Protein AF-0000000084504721 (afdb_homodimer)

InterPro domains:
  IPR001853 DSBA-like thioredoxin domain [PF01323] (8-204)
  IPR014440 HCCA isomerase/glutathione S-transferase kappa [PIRSF006386] (6-211)
  IPR036249 Thioredoxin-like superfamily [SSF52833] (6-212)
  IPR051924 Glutathione S-transferase Kappa/NadH [PTHR42943] (4-213)

Secondary structure (DSSP, 8-state):
-PPPPEEEEEEE-TT-HHHHHHHHHHHHHTTTTTEEEEEEE--HHHHHHHTT---GGGSHHHHHHHHHHHHHHHHHHT-------SS-PPP-HHHHHHHHHHHTTS-HHHHHHHHHHHHIIIIIS---TTSHHHHHTTTTTTS-HHHHHHHHHHHTSHHHHHHHHHHHHHHHHHH---SS-EEEEE-TTS-EEEEESSS-HHHHHHHH-TTS----S-TTS-----/-PPPPEEEEEEE-TT-HHHHHHHHHHHHHTTTTTEEEEEEE--HHHHHHHTT---GGGSHHHHHHHHHHHHHHHHHHT-------SS-PPP-HHHHHHHHHHHTTS-HHHHHHHHHHHHIIIIIS---TTSHHHHHTTTTTTS-HHHHHHHHHHHTSHHHHHHHHHHHHHHHHHH---SS-EEEEE-TTS-EEEEESSS-HHHHHHHH-TTS----S-TTS-----

Foldseek 3Di:
DFDAEKEKEWEDELLDLLSLLQLLLCVQCCRLNVYPYHYHYAFLVLLQVLLVHDDLLVPVVSVVVSQVVSCVLCVQLVHQFGDPDRHDGAGCLLVSLLLLLVSVVDDRVLSSVLSNLLSCCCGVVVDGNVDPCSSVVCPPPRHHPVVSVVSSVVSPDPVSVVVSNVVSNCCCVPQVDNGPRKMWMAAPVGDIDIDHTNPCVCVVQVVRHPSRDDDGSCPPDPDPPD/DFDAEKEKEWEDELLDLLSLLQLLLCVQCCRLNVYPYHYHYAFLVLLQVLLVHDDLLVPVVSVVVSQVVSCVLCVQLVHQFGDDDNRDTAGCLLVSLLLLLVSVVDDRVLSSVLSNLLSCCCGVVVDGNVDPCSSVSCPPPRHHPVVSVVSSVVSPDPVSVVVSNVVSNCCCVPQVDNGPRKMWMAAPVGDIDIDHTNPCVCVVQVVRHPSRDDDGSCPPDPPPPD

Solvent-accessible surface area (backbone atoms only — not comparable to full-atom values): 24501 Å² total; per-residue (Å²): 132,82,34,72,54,28,39,34,38,43,33,29,29,80,80,33,68,47,18,51,52,36,52,55,33,51,64,69,37,26,72,69,42,30,45,50,72,41,82,40,62,36,44,58,70,56,26,16,60,73,39,62,45,75,65,56,47,81,22,63,49,50,34,56,47,47,39,54,49,44,35,54,52,19,55,70,50,73,40,70,45,53,64,79,67,86,65,60,79,74,74,47,58,68,58,23,30,29,47,47,44,40,54,78,78,45,53,71,68,55,47,48,54,52,51,49,51,50,38,43,38,39,25,59,62,62,47,53,72,81,38,74,62,47,71,48,68,43,47,69,83,78,38,51,63,65,56,51,53,51,32,51,57,47,22,70,33,67,66,42,53,49,46,55,52,52,52,34,49,44,43,31,72,73,71,46,43,50,64,59,16,32,36,40,38,30,44,76,87,61,56,68,52,76,45,73,50,64,61,42,59,60,58,49,21,61,74,74,30,85,67,35,80,66,65,67,67,40,67,84,52,75,73,75,78,120,130,84,35,72,54,28,40,33,38,42,32,28,29,78,79,34,68,48,19,52,52,36,52,53,34,50,65,68,36,25,73,68,44,30,46,49,74,43,83,40,63,37,45,57,70,57,24,16,59,72,41,61,45,76,64,57,45,80,22,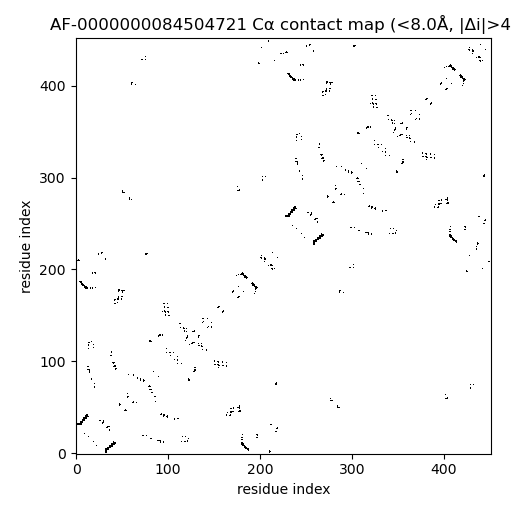62,50,50,32,55,46,47,38,56,49,44,36,53,52,20,54,70,49,74,42,70,47,53,66,76,67,90,62,59,79,74,75,47,59,69,58,22,29,28,48,48,43,39,55,77,77,45,53,71,67,55,47,48,53,52,52,50,52,49,37,44,37,40,26,60,61,62,45,53,70,81,39,74,61,48,71,47,69,41,45,69,85,77,40,51,63,67,56,50,54,52,33,51,58,46,24,70,32,68,65,40,52,49,46,56,52,52,51,35,50,44,43,30,72,75,69,46,41,50,62,58,17,30,34,41,39,30,45,77,88,60,57,68,52,74,44,73,50,62,59,42,57,61,59,49,20,61,72,75,30,87,66,34,78,65,64,67,67,40,68,86,54,75,72,75,78,121

Structure (mmCIF, N/CA/C/O backbone):
data_AF-0000000084504721-model_v1
#
loop_
_entity.id
_entity.type
_entity.pdbx_description
1 polymer 'Glutathione S-transferase kappa'
#
loop_
_atom_site.group_PDB
_atom_site.id
_atom_site.type_symbol
_atom_site.label_atom_id
_atom_site.label_alt_id
_atom_site.label_comp_id
_atom_site.label_asym_id
_atom_site.label_entity_id
_atom_site.label_seq_id
_atom_site.pdbx_PDB_ins_code
_atom_site.Cartn_x
_atom_site.Cartn_y
_atom_site.Cartn_z
_atom_site.occupancy
_atom_site.B_iso_or_equiv
_atom_site.auth_seq_id
_atom_site.auth_comp_id
_atom_site.auth_asym_id
_atom_site.auth_atom_id
_atom_site.pdbx_PDB_model_num
ATOM 1 N N . MET A 1 1 ? -3.797 -22.578 20.656 1 77.75 1 MET A N 1
ATOM 2 C CA . MET A 1 1 ? -4.844 -23.234 19.891 1 77.75 1 MET A CA 1
ATOM 3 C C . MET A 1 1 ? -4.75 -22.859 18.406 1 77.75 1 MET A C 1
ATOM 5 O O . MET A 1 1 ? -4.355 -21.734 18.078 1 77.75 1 MET A O 1
ATOM 9 N N . VAL A 1 2 ? -5 -23.781 17.547 1 89.31 2 VAL A N 1
ATOM 10 C CA . VAL A 1 2 ? -5.012 -23.547 16.094 1 89.31 2 VAL A CA 1
ATOM 11 C C . VAL A 1 2 ? -6.207 -22.672 15.727 1 89.31 2 VAL A C 1
ATOM 13 O O . VAL A 1 2 ? -7.34 -22.953 16.125 1 89.31 2 VAL A O 1
ATOM 16 N N . PRO A 1 3 ? -5.945 -21.578 15.062 1 94.94 3 PRO A N 1
ATOM 17 C CA . PRO A 1 3 ? -7.078 -20.734 14.688 1 94.94 3 PRO A CA 1
ATOM 18 C C . PRO A 1 3 ? -8.023 -21.406 13.703 1 94.94 3 PRO A C 1
ATOM 20 O O . PRO A 1 3 ? -7.648 -22.391 13.055 1 94.94 3 PRO A O 1
ATOM 23 N N . PRO A 1 4 ? -9.258 -20.969 13.672 1 95.44 4 PRO A N 1
ATOM 24 C CA . PRO A 1 4 ? -10.188 -21.516 12.68 1 95.44 4 PRO A CA 1
ATOM 25 C C . PRO A 1 4 ? -9.633 -21.469 11.258 1 95.44 4 PRO A C 1
ATOM 27 O O . PRO A 1 4 ? -8.953 -20.5 10.891 1 95.44 4 PRO A O 1
ATOM 30 N N . ARG A 1 5 ? -9.938 -22.469 10.523 1 96.81 5 ARG A N 1
ATOM 31 C CA . ARG A 1 5 ? -9.438 -22.562 9.156 1 96.81 5 ARG A CA 1
ATOM 32 C C . ARG A 1 5 ? -10.055 -21.469 8.281 1 96.81 5 ARG A C 1
ATOM 34 O O . ARG A 1 5 ? -11.25 -21.188 8.367 1 96.81 5 ARG A O 1
ATOM 41 N N . ILE A 1 6 ? -9.25 -20.875 7.453 1 98.19 6 ILE A N 1
ATOM 42 C CA . ILE A 1 6 ? -9.703 -19.859 6.504 1 98.19 6 ILE A CA 1
ATOM 43 C C . ILE A 1 6 ? -9.25 -20.25 5.094 1 98.19 6 ILE A C 1
ATOM 45 O O . ILE A 1 6 ? -8.305 -21.016 4.926 1 98.19 6 ILE A O 1
ATOM 49 N N . SER A 1 7 ? -9.961 -19.734 4.09 1 98.44 7 SER A N 1
ATOM 50 C CA . SER A 1 7 ? -9.578 -19.922 2.693 1 98.44 7 SER A CA 1
ATOM 51 C C . SER A 1 7 ? -9.016 -18.641 2.1 1 98.44 7 SER A C 1
ATOM 53 O O . SER A 1 7 ? -9.602 -17.562 2.264 1 98.44 7 SER A O 1
ATOM 55 N N . ILE A 1 8 ? -7.93 -18.75 1.444 1 98.75 8 ILE A N 1
ATOM 56 C CA . ILE A 1 8 ? -7.324 -17.594 0.775 1 98.75 8 ILE A CA 1
ATOM 57 C C . ILE A 1 8 ? -7.02 -17.953 -0.679 1 98.75 8 ILE A C 1
ATOM 59 O O . ILE A 1 8 ? -6.402 -18.984 -0.958 1 98.75 8 ILE A O 1
ATOM 63 N N . LYS A 1 9 ? -7.492 -17.172 -1.59 1 98.81 9 LYS A N 1
ATOM 64 C CA . LYS A 1 9 ? -7.062 -17.203 -2.984 1 98.81 9 LYS A CA 1
ATOM 65 C C . LYS A 1 9 ? -6.043 -16.094 -3.271 1 98.81 9 LYS A C 1
ATOM 67 O O . LYS A 1 9 ? -6.328 -14.914 -3.064 1 98.81 9 LYS A O 1
ATOM 72 N N . LEU A 1 10 ? -4.891 -16.5 -3.619 1 98.88 10 LEU A N 1
ATOM 73 C CA . LEU A 1 10 ? -3.896 -15.539 -4.07 1 98.88 10 LEU A CA 1
ATOM 74 C C . LEU A 1 10 ? -3.91 -15.414 -5.59 1 98.88 10 LEU A C 1
ATOM 76 O O . LEU A 1 10 ? -3.512 -16.344 -6.297 1 98.88 10 LEU A O 1
ATOM 80 N N . CYS A 1 11 ? -4.367 -14.344 -6.125 1 98.94 11 CYS A N 1
ATOM 81 C CA . CYS A 1 11 ? -4.301 -14.031 -7.547 1 98.94 11 CYS A CA 1
ATOM 82 C C . CYS A 1 11 ? -3.037 -13.25 -7.879 1 98.94 11 CYS A C 1
ATOM 84 O O . CYS A 1 11 ? -2.785 -12.195 -7.289 1 98.94 11 CYS A O 1
ATOM 86 N N . TYR A 1 12 ? -2.25 -13.766 -8.781 1 98.88 12 TYR A N 1
ATOM 87 C CA . TYR A 1 12 ? -0.925 -13.188 -8.984 1 98.88 12 TYR A CA 1
ATOM 88 C C . TYR A 1 12 ? -0.473 -13.344 -10.43 1 98.88 12 TYR A C 1
ATOM 90 O O . TYR A 1 12 ? -1.05 -14.133 -11.18 1 98.88 12 TYR A O 1
ATOM 98 N N . ASP A 1 13 ? 0.417 -12.562 -10.82 1 98.62 13 ASP A N 1
ATOM 99 C CA . ASP A 1 13 ? 1.245 -12.68 -12.016 1 98.62 13 ASP A CA 1
ATOM 100 C C . ASP A 1 13 ? 2.73 -12.656 -11.664 1 98.62 13 ASP A C 1
ATOM 102 O O . ASP A 1 13 ? 3.15 -11.914 -10.781 1 98.62 13 ASP A O 1
ATOM 106 N N . ILE A 1 14 ? 3.506 -13.398 -12.391 1 97.88 14 ILE A N 1
ATOM 107 C CA . ILE A 1 14 ? 4.926 -13.562 -12.094 1 97.88 14 ILE A CA 1
ATOM 108 C C . ILE A 1 14 ? 5.648 -12.234 -12.281 1 97.88 14 ILE A C 1
ATOM 110 O O . ILE A 1 14 ? 6.727 -12.023 -11.719 1 97.88 14 ILE A O 1
ATOM 114 N N . VAL A 1 15 ? 5.086 -11.305 -13 1 96.25 15 VAL A N 1
ATOM 115 C CA . VAL A 1 15 ? 5.746 -10.039 -13.312 1 96.25 15 VAL A CA 1
ATOM 116 C C . VAL A 1 15 ? 5.668 -9.109 -12.109 1 96.25 15 VAL A C 1
ATOM 118 O O . VAL A 1 15 ? 6.43 -8.141 -12.023 1 96.25 15 VAL A O 1
ATOM 121 N N . SER A 1 16 ? 4.785 -9.328 -11.172 1 96.75 16 SER A N 1
ATOM 122 C CA . SER A 1 16 ? 4.586 -8.438 -10.039 1 96.75 16 SER A CA 1
ATOM 123 C C . SER A 1 16 ? 5.504 -8.812 -8.875 1 96.75 16 SER A C 1
ATOM 125 O O . SER A 1 16 ? 5.312 -9.844 -8.234 1 96.75 16 SER A O 1
ATOM 127 N N . PRO A 1 17 ? 6.395 -7.938 -8.547 1 96.69 17 PRO A N 1
ATOM 128 C CA . PRO A 1 17 ? 7.258 -8.258 -7.402 1 96.69 17 PRO A CA 1
ATOM 129 C C . PRO A 1 17 ? 6.5 -8.281 -6.078 1 96.69 17 PRO A C 1
ATOM 131 O O . PRO A 1 17 ? 6.895 -8.992 -5.148 1 96.69 17 PRO A O 1
ATOM 134 N N . TYR A 1 18 ? 5.438 -7.539 -5.973 1 97.81 18 TYR A N 1
ATOM 135 C CA . TYR A 1 18 ? 4.621 -7.57 -4.766 1 97.81 18 TYR A CA 1
ATOM 136 C C . TYR A 1 18 ? 3.867 -8.891 -4.648 1 97.81 18 TYR A C 1
ATOM 138 O O . TYR A 1 18 ? 3.588 -9.359 -3.543 1 97.81 18 TYR A O 1
ATOM 146 N N . SER A 1 19 ? 3.523 -9.453 -5.816 1 98.62 19 SER A N 1
ATOM 147 C CA . SER A 1 19 ? 2.947 -10.789 -5.793 1 98.62 19 SER A CA 1
ATOM 148 C C . SER A 1 19 ? 3.938 -11.812 -5.242 1 98.62 19 SER A C 1
ATOM 150 O O . SER A 1 19 ? 3.553 -12.719 -4.504 1 98.62 19 SER A O 1
ATOM 152 N N . TYR A 1 20 ? 5.227 -11.664 -5.629 1 98.44 20 TYR A N 1
ATOM 153 C CA . TYR A 1 20 ? 6.254 -12.547 -5.098 1 98.44 20 TYR A CA 1
ATOM 154 C C . TYR A 1 20 ? 6.32 -12.469 -3.578 1 98.44 20 TYR A C 1
ATOM 156 O O . TYR A 1 20 ? 6.348 -13.492 -2.893 1 98.44 20 TYR A O 1
ATOM 164 N N . LEU A 1 21 ? 6.254 -11.25 -3.029 1 98.25 21 LEU A N 1
ATOM 165 C CA . LEU A 1 21 ? 6.262 -11.031 -1.588 1 98.25 21 LEU A CA 1
ATOM 166 C C . LEU A 1 21 ? 5.051 -11.68 -0.931 1 98.25 21 LEU A C 1
ATOM 168 O O . LEU A 1 21 ? 5.191 -12.391 0.07 1 98.25 21 LEU A O 1
ATOM 172 N N . ALA A 1 22 ? 3.912 -11.453 -1.486 1 98.62 22 ALA A N 1
ATOM 173 C CA . ALA A 1 22 ? 2.684 -12.008 -0.927 1 98.62 22 ALA A CA 1
ATOM 174 C C . ALA A 1 22 ? 2.703 -13.539 -0.967 1 98.62 22 ALA A C 1
ATOM 176 O O . ALA A 1 22 ? 2.273 -14.195 -0.017 1 98.62 22 ALA A O 1
ATOM 177 N N . PHE A 1 23 ? 3.189 -14.078 -2.09 1 98.69 23 PHE A N 1
ATOM 178 C CA . PHE A 1 23 ? 3.307 -15.516 -2.285 1 98.69 23 PHE A CA 1
ATOM 179 C C . PHE A 1 23 ? 4.145 -16.156 -1.179 1 98.69 23 PHE A C 1
ATOM 181 O O . PHE A 1 23 ? 3.695 -17.078 -0.511 1 98.69 23 PHE A O 1
ATOM 188 N N . GLU A 1 24 ? 5.254 -15.602 -0.92 1 98 24 GLU A N 1
ATOM 189 C CA . GLU A 1 24 ? 6.141 -16.156 0.099 1 98 24 GLU A CA 1
ATOM 190 C C . GLU A 1 24 ? 5.566 -15.953 1.498 1 98 24 GLU A C 1
ATOM 192 O O . GLU A 1 24 ? 5.641 -16.844 2.34 1 98 24 GLU A O 1
ATOM 197 N N . THR A 1 25 ? 4.969 -14.812 1.756 1 97.69 25 THR A N 1
ATOM 198 C CA . THR A 1 25 ? 4.379 -14.539 3.062 1 97.69 25 THR A CA 1
ATOM 199 C C . THR A 1 25 ? 3.248 -15.516 3.361 1 97.69 25 THR A C 1
ATOM 201 O O . THR A 1 25 ? 3.223 -16.141 4.43 1 97.69 25 THR A O 1
ATOM 204 N N . LEU A 1 26 ? 2.375 -15.703 2.391 1 98.19 26 LEU A N 1
ATOM 205 C CA . LEU A 1 26 ? 1.213 -16.562 2.609 1 98.19 26 LEU A CA 1
ATOM 206 C C . LEU A 1 26 ? 1.634 -18.016 2.803 1 98.19 26 LEU A C 1
ATOM 208 O O . LEU A 1 26 ? 1.037 -18.734 3.602 1 98.19 26 LEU A O 1
ATOM 212 N N . THR A 1 27 ? 2.639 -18.453 2.068 1 97.19 27 THR A N 1
ATOM 213 C CA . THR A 1 27 ? 3.102 -19.828 2.229 1 97.19 27 THR A CA 1
ATOM 214 C C . THR A 1 27 ? 3.734 -20.016 3.602 1 97.19 27 THR A C 1
ATOM 216 O O . THR A 1 27 ? 3.602 -21.094 4.203 1 97.19 27 THR A O 1
ATOM 219 N N . GLN A 1 28 ? 4.363 -18.984 4.145 1 95.12 28 GLN A N 1
ATOM 220 C CA . GLN A 1 28 ? 4.949 -19.062 5.48 1 95.12 28 GLN A CA 1
ATOM 221 C C . GLN A 1 28 ? 3.871 -19.062 6.559 1 95.12 28 GLN A C 1
ATOM 223 O O . GLN A 1 28 ? 4.039 -19.688 7.609 1 95.12 28 GLN A O 1
ATOM 228 N N . TYR A 1 29 ? 2.771 -18.406 6.305 1 97.31 29 TYR A N 1
ATOM 229 C CA . TYR A 1 29 ? 1.718 -18.266 7.301 1 97.31 29 TYR A CA 1
ATOM 230 C C . TYR A 1 29 ? 0.686 -19.375 7.176 1 97.31 29 TYR A C 1
ATOM 232 O O . TYR A 1 29 ? -0.284 -19.422 7.934 1 97.31 29 TYR A O 1
ATOM 240 N N . ARG A 1 30 ? 0.853 -20.297 6.246 1 97.19 30 ARG A N 1
ATOM 241 C CA . ARG A 1 30 ? -0.128 -21.344 5.941 1 97.19 30 ARG A CA 1
ATOM 242 C C . ARG A 1 30 ? -0.549 -22.078 7.207 1 97.19 30 ARG A C 1
ATOM 244 O O . ARG A 1 30 ? -1.741 -22.188 7.5 1 97.19 30 ARG A O 1
ATOM 251 N N . GLU A 1 31 ? 0.44 -22.5 8.016 1 95.81 31 GLU A N 1
ATOM 252 C CA . GLU A 1 31 ? 0.146 -23.266 9.234 1 95.81 31 GLU A CA 1
ATOM 253 C C . GLU A 1 31 ? -0.242 -22.328 10.383 1 95.81 31 GLU A C 1
ATOM 255 O O . GLU A 1 31 ? -1.167 -22.625 11.141 1 95.81 31 GLU A O 1
ATOM 260 N N . LEU A 1 32 ? 0.413 -21.172 10.484 1 95.62 32 LEU A N 1
ATOM 261 C CA . LEU A 1 32 ? 0.186 -20.25 11.586 1 95.62 32 LEU A CA 1
ATOM 262 C C . LEU A 1 32 ? -1.245 -19.719 11.562 1 95.62 32 LEU A C 1
ATOM 264 O O . LEU A 1 32 ? -1.848 -19.516 12.617 1 95.62 32 LEU A O 1
ATOM 268 N N . TRP A 1 33 ? -1.737 -19.5 10.352 1 97.31 33 TRP A N 1
ATOM 269 C CA . TRP A 1 33 ? -3.078 -18.953 10.227 1 97.31 33 TRP A CA 1
ATOM 270 C C . TRP A 1 33 ? -4.074 -20.016 9.789 1 97.31 33 TRP A C 1
ATOM 272 O O . TRP A 1 33 ? -5.23 -19.703 9.492 1 97.31 33 TRP A O 1
ATOM 282 N N . ASN A 1 34 ? -3.607 -21.344 9.68 1 97.62 34 ASN A N 1
ATOM 283 C CA . ASN A 1 34 ? -4.477 -22.453 9.273 1 97.62 34 ASN A CA 1
ATOM 284 C C . ASN A 1 34 ? -5.16 -22.156 7.938 1 97.62 34 ASN A C 1
ATOM 286 O O . ASN A 1 34 ? -6.383 -22.25 7.828 1 97.62 34 ASN A O 1
ATOM 290 N N . ILE A 1 35 ? -4.387 -21.906 6.938 1 98.12 35 ILE A N 1
ATOM 291 C CA . ILE A 1 35 ? -4.879 -21.406 5.66 1 98.12 35 ILE A CA 1
ATOM 292 C C . ILE A 1 35 ? -5.055 -22.562 4.684 1 98.12 35 ILE A C 1
ATOM 294 O O . ILE A 1 35 ? -4.137 -23.359 4.488 1 98.12 35 ILE A O 1
ATOM 298 N N . ASP A 1 36 ? -6.191 -22.672 4.105 1 98.19 36 ASP A N 1
ATOM 299 C CA . ASP A 1 36 ? -6.355 -23.344 2.82 1 98.19 36 ASP A CA 1
ATOM 300 C C . ASP A 1 36 ? -6.02 -22.406 1.662 1 98.19 36 ASP A C 1
ATOM 302 O O . ASP A 1 36 ? -6.863 -21.625 1.227 1 98.19 36 ASP A O 1
ATOM 306 N N . LEU A 1 37 ? -4.863 -22.484 1.133 1 98.44 37 LEU A N 1
ATOM 307 C CA . LEU A 1 37 ? -4.34 -21.531 0.161 1 98.44 37 LEU A CA 1
ATOM 308 C C . LEU A 1 37 ? -4.539 -22.047 -1.263 1 98.44 37 LEU A C 1
ATOM 310 O O . LEU A 1 37 ? -4.098 -23.141 -1.599 1 98.44 37 LEU A O 1
ATOM 314 N N . GLU A 1 38 ? -5.195 -21.344 -2.029 1 98.5 38 GLU A N 1
ATOM 315 C CA . GLU A 1 38 ? -5.312 -21.609 -3.461 1 98.5 38 GLU A CA 1
ATOM 316 C C . GLU A 1 38 ? -4.527 -20.594 -4.277 1 98.5 38 GLU A C 1
ATOM 318 O O . GLU A 1 38 ? -4.766 -19.375 -4.168 1 98.5 38 GLU A O 1
ATOM 323 N N . LEU A 1 39 ? -3.621 -21.078 -5.039 1 98.69 39 LEU A N 1
A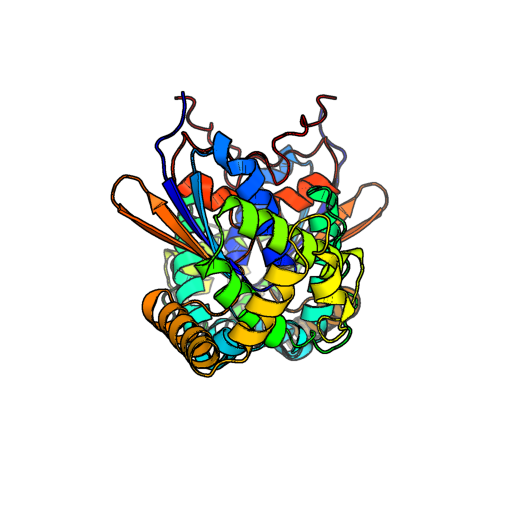TOM 324 C CA . LEU A 1 39 ? -2.84 -20.219 -5.93 1 98.69 39 LEU A CA 1
ATOM 325 C C . LEU A 1 39 ? -3.547 -20.047 -7.27 1 98.69 39 LEU A C 1
ATOM 327 O O . LEU A 1 39 ? -3.91 -21.031 -7.918 1 98.69 39 LEU A O 1
ATOM 331 N N . CYS A 1 40 ? -3.717 -18.828 -7.668 1 98.56 40 CYS A N 1
ATOM 332 C CA . CYS A 1 40 ? -4.434 -18.516 -8.898 1 98.56 40 CYS A CA 1
ATOM 333 C C . CYS A 1 40 ? -3.596 -17.609 -9.797 1 98.56 40 CYS A C 1
ATOM 335 O O . CYS A 1 40 ? -3.738 -16.391 -9.773 1 98.56 40 CYS A O 1
ATOM 337 N N . PRO A 1 41 ? -2.836 -18.203 -10.711 1 98.56 41 PRO A N 1
ATOM 338 C CA . PRO A 1 41 ? -2.061 -17.375 -11.648 1 98.56 41 PRO A CA 1
ATOM 339 C C . PRO A 1 41 ? -2.936 -16.688 -12.695 1 98.56 41 PRO A C 1
ATOM 341 O O . PRO A 1 41 ? -3.887 -17.297 -13.203 1 98.56 41 PRO A O 1
ATOM 344 N N . TYR A 1 42 ? -2.693 -15.469 -12.961 1 98.62 42 TYR A N 1
ATOM 345 C CA . TYR A 1 42 ? -3.383 -14.641 -13.945 1 98.62 42 TYR A CA 1
ATOM 346 C C . TYR A 1 42 ? -2.387 -13.867 -14.797 1 98.62 42 TYR A C 1
ATOM 348 O O . TYR A 1 42 ? -1.176 -13.938 -14.57 1 98.62 42 TYR A O 1
ATOM 356 N N . PHE A 1 43 ? -2.957 -13.242 -15.797 1 98.19 43 PHE A N 1
ATOM 357 C CA . PHE A 1 43 ? -2.215 -12.289 -16.609 1 98.19 43 PHE A CA 1
ATOM 358 C C . PHE A 1 43 ? -2.545 -10.859 -16.203 1 98.19 43 PHE A C 1
ATOM 360 O O . PHE A 1 43 ? -3.65 -10.375 -16.453 1 98.19 43 PHE A O 1
ATOM 367 N N . LEU A 1 44 ? -1.572 -10.156 -15.633 1 97.69 44 LEU A N 1
ATOM 368 C CA . LEU A 1 44 ? -1.791 -8.828 -15.07 1 97.69 44 LEU A CA 1
ATOM 369 C C . LEU A 1 44 ? -2.211 -7.84 -16.156 1 97.69 44 LEU A C 1
ATOM 371 O O . LEU A 1 44 ? -3.061 -6.977 -15.922 1 97.69 44 LEU A O 1
ATOM 375 N N . GLY A 1 45 ? -1.553 -7.949 -17.312 1 95 45 GLY A N 1
ATOM 376 C CA . GLY A 1 45 ? -1.924 -7.059 -18.406 1 95 45 GLY A CA 1
ATOM 377 C C . GLY A 1 45 ? -3.408 -7.094 -18.719 1 95 45 GLY A C 1
ATOM 378 O O . GLY A 1 45 ? -4.02 -6.047 -18.953 1 95 45 GLY A O 1
ATOM 379 N N . GLY A 1 46 ? -3.992 -8.289 -18.734 1 95.69 46 GLY A N 1
ATOM 380 C CA . GLY A 1 46 ? -5.422 -8.43 -18.969 1 95.69 46 GLY A CA 1
ATOM 381 C C . GLY A 1 46 ? -6.273 -7.805 -17.891 1 95.69 46 GLY A C 1
ATOM 382 O O . GLY A 1 46 ? -7.312 -7.207 -18.172 1 95.69 46 GLY A O 1
ATOM 383 N N . ILE A 1 47 ? -5.816 -7.922 -16.656 1 97.62 47 ILE A N 1
ATOM 384 C CA . ILE A 1 47 ? -6.523 -7.348 -15.516 1 97.62 47 ILE A CA 1
ATOM 385 C C . ILE A 1 47 ? -6.52 -5.824 -15.625 1 97.62 47 ILE A C 1
ATOM 387 O O . ILE A 1 47 ? -7.551 -5.18 -15.43 1 97.62 47 ILE A O 1
ATOM 391 N N . MET A 1 48 ? -5.355 -5.266 -15.922 1 95.75 48 MET A N 1
ATOM 392 C CA . MET A 1 48 ? -5.215 -3.812 -16 1 95.75 48 MET A CA 1
ATOM 393 C C . MET A 1 48 ? -6.051 -3.242 -17.141 1 95.75 48 MET A C 1
ATOM 395 O O . MET A 1 48 ? -6.668 -2.188 -17 1 95.75 48 MET A O 1
ATOM 399 N N . VAL A 1 49 ? -6.133 -3.939 -18.25 1 93.62 49 VAL A N 1
ATOM 400 C CA . VAL A 1 49 ? -6.961 -3.514 -19.375 1 93.62 49 VAL A CA 1
ATOM 401 C C . VAL A 1 49 ? -8.43 -3.553 -18.969 1 93.62 49 VAL A C 1
ATOM 403 O O . VAL A 1 49 ? -9.164 -2.58 -19.172 1 93.62 49 VAL A O 1
ATOM 406 N N . ALA A 1 50 ? -8.844 -4.656 -18.391 1 95.31 50 ALA A N 1
ATOM 407 C CA . ALA A 1 50 ? -10.234 -4.82 -18 1 95.31 50 ALA A CA 1
ATOM 408 C C . ALA A 1 50 ? -10.641 -3.781 -16.953 1 95.31 50 ALA A C 1
ATOM 410 O O . ALA A 1 50 ? -11.789 -3.326 -16.938 1 95.31 50 ALA A O 1
ATOM 411 N N . ALA A 1 51 ? -9.711 -3.361 -16.125 1 96.12 51 ALA A N 1
ATOM 412 C CA . ALA A 1 51 ? -9.984 -2.424 -15.031 1 96.12 51 ALA A CA 1
ATOM 413 C C . ALA A 1 51 ? -9.719 -0.986 -15.469 1 96.12 51 ALA A C 1
ATOM 415 O O . ALA A 1 51 ? -9.906 -0.049 -14.688 1 96.12 51 ALA A O 1
ATOM 416 N N . ASN A 1 52 ? -9.203 -0.807 -16.703 1 94.69 52 ASN A N 1
ATOM 417 C CA . ASN A 1 52 ? -8.797 0.501 -17.203 1 94.69 52 ASN A CA 1
ATOM 418 C C . ASN A 1 52 ? -7.754 1.149 -16.297 1 94.69 52 ASN A C 1
ATOM 420 O O . ASN A 1 52 ? -7.902 2.309 -15.898 1 94.69 52 ASN A O 1
ATOM 424 N N . ASN A 1 53 ? -6.855 0.36 -15.867 1 93.75 53 ASN A N 1
ATOM 425 C CA . ASN A 1 53 ? -5.742 0.791 -15.023 1 93.75 53 ASN A CA 1
ATOM 426 C C . ASN A 1 53 ? -4.426 0.787 -15.797 1 93.75 53 ASN A C 1
ATOM 428 O O . ASN A 1 53 ? -4.34 0.218 -16.891 1 93.75 53 ASN A O 1
ATOM 432 N N . ARG A 1 54 ? -3.482 1.533 -15.258 1 87.94 54 ARG A N 1
ATOM 433 C CA . ARG A 1 54 ? -2.131 1.54 -15.805 1 87.94 54 ARG A CA 1
ATOM 434 C C . ARG A 1 54 ? -1.108 1.132 -14.75 1 87.94 54 ARG A C 1
ATOM 436 O O . ARG A 1 54 ? -1.288 1.411 -13.562 1 87.94 54 ARG A O 1
ATOM 443 N N . PRO A 1 55 ? -0.035 0.532 -15.211 1 87.19 55 PRO A N 1
ATOM 444 C CA . PRO A 1 55 ? 1.002 0.14 -14.25 1 87.19 55 PRO A CA 1
ATOM 445 C C . PRO A 1 55 ? 1.667 1.338 -13.578 1 87.19 55 PRO A C 1
ATOM 447 O O . PRO A 1 55 ? 1.692 2.434 -14.141 1 87.19 55 PRO A O 1
ATOM 450 N N . PRO A 1 56 ? 2.176 1.169 -12.406 1 85.88 56 PRO A N 1
ATOM 451 C CA . PRO A 1 56 ? 2.896 2.232 -11.703 1 85.88 56 PRO A CA 1
ATOM 452 C C . PRO A 1 56 ? 4.043 2.816 -12.523 1 85.88 56 PRO A C 1
ATOM 454 O O . PRO A 1 56 ? 4.344 4.008 -12.406 1 85.88 56 PRO A O 1
ATOM 457 N N . MET A 1 57 ? 4.578 2.08 -13.375 1 86.56 57 MET A N 1
ATOM 458 C CA . MET A 1 57 ? 5.746 2.5 -14.148 1 86.56 57 MET A CA 1
ATOM 459 C C . MET A 1 57 ? 5.367 3.564 -15.172 1 86.56 57 MET A C 1
ATOM 461 O O . MET A 1 57 ? 6.238 4.227 -15.734 1 86.56 57 MET A O 1
ATOM 465 N N . SER A 1 58 ? 4.039 3.684 -15.383 1 87.75 58 SER A N 1
ATOM 466 C CA . SER A 1 58 ? 3.588 4.734 -16.297 1 87.75 58 SER A CA 1
ATOM 467 C C . SER A 1 58 ? 3.883 6.117 -15.727 1 87.75 58 SER A C 1
ATOM 469 O O . SER A 1 58 ? 3.869 7.109 -16.469 1 87.75 58 SER A O 1
ATOM 471 N N . VAL A 1 59 ? 4.098 6.203 -14.406 1 91.19 59 VAL A N 1
ATOM 472 C CA . VAL A 1 59 ? 4.59 7.398 -13.727 1 91.19 59 VAL A CA 1
ATOM 473 C C . VAL A 1 59 ? 6.039 7.184 -13.289 1 91.19 59 VAL A C 1
ATOM 475 O O . VAL A 1 59 ? 6.32 6.32 -12.453 1 91.19 59 VAL A O 1
ATOM 478 N N . LYS A 1 60 ? 6.902 7.965 -13.875 1 92 60 LYS A N 1
ATOM 479 C CA . LYS A 1 60 ? 8.336 7.758 -13.688 1 92 60 LYS A CA 1
ATOM 480 C C . LYS A 1 60 ? 8.688 7.656 -12.211 1 92 60 LYS A C 1
ATOM 482 O O . LYS A 1 60 ? 9.352 6.707 -11.789 1 92 60 LYS A O 1
ATOM 487 N N . LEU A 1 61 ? 8.242 8.562 -11.414 1 94.44 61 LEU A N 1
ATOM 488 C CA . LEU A 1 61 ? 8.586 8.617 -10 1 94.44 61 LEU A CA 1
ATOM 489 C C . LEU A 1 61 ? 8.008 7.422 -9.25 1 94.44 61 LEU A C 1
ATOM 491 O O . LEU A 1 61 ? 8.617 6.914 -8.312 1 94.44 61 LEU A O 1
ATOM 495 N N . LYS A 1 62 ? 6.789 6.938 -9.641 1 93.81 62 LYS A N 1
ATOM 496 C CA . LYS A 1 62 ? 6.211 5.746 -9.023 1 93.81 62 LYS A CA 1
ATOM 497 C C . LYS A 1 62 ? 7.051 4.508 -9.336 1 93.81 62 LYS A C 1
ATOM 499 O O . LYS A 1 62 ? 7.234 3.646 -8.469 1 93.81 62 LYS A O 1
ATOM 504 N N . GLY A 1 63 ? 7.535 4.438 -10.578 1 92.5 63 GLY A N 1
ATOM 505 C CA . GLY A 1 63 ? 8.406 3.336 -10.945 1 92.5 63 GLY A CA 1
ATOM 506 C C . GLY A 1 63 ? 9.703 3.305 -10.156 1 92.5 63 GLY A C 1
ATOM 507 O O . GLY A 1 63 ? 10.125 2.246 -9.688 1 92.5 63 GLY A O 1
ATOM 508 N N . GLU A 1 64 ? 10.305 4.473 -10.031 1 92.62 64 GLU A N 1
ATOM 509 C CA . GLU A 1 64 ? 11.539 4.59 -9.266 1 92.62 64 GLU A CA 1
ATOM 510 C C . GLU A 1 64 ? 11.312 4.207 -7.801 1 92.62 64 GLU A C 1
ATOM 512 O O . GLU A 1 64 ? 12.117 3.482 -7.215 1 92.62 64 GLU A O 1
ATOM 517 N N . TYR A 1 65 ? 10.211 4.648 -7.258 1 95.06 65 TYR A N 1
ATOM 518 C CA . TYR A 1 65 ? 9.891 4.316 -5.879 1 95.06 65 TYR A CA 1
ATOM 519 C C . TYR A 1 65 ? 9.656 2.818 -5.719 1 95.06 65 TYR A C 1
ATOM 521 O O . TYR A 1 65 ? 10.094 2.217 -4.734 1 95.06 65 TYR A O 1
ATOM 529 N N . LEU A 1 66 ? 8.922 2.238 -6.68 1 94.44 66 LEU A N 1
ATOM 530 C CA . LEU A 1 66 ? 8.625 0.81 -6.625 1 94.44 66 LEU A CA 1
ATOM 531 C C . LEU A 1 66 ? 9.914 -0.008 -6.539 1 94.44 66 LEU A C 1
ATOM 533 O O . LEU A 1 66 ? 10.016 -0.927 -5.723 1 94.44 66 LEU A O 1
ATOM 537 N N . SER A 1 67 ? 10.898 0.335 -7.324 1 92.69 67 SER A N 1
ATOM 538 C CA . SER A 1 67 ? 12.164 -0.396 -7.336 1 92.69 67 SER A CA 1
ATOM 539 C C . SER A 1 67 ? 12.859 -0.317 -5.98 1 92.69 67 SER A C 1
ATOM 541 O O . SER A 1 67 ? 13.352 -1.324 -5.469 1 92.69 67 SER A O 1
ATOM 543 N N . GLN A 1 68 ? 12.844 0.844 -5.359 1 93.69 68 GLN A N 1
ATOM 544 C CA . GLN A 1 68 ? 13.461 1.026 -4.051 1 93.69 68 GLN A CA 1
ATOM 545 C C . GLN A 1 68 ? 12.656 0.331 -2.959 1 93.69 68 GLN A C 1
ATOM 547 O O . GLN A 1 68 ? 13.219 -0.317 -2.076 1 93.69 68 GLN A O 1
ATOM 552 N N . ASP A 1 69 ? 11.406 0.499 -3.062 1 96.19 69 ASP A N 1
ATOM 553 C CA . ASP A 1 69 ? 10.484 -0.056 -2.076 1 96.19 69 ASP A CA 1
ATOM 554 C C . ASP A 1 69 ? 10.578 -1.58 -2.035 1 96.19 69 ASP A C 1
ATOM 556 O O . ASP A 1 69 ? 10.734 -2.168 -0.962 1 96.19 69 ASP A O 1
ATOM 560 N N . ILE A 1 70 ? 10.547 -2.186 -3.195 1 95.94 70 ILE A N 1
ATOM 561 C CA . ILE A 1 70 ? 10.508 -3.643 -3.27 1 95.94 70 ILE A CA 1
ATOM 562 C C . ILE A 1 70 ? 11.852 -4.215 -2.816 1 95.94 70 ILE A C 1
ATOM 564 O O . ILE A 1 70 ? 11.898 -5.293 -2.219 1 95.94 70 ILE A O 1
ATOM 568 N N . LYS A 1 71 ? 12.906 -3.545 -3.121 1 95.19 71 LYS A N 1
ATOM 569 C CA . LYS A 1 71 ? 14.211 -3.988 -2.635 1 95.19 71 LYS A CA 1
ATOM 570 C C . LYS A 1 71 ? 14.242 -4.031 -1.109 1 95.19 71 LYS A C 1
ATOM 572 O O . LYS A 1 71 ? 14.664 -5.031 -0.521 1 95.19 71 LYS A O 1
ATOM 577 N N . ARG A 1 72 ? 13.734 -3.002 -0.445 1 96.75 72 ARG A N 1
ATOM 578 C CA . ARG A 1 72 ? 13.719 -2.922 1.013 1 96.75 72 ARG A CA 1
ATOM 579 C C . ARG A 1 72 ? 12.781 -3.967 1.606 1 96.75 72 ARG A C 1
ATOM 581 O O . ARG A 1 72 ? 13.125 -4.633 2.586 1 96.75 72 ARG A O 1
ATOM 588 N N . LEU A 1 73 ? 11.664 -4.125 0.972 1 97.62 73 LEU A N 1
ATOM 589 C CA . LEU A 1 73 ? 10.703 -5.125 1.428 1 97.62 73 LEU A CA 1
ATOM 590 C C . LEU A 1 73 ? 11.273 -6.531 1.279 1 97.62 73 LEU A C 1
ATOM 592 O O . LEU A 1 73 ? 11.086 -7.379 2.156 1 97.62 73 LEU A O 1
ATOM 596 N N . GLY A 1 74 ? 11.906 -6.742 0.106 1 97.25 74 GLY A N 1
ATOM 597 C CA . GLY A 1 74 ? 12.57 -8.023 -0.106 1 97.25 74 GLY A CA 1
ATOM 598 C C . GLY A 1 74 ? 13.617 -8.336 0.943 1 97.25 74 GLY A C 1
ATOM 599 O O . GLY A 1 74 ? 13.664 -9.445 1.47 1 97.25 74 GLY A O 1
ATOM 600 N N . GLU A 1 75 ? 14.43 -7.355 1.293 1 96.31 75 GLU A N 1
ATOM 601 C CA . GLU A 1 75 ? 15.453 -7.531 2.32 1 96.31 75 GLU A CA 1
ATOM 602 C C . GLU A 1 75 ? 14.828 -7.895 3.664 1 96.31 75 GLU A C 1
ATOM 604 O O . GLU A 1 75 ? 15.305 -8.805 4.348 1 96.31 75 GLU A O 1
ATOM 609 N N . GLU A 1 76 ? 13.781 -7.219 4.027 1 96.38 76 GLU A N 1
ATOM 610 C CA . GLU A 1 76 ? 13.086 -7.543 5.27 1 96.38 76 GLU A CA 1
ATOM 611 C C . GLU A 1 76 ? 12.578 -8.984 5.262 1 96.38 76 GLU A C 1
ATOM 613 O O . GLU A 1 76 ? 12.656 -9.68 6.277 1 96.38 76 GLU A O 1
ATOM 618 N N . ALA A 1 77 ? 12.094 -9.438 4.105 1 96.56 77 ALA A N 1
ATOM 619 C CA . ALA A 1 77 ? 11.469 -10.75 3.984 1 96.56 77 ALA A CA 1
ATOM 620 C C . ALA A 1 77 ? 12.516 -11.836 3.742 1 96.56 77 ALA A C 1
ATOM 622 O O . ALA A 1 77 ? 12.188 -13.023 3.662 1 96.56 77 ALA A O 1
ATOM 623 N N . GLY A 1 78 ? 13.773 -11.422 3.547 1 95.56 78 GLY A N 1
ATOM 624 C CA . GLY A 1 78 ? 14.828 -12.383 3.238 1 95.56 78 GLY A CA 1
ATOM 625 C C . GLY A 1 78 ? 14.805 -12.844 1.795 1 95.56 78 GLY A C 1
ATOM 626 O O . GLY A 1 78 ? 15.227 -13.961 1.491 1 95.56 78 GLY A O 1
ATOM 627 N N . LEU A 1 79 ? 14.266 -12.039 0.947 1 96.19 79 LEU A N 1
ATOM 628 C CA . LEU A 1 79 ? 14.164 -12.352 -0.473 1 96.19 79 LEU A CA 1
ATOM 629 C C . LEU A 1 79 ? 15.055 -11.43 -1.3 1 96.19 79 LEU A C 1
ATOM 631 O O . LEU A 1 79 ? 15.211 -10.25 -0.972 1 96.19 79 LEU A O 1
ATOM 635 N N . LYS A 1 80 ? 15.633 -11.953 -2.299 1 95.06 80 LYS A N 1
ATOM 636 C CA . LYS A 1 80 ? 16.312 -11.125 -3.297 1 95.06 80 LYS A CA 1
ATOM 637 C C . LYS A 1 80 ? 15.367 -10.742 -4.43 1 95.06 80 LYS A C 1
ATOM 639 O O . LYS A 1 80 ? 15.016 -11.586 -5.266 1 95.06 80 LYS A O 1
ATOM 644 N N . ILE A 1 81 ? 14.922 -9.547 -4.445 1 95.5 81 ILE A N 1
ATOM 645 C CA . ILE A 1 81 ? 14 -9.047 -5.465 1 95.5 81 ILE A CA 1
ATOM 646 C C . ILE A 1 81 ? 14.633 -7.855 -6.184 1 95.5 81 ILE A C 1
ATOM 648 O O . ILE A 1 81 ? 14.781 -6.777 -5.598 1 95.5 81 ILE A O 1
ATOM 652 N N . ASN A 1 82 ? 15.023 -8.016 -7.371 1 90.75 82 ASN A N 1
ATOM 653 C CA . ASN A 1 82 ? 15.594 -6.969 -8.211 1 90.75 82 ASN A CA 1
ATOM 654 C C . ASN A 1 82 ? 14.656 -6.586 -9.344 1 90.75 82 ASN A C 1
ATOM 656 O O . ASN A 1 82 ? 14.156 -7.457 -10.07 1 90.75 82 ASN A O 1
ATOM 660 N N . VAL A 1 83 ? 14.273 -5.359 -9.336 1 86.94 83 VAL A N 1
ATOM 661 C CA . VAL A 1 83 ? 13.469 -4.832 -10.438 1 86.94 83 VAL A CA 1
ATOM 662 C C . VAL A 1 83 ? 14.266 -3.785 -11.211 1 86.94 83 VAL A C 1
ATOM 664 O O . VAL A 1 83 ? 14.422 -2.65 -10.75 1 86.94 83 VAL A O 1
ATOM 667 N N . ALA A 1 84 ? 14.852 -4.176 -12.242 1 73.81 84 ALA A N 1
ATOM 668 C CA . ALA A 1 84 ? 15.727 -3.275 -12.992 1 73.81 84 ALA A CA 1
ATOM 669 C C . ALA A 1 84 ? 15.062 -2.814 -14.281 1 73.81 84 ALA A C 1
ATOM 671 O O . ALA A 1 84 ? 15.656 -2.078 -15.07 1 73.81 84 ALA A O 1
ATOM 672 N N . TRP A 1 85 ? 13.82 -3.18 -14.344 1 72.06 85 TRP A N 1
ATOM 673 C CA . TRP A 1 85 ? 13.258 -2.859 -15.648 1 72.06 85 TRP A CA 1
ATOM 674 C C . TRP A 1 85 ? 12.914 -1.377 -15.75 1 72.06 85 TRP A C 1
ATOM 676 O O . TRP A 1 85 ? 12.445 -0.776 -14.781 1 72.06 85 TRP A O 1
ATOM 686 N N . VAL A 1 86 ? 13.492 -0.538 -16.531 1 60.44 86 VAL A N 1
ATOM 687 C CA . VAL A 1 86 ? 13.484 0.918 -16.625 1 60.44 86 VAL A CA 1
ATOM 688 C C . VAL A 1 86 ? 12.102 1.399 -17.062 1 60.44 86 VAL A C 1
ATOM 690 O O . VAL A 1 86 ? 11.586 2.383 -16.531 1 60.44 86 VAL A O 1
ATOM 693 N N . ASN A 1 87 ? 11.43 0.664 -17.859 1 64.19 87 ASN A N 1
ATOM 694 C CA . ASN A 1 87 ? 10.258 1.335 -18.406 1 64.19 87 ASN A CA 1
ATOM 695 C C . ASN A 1 87 ? 9.102 0.364 -18.609 1 64.19 87 ASN A C 1
ATOM 697 O O . ASN A 1 87 ? 7.941 0.721 -18.406 1 64.19 87 ASN A O 1
ATOM 701 N N . ASN A 1 88 ? 9.461 -0.705 -18.969 1 76.31 88 ASN A N 1
ATOM 702 C CA . ASN A 1 88 ? 8.359 -1.609 -19.297 1 76.31 88 ASN A CA 1
ATOM 703 C C . ASN A 1 88 ? 8.586 -3 -18.703 1 76.31 88 ASN A C 1
ATOM 705 O O . ASN A 1 88 ? 9.57 -3.666 -19.047 1 76.31 88 ASN A O 1
ATOM 709 N N . PRO A 1 89 ? 7.629 -3.287 -17.891 1 86.38 89 PRO A N 1
ATOM 710 C CA . PRO A 1 89 ? 7.73 -4.668 -17.406 1 86.38 89 PRO A CA 1
ATOM 711 C C . PRO A 1 89 ? 7.676 -5.688 -18.547 1 86.38 89 PRO A C 1
ATOM 713 O O . PRO A 1 89 ? 7.059 -5.434 -19.578 1 86.38 89 PRO A O 1
ATOM 716 N N . PRO A 1 90 ? 8.375 -6.785 -18.359 1 91.06 90 PRO A N 1
ATOM 717 C CA . PRO A 1 90 ? 8.336 -7.805 -19.406 1 91.06 90 PRO A CA 1
ATOM 718 C C . PRO A 1 90 ? 6.941 -8.391 -19.609 1 91.06 90 PRO A C 1
ATOM 720 O O . PRO A 1 90 ? 6.145 -8.438 -18.672 1 91.06 90 PRO A O 1
ATOM 723 N N . ASN A 1 91 ? 6.727 -8.773 -20.875 1 93.44 91 ASN A N 1
ATOM 724 C CA . ASN A 1 91 ? 5.473 -9.445 -21.188 1 93.44 91 ASN A CA 1
ATOM 725 C C . ASN A 1 91 ? 5.438 -10.859 -20.609 1 93.44 91 ASN A C 1
ATOM 727 O O . ASN A 1 91 ? 6.316 -11.672 -20.906 1 93.44 91 ASN A O 1
ATOM 731 N N . THR A 1 92 ? 4.414 -11.133 -19.812 1 96.81 92 THR A N 1
ATOM 732 C CA . THR A 1 92 ? 4.367 -12.43 -19.156 1 96.81 92 THR A CA 1
ATOM 733 C C . THR A 1 92 ? 3.168 -13.242 -19.641 1 96.81 92 THR A C 1
ATOM 735 O O . THR A 1 92 ? 2.744 -14.188 -18.969 1 96.81 92 THR A O 1
ATOM 738 N N . MET A 1 93 ? 2.59 -12.906 -20.766 1 96.94 93 MET A N 1
ATOM 739 C CA . MET A 1 93 ? 1.413 -13.609 -21.281 1 96.94 93 MET A CA 1
ATOM 740 C C . MET A 1 93 ? 1.695 -15.094 -21.438 1 96.94 93 MET A C 1
ATOM 742 O O . MET A 1 93 ? 0.901 -15.93 -21 1 96.94 93 MET A O 1
ATOM 746 N N . GLY A 1 94 ? 2.814 -15.414 -22.047 1 97.38 94 GLY A N 1
ATOM 747 C CA . GLY A 1 94 ? 3.168 -16.812 -22.234 1 97.38 94 GLY A CA 1
ATOM 748 C C . GLY A 1 94 ? 3.299 -17.578 -20.922 1 97.38 94 GLY A C 1
ATOM 749 O O . GLY A 1 94 ? 2.834 -18.703 -20.812 1 97.38 94 GLY A O 1
ATOM 750 N N . VAL A 1 95 ? 3.908 -16.953 -19.922 1 98.25 95 VAL A N 1
ATOM 751 C CA . VAL A 1 95 ? 4.098 -17.578 -18.609 1 98.25 95 VAL A CA 1
ATOM 752 C C . VAL A 1 95 ? 2.748 -17.734 -17.922 1 98.25 95 VAL A C 1
ATOM 754 O O . VAL A 1 95 ? 2.484 -18.766 -17.281 1 98.25 95 VAL A O 1
ATOM 757 N N . ALA A 1 96 ? 1.892 -16.703 -18.031 1 98.31 96 ALA A N 1
ATOM 758 C CA . ALA A 1 96 ? 0.56 -16.766 -17.438 1 98.31 96 ALA A CA 1
ATOM 759 C C . ALA A 1 96 ? -0.257 -17.922 -18.031 1 98.31 96 ALA A C 1
ATOM 761 O O . ALA A 1 96 ? -0.921 -18.656 -17.281 1 98.31 96 ALA A O 1
ATOM 762 N N . ARG A 1 97 ? -0.206 -18.047 -19.312 1 98.5 97 ARG A N 1
ATOM 763 C CA . ARG A 1 97 ? -0.916 -19.141 -19.969 1 98.5 97 ARG A CA 1
ATOM 764 C C . ARG A 1 97 ? -0.348 -20.484 -19.531 1 98.5 97 ARG A C 1
ATOM 766 O O . ARG A 1 97 ? -1.1 -21.438 -19.297 1 98.5 97 ARG A O 1
ATOM 773 N N . PHE A 1 98 ? 0.964 -20.562 -19.469 1 98.69 98 PHE A N 1
ATOM 774 C CA . PHE A 1 98 ? 1.621 -21.797 -19.031 1 98.69 98 PHE A CA 1
ATOM 775 C C . PHE A 1 98 ? 1.145 -22.188 -17.641 1 98.69 98 PHE A C 1
ATOM 777 O O . PHE A 1 98 ? 0.737 -23.328 -17.422 1 98.69 98 PHE A O 1
ATOM 784 N N . LEU A 1 99 ? 1.141 -21.219 -16.688 1 98.81 99 LEU A N 1
ATOM 785 C CA . LEU A 1 99 ? 0.762 -21.5 -15.312 1 98.81 99 LEU A CA 1
ATOM 786 C C . LEU A 1 99 ? -0.725 -21.828 -15.211 1 98.81 99 LEU A C 1
ATOM 788 O O . LEU A 1 99 ? -1.132 -22.656 -14.391 1 98.81 99 LEU A O 1
ATOM 792 N N . ARG A 1 100 ? -1.511 -21.156 -16.031 1 98.56 100 ARG A N 1
ATOM 793 C CA . ARG A 1 100 ? -2.936 -21.484 -16.031 1 98.56 100 ARG A CA 1
ATOM 794 C C . ARG A 1 100 ? -3.178 -22.906 -16.5 1 98.56 100 ARG A C 1
ATOM 796 O O . ARG A 1 100 ? -4.016 -23.625 -15.945 1 98.56 100 ARG A O 1
ATOM 803 N N . ALA A 1 101 ? -2.533 -23.312 -17.547 1 98.69 101 ALA A N 1
ATOM 804 C CA . ALA A 1 101 ? -2.613 -24.688 -18.031 1 98.69 101 ALA A CA 1
ATOM 805 C C . ALA A 1 101 ? -2.061 -25.656 -17 1 98.69 101 ALA A C 1
ATOM 807 O O . ALA A 1 101 ? -2.637 -26.719 -16.766 1 98.69 101 ALA A O 1
ATOM 808 N N . TYR A 1 102 ? -0.95 -25.234 -16.375 1 98.69 102 TYR A N 1
ATOM 809 C CA . TYR A 1 102 ? -0.281 -26.078 -15.391 1 98.69 102 TYR A CA 1
ATOM 810 C C . TYR A 1 102 ? -1.197 -26.359 -14.211 1 98.69 102 TYR A C 1
ATOM 812 O O . TYR A 1 102 ? -1.215 -27.484 -13.688 1 98.69 102 TYR A O 1
ATOM 820 N N . LYS A 1 103 ? -1.917 -25.391 -13.789 1 98 103 LYS A N 1
ATOM 821 C CA . LYS A 1 103 ? -2.83 -25.5 -12.656 1 98 103 LYS A CA 1
ATOM 822 C C . LYS A 1 103 ? -3.799 -26.672 -12.844 1 98 103 LYS A C 1
ATOM 824 O O . LYS A 1 103 ? -4.16 -27.344 -11.875 1 98 103 LYS A O 1
ATOM 829 N N . ASP A 1 104 ? -4.191 -27.031 -14.047 1 97.19 104 ASP A N 1
ATOM 830 C CA . ASP A 1 104 ? -5.172 -28.062 -14.344 1 97.19 104 ASP A CA 1
ATOM 831 C C . ASP A 1 104 ? -4.586 -29.453 -14.117 1 97.19 104 ASP A C 1
ATOM 833 O O . ASP A 1 104 ? -5.324 -30.422 -13.922 1 97.19 104 ASP A O 1
ATOM 837 N N . VAL A 1 105 ? -3.309 -29.547 -14.172 1 97.5 105 VAL A N 1
ATOM 838 C CA . VAL A 1 105 ? -2.717 -30.891 -14.188 1 97.5 105 VAL A CA 1
ATOM 839 C C . VAL A 1 105 ? -1.739 -31.031 -13.023 1 97.5 105 VAL A C 1
ATOM 841 O O . VAL A 1 105 ? -0.833 -31.875 -13.07 1 97.5 105 VAL A O 1
ATOM 844 N N . SER A 1 106 ? -1.836 -30.125 -12.023 1 97.38 106 SER A N 1
ATOM 845 C CA . SER A 1 106 ? -0.895 -30.156 -10.906 1 97.38 106 SER A CA 1
ATOM 846 C C . SER A 1 106 ? -1.621 -30.062 -9.57 1 97.38 106 SER A C 1
ATOM 848 O O . SER A 1 106 ? -2.76 -29.594 -9.508 1 97.38 106 SER A O 1
ATOM 850 N N . SER A 1 107 ? -0.986 -30.562 -8.578 1 96.94 107 SER A N 1
ATOM 851 C CA . SER A 1 107 ? -1.414 -30.266 -7.215 1 96.94 107 SER A CA 1
ATOM 852 C C . SER A 1 107 ? -1.056 -28.844 -6.824 1 96.94 107 SER A C 1
ATOM 854 O O . SER A 1 107 ? -0.235 -28.203 -7.48 1 96.94 107 SER A O 1
ATOM 856 N N . GLN A 1 108 ? -1.646 -28.344 -5.773 1 96.38 108 GLN A N 1
ATOM 857 C CA . GLN A 1 108 ? -1.327 -27.016 -5.258 1 96.38 108 GLN A CA 1
ATOM 858 C C . GLN A 1 108 ? 0.137 -26.938 -4.836 1 96.38 108 GLN A C 1
ATOM 860 O O . GLN A 1 108 ? 0.785 -25.906 -5.035 1 96.38 108 GLN A O 1
ATOM 865 N N . ALA A 1 109 ? 0.612 -27.984 -4.312 1 97.12 109 ALA A N 1
ATOM 866 C CA . ALA A 1 109 ? 2.002 -28.016 -3.861 1 97.12 109 ALA A CA 1
ATOM 867 C C . ALA A 1 109 ? 2.963 -27.906 -5.043 1 97.12 109 ALA A C 1
ATOM 869 O O . ALA A 1 109 ? 3.979 -27.219 -4.965 1 97.12 109 ALA A O 1
ATOM 870 N N . GLU A 1 110 ? 2.652 -28.625 -6.062 1 97.88 110 GLU A N 1
ATOM 871 C CA . GLU A 1 110 ? 3.496 -28.578 -7.25 1 97.88 110 GLU A CA 1
ATOM 872 C C . GLU A 1 110 ? 3.434 -27.203 -7.906 1 97.88 110 GLU A C 1
ATOM 874 O O . GLU A 1 110 ? 4.461 -26.641 -8.312 1 97.88 110 GLU A O 1
ATOM 879 N N . LEU A 1 111 ? 2.209 -26.656 -8.016 1 98.56 111 LEU A N 1
ATOM 880 C CA . LEU A 1 111 ? 2.049 -25.312 -8.562 1 98.56 111 LEU A CA 1
ATOM 881 C C . LEU A 1 111 ? 2.836 -24.297 -7.746 1 98.56 111 LEU A C 1
ATOM 883 O O . LEU A 1 111 ? 3.438 -23.375 -8.305 1 98.56 111 LEU A O 1
ATOM 887 N N . GLU A 1 112 ? 2.811 -24.484 -6.445 1 98.69 112 GLU A N 1
ATOM 888 C CA . GLU A 1 112 ? 3.564 -23.609 -5.547 1 98.69 112 GLU A CA 1
ATOM 889 C C . GLU A 1 112 ? 5.059 -23.672 -5.852 1 98.69 112 GLU A C 1
ATOM 891 O O . GLU A 1 112 ? 5.711 -22.625 -5.98 1 98.69 112 GLU A O 1
ATOM 896 N N . SER A 1 113 ? 5.582 -24.859 -5.988 1 98.62 113 SER A N 1
ATOM 897 C CA . SER A 1 113 ? 7.004 -25.031 -6.27 1 98.62 113 SER A CA 1
ATOM 898 C C . SER A 1 113 ? 7.375 -24.422 -7.617 1 98.62 113 SER A C 1
ATOM 900 O O . SER A 1 113 ? 8.414 -23.75 -7.742 1 98.62 113 SER A O 1
ATOM 902 N N . VAL A 1 114 ? 6.555 -24.656 -8.562 1 98.69 114 VAL A N 1
ATOM 903 C CA . VAL A 1 114 ? 6.801 -24.156 -9.906 1 98.69 114 VAL A CA 1
ATOM 904 C C . VAL A 1 114 ? 6.73 -22.625 -9.906 1 98.69 114 VAL A C 1
ATOM 906 O O . VAL A 1 114 ? 7.613 -21.953 -10.445 1 98.69 114 VAL A O 1
ATOM 909 N N . SER A 1 115 ? 5.691 -22.031 -9.32 1 98.81 115 SER A N 1
ATOM 910 C CA . SER A 1 115 ? 5.555 -20.594 -9.242 1 98.81 115 SER A CA 1
ATOM 911 C C . SER A 1 115 ? 6.75 -19.953 -8.531 1 98.81 115 SER A C 1
ATOM 913 O O . SER A 1 115 ? 7.289 -18.953 -8.992 1 98.81 115 SER A O 1
ATOM 915 N N . ARG A 1 116 ? 7.184 -20.578 -7.449 1 98.56 116 ARG A N 1
ATOM 916 C CA . ARG A 1 116 ? 8.328 -20.078 -6.699 1 98.56 116 ARG A CA 1
ATOM 917 C C . ARG A 1 116 ? 9.57 -20.016 -7.578 1 98.56 116 ARG A C 1
ATOM 919 O O . ARG A 1 116 ? 10.289 -19.016 -7.582 1 98.56 116 ARG A O 1
ATOM 926 N N . ARG A 1 117 ? 9.812 -21.078 -8.266 1 98.44 117 ARG A N 1
ATOM 927 C CA . ARG A 1 117 ? 10.984 -21.109 -9.133 1 98.44 117 ARG A CA 1
ATOM 928 C C . ARG A 1 117 ? 10.93 -20.016 -10.188 1 98.44 117 ARG A C 1
ATOM 930 O O . ARG A 1 117 ? 11.945 -19.391 -10.492 1 98.44 117 ARG A O 1
ATOM 937 N N . LEU A 1 118 ? 9.781 -19.766 -10.734 1 98.38 118 LEU A N 1
ATOM 938 C CA . LEU A 1 118 ? 9.633 -18.75 -11.766 1 98.38 118 LEU A CA 1
ATOM 939 C C . LEU A 1 118 ? 9.797 -17.359 -11.18 1 98.38 118 LEU A C 1
ATOM 941 O O . LEU A 1 118 ? 10.359 -16.469 -11.82 1 98.38 118 LEU A O 1
ATOM 945 N N . PHE A 1 119 ? 9.305 -17.141 -9.953 1 98.25 119 PHE A N 1
ATOM 946 C CA . PHE A 1 119 ? 9.57 -15.883 -9.266 1 98.25 119 PHE A CA 1
ATOM 947 C C . PHE A 1 119 ? 11.062 -15.672 -9.078 1 98.25 119 PHE A C 1
ATOM 949 O O . PHE A 1 119 ? 11.586 -14.586 -9.344 1 98.25 119 PHE A O 1
ATOM 956 N N . VAL A 1 120 ? 11.758 -16.703 -8.664 1 97.38 120 VAL A N 1
ATOM 957 C CA . VAL A 1 120 ? 13.195 -16.609 -8.438 1 97.38 120 VAL A CA 1
ATOM 958 C C . VAL A 1 120 ? 13.906 -16.281 -9.742 1 97.38 120 VAL A C 1
ATOM 960 O O . VAL A 1 120 ? 14.781 -15.414 -9.781 1 97.38 120 VAL A O 1
ATOM 963 N N . GLU A 1 121 ? 13.484 -16.984 -10.773 1 96.25 121 GLU A N 1
ATOM 964 C CA . GLU A 1 121 ? 14.094 -16.75 -12.086 1 96.25 121 GLU A CA 1
ATOM 965 C C . GLU A 1 121 ? 13.867 -15.312 -12.547 1 96.25 121 GLU A C 1
ATOM 967 O O . GLU A 1 121 ? 14.75 -14.703 -13.156 1 96.25 121 GLU A O 1
ATOM 972 N N . MET A 1 122 ? 12.711 -14.797 -12.312 1 95.75 122 MET A N 1
ATOM 973 C CA . MET A 1 122 ? 12.328 -13.453 -12.75 1 95.75 122 MET A CA 1
ATOM 974 C C . MET A 1 122 ? 13.086 -12.391 -11.969 1 95.75 122 MET A C 1
ATOM 976 O O . MET A 1 122 ? 13.664 -11.469 -12.555 1 95.75 122 MET A O 1
ATOM 980 N N . PHE A 1 123 ? 13.203 -12.484 -10.664 1 95.69 123 PHE A N 1
ATOM 981 C CA . PHE A 1 123 ? 13.602 -11.344 -9.852 1 95.69 123 PHE A CA 1
ATOM 982 C C . PHE A 1 123 ? 15.023 -11.523 -9.32 1 95.69 123 PHE A C 1
ATOM 984 O O . PHE A 1 123 ? 15.727 -10.539 -9.086 1 95.69 123 PHE A O 1
ATOM 991 N N . SER A 1 124 ? 15.398 -12.688 -9.031 1 93.19 124 SER A N 1
ATOM 992 C CA . SER A 1 124 ? 16.781 -12.945 -8.617 1 93.19 124 SER A CA 1
ATOM 993 C C . SER A 1 124 ? 17.672 -13.219 -9.82 1 93.19 124 SER A C 1
ATOM 995 O O . SER A 1 124 ? 18.797 -12.711 -9.898 1 93.19 124 SER A O 1
ATOM 997 N N . GLY A 1 125 ? 17.172 -13.984 -10.688 1 91.31 125 GLY A N 1
ATOM 998 C CA . GLY A 1 125 ? 17.922 -14.344 -11.891 1 91.31 125 GLY A CA 1
ATOM 999 C C . GLY A 1 125 ? 17.859 -13.281 -12.969 1 91.31 125 GLY A C 1
ATOM 1000 O O . GLY A 1 125 ? 18.703 -13.25 -13.867 1 91.31 125 GLY A O 1
ATOM 1001 N N . GLU A 1 126 ? 16.812 -12.484 -12.945 1 89.62 126 GLU A N 1
ATOM 1002 C CA . GLU A 1 126 ? 16.594 -11.406 -13.898 1 89.62 126 GLU A CA 1
ATOM 1003 C C . GLU A 1 126 ? 16.547 -11.938 -15.328 1 89.62 126 GLU A C 1
ATOM 1005 O O . GLU A 1 126 ? 17.094 -11.32 -16.25 1 89.62 126 GLU A O 1
ATOM 1010 N N . ARG A 1 127 ? 16.047 -13.094 -15.453 1 92.25 127 ARG A N 1
ATOM 1011 C CA . ARG A 1 127 ? 15.883 -13.688 -16.781 1 92.25 127 ARG A CA 1
ATOM 1012 C C . ARG A 1 127 ? 14.578 -13.242 -17.422 1 92.25 127 ARG A C 1
ATOM 1014 O O . ARG A 1 127 ? 13.539 -13.18 -16.766 1 92.25 127 ARG A O 1
ATOM 1021 N N . SER A 1 128 ? 14.641 -13 -18.672 1 92.06 128 SER A N 1
ATOM 1022 C CA . SER A 1 128 ? 13.453 -12.578 -19.391 1 92.06 128 SER A CA 1
ATOM 1023 C C . SER A 1 128 ? 12.484 -13.742 -19.594 1 92.06 128 SER A C 1
ATOM 1025 O O . SER A 1 128 ? 12.898 -14.852 -19.953 1 92.06 128 SER A O 1
ATOM 1027 N N . PRO A 1 129 ? 11.211 -13.469 -19.406 1 95 129 PRO A N 1
ATOM 1028 C CA . PRO A 1 129 ? 10.219 -14.523 -19.641 1 95 129 PRO A CA 1
ATOM 1029 C C . PRO A 1 129 ? 10.18 -14.984 -21.094 1 95 129 PRO A C 1
ATOM 1031 O O . PRO A 1 129 ? 9.641 -16.047 -21.391 1 95 129 PRO A O 1
ATOM 1034 N N . SER A 1 130 ? 10.672 -14.172 -21.969 1 91.31 130 SER A N 1
ATOM 1035 C CA . SER A 1 130 ? 10.68 -14.531 -23.375 1 91.31 130 SER A CA 1
ATOM 1036 C C . SER A 1 130 ? 11.828 -15.484 -23.703 1 91.31 130 SER A C 1
ATOM 1038 O O . SER A 1 130 ? 11.859 -16.078 -24.781 1 91.31 130 SER A O 1
ATOM 1040 N N . ASP A 1 131 ? 12.758 -15.586 -22.797 1 92.81 131 ASP A N 1
ATOM 1041 C CA . ASP A 1 131 ? 13.859 -16.531 -22.953 1 92.81 131 ASP A CA 1
ATOM 1042 C C . ASP A 1 131 ? 13.375 -17.969 -22.797 1 92.81 131 ASP A C 1
ATOM 1044 O O . ASP A 1 131 ? 12.742 -18.312 -21.797 1 92.81 131 ASP A O 1
ATOM 1048 N N . PRO A 1 132 ? 13.688 -18.781 -23.781 1 87.56 132 PRO A N 1
ATOM 1049 C CA . PRO A 1 132 ? 13.281 -20.188 -23.656 1 87.56 132 PRO A CA 1
ATOM 1050 C C . PRO A 1 132 ? 13.789 -20.844 -22.375 1 87.56 132 PRO A C 1
ATOM 1052 O O . PRO A 1 132 ? 13.148 -21.75 -21.844 1 87.56 132 PRO A O 1
ATOM 1055 N N . GLY A 1 133 ? 14.828 -20.359 -21.906 1 92.81 133 GLY A N 1
ATOM 1056 C CA . GLY A 1 133 ? 15.383 -20.891 -20.672 1 92.81 133 GLY A CA 1
ATOM 1057 C C . GLY A 1 133 ? 14.562 -20.531 -19.453 1 92.81 133 GLY A C 1
ATOM 1058 O O . GLY A 1 133 ? 14.75 -21.109 -18.375 1 92.81 133 GLY A O 1
ATOM 1059 N N . PHE A 1 134 ? 13.703 -19.641 -19.594 1 97 134 PHE A N 1
ATOM 1060 C CA . PHE A 1 134 ? 12.906 -19.203 -18.453 1 97 134 PHE A CA 1
ATOM 1061 C C . PHE A 1 134 ? 12.047 -20.344 -17.922 1 97 134 PHE A C 1
ATOM 1063 O O . PHE A 1 134 ? 12.133 -20.703 -16.75 1 97 134 PHE A O 1
ATOM 1070 N N . LEU A 1 135 ? 11.227 -21 -18.797 1 97.94 135 LEU A N 1
ATOM 1071 C CA . LEU A 1 135 ? 10.445 -22.156 -18.375 1 97.94 135 LEU A CA 1
ATOM 1072 C C . LEU A 1 135 ? 11.328 -23.391 -18.266 1 97.94 135 LEU A C 1
ATOM 1074 O O . LEU A 1 135 ? 10.984 -24.344 -17.547 1 97.94 135 LEU A O 1
ATOM 1078 N N . GLY A 1 136 ? 12.461 -23.391 -18.938 1 97.25 136 GLY A N 1
ATOM 1079 C CA . GLY A 1 136 ? 13.391 -24.516 -18.922 1 97.25 136 GLY A CA 1
ATOM 1080 C C . GLY A 1 136 ? 13.992 -24.766 -17.547 1 97.25 136 GLY A C 1
ATOM 1081 O O . GLY A 1 136 ? 14.445 -25.875 -17.25 1 97.25 136 GLY A O 1
ATOM 1082 N N . CYS A 1 137 ? 13.969 -23.719 -16.719 1 97.12 137 CYS A N 1
ATOM 1083 C CA . CYS A 1 137 ? 14.547 -23.828 -15.383 1 97.12 137 CYS A CA 1
ATOM 1084 C C . CYS A 1 137 ? 13.781 -24.844 -14.539 1 97.12 137 CYS A C 1
ATOM 1086 O O . CYS A 1 137 ? 14.266 -25.281 -13.5 1 97.12 137 CYS A O 1
ATOM 1088 N N . LEU A 1 138 ? 12.633 -25.266 -14.953 1 98.12 138 LEU A N 1
ATOM 1089 C CA . LEU A 1 138 ? 11.758 -26.141 -14.188 1 98.12 138 LEU A CA 1
ATOM 1090 C C . LEU A 1 138 ? 12.203 -27.594 -14.312 1 98.12 138 LEU A C 1
ATOM 1092 O O . LEU A 1 138 ? 11.836 -28.422 -13.477 1 98.12 138 LEU A O 1
ATOM 1096 N N . VAL A 1 139 ? 12.938 -27.906 -15.328 1 96.69 139 VAL A N 1
ATOM 1097 C CA . VAL A 1 139 ? 13.312 -29.281 -15.594 1 96.69 139 VAL A CA 1
ATOM 1098 C C . VAL A 1 139 ? 14.805 -29.484 -15.344 1 96.69 139 VAL A C 1
ATOM 1100 O O . VAL A 1 139 ? 15.602 -28.562 -15.547 1 96.69 139 VAL A O 1
ATOM 1103 N N . PRO A 1 140 ? 15.211 -30.625 -14.859 1 94.62 140 PRO A N 1
ATOM 1104 C CA . PRO A 1 140 ? 14.352 -31.766 -14.492 1 94.62 140 PRO A CA 1
ATOM 1105 C C . PRO A 1 140 ? 14.031 -31.797 -13 1 94.62 140 PRO A C 1
ATOM 1107 O O . PRO A 1 140 ? 13.352 -32.719 -12.531 1 94.62 140 PRO A O 1
ATOM 1110 N N . ASP A 1 141 ? 14.391 -30.797 -12.336 1 94.25 141 ASP A N 1
ATOM 1111 C CA . ASP A 1 141 ? 14.383 -30.875 -10.875 1 94.25 141 ASP A CA 1
ATOM 1112 C C . ASP A 1 141 ? 12.961 -30.812 -10.328 1 94.25 141 ASP A C 1
ATOM 1114 O O . ASP A 1 141 ? 12.625 -31.516 -9.375 1 94.25 141 ASP A O 1
ATOM 1118 N N . LEU A 1 142 ? 12.094 -30.047 -10.961 1 97.25 142 LEU A N 1
ATOM 1119 C CA . LEU A 1 142 ? 10.758 -29.844 -10.406 1 97.25 142 LEU A CA 1
ATOM 1120 C C . LEU A 1 142 ? 9.727 -30.672 -11.172 1 97.25 142 LEU A C 1
ATOM 1122 O O . LEU A 1 142 ? 8.797 -31.219 -10.578 1 97.25 142 LEU A O 1
ATOM 1126 N N . ILE A 1 143 ? 9.914 -30.656 -12.531 1 97.62 143 ILE A N 1
ATOM 1127 C CA . ILE A 1 143 ? 8.992 -31.438 -13.344 1 97.62 143 ILE A CA 1
ATOM 1128 C C . ILE A 1 143 ? 9.75 -32.156 -14.469 1 97.62 143 ILE A C 1
ATOM 1130 O O . ILE A 1 143 ? 10.883 -31.781 -14.781 1 97.62 143 ILE A O 1
ATOM 1134 N N . SER A 1 144 ? 9.094 -33.125 -15.094 1 97.75 144 SER A N 1
ATOM 1135 C CA . SER A 1 144 ? 9.734 -33.844 -16.188 1 97.75 144 SER A CA 1
ATOM 1136 C C . SER A 1 144 ? 9.734 -33.031 -17.469 1 97.75 144 SER A C 1
ATOM 1138 O O . SER A 1 144 ? 8.898 -32.125 -17.641 1 97.75 144 SER A O 1
ATOM 1140 N N . GLU A 1 145 ? 10.672 -33.281 -18.328 1 97.69 145 GLU A N 1
ATOM 1141 C CA . GLU A 1 145 ? 10.727 -32.656 -19.641 1 97.69 145 GLU A CA 1
ATOM 1142 C C . GLU A 1 145 ? 9.453 -32.875 -20.438 1 97.69 145 GLU A C 1
ATOM 1144 O O . GLU A 1 145 ? 8.961 -32 -21.125 1 97.69 145 GLU A O 1
ATOM 1149 N N . ASP A 1 146 ? 8.984 -34.062 -20.281 1 97.81 146 ASP A N 1
ATOM 1150 C CA . ASP A 1 146 ? 7.762 -34.438 -20.984 1 97.81 146 ASP A CA 1
ATOM 1151 C C . ASP A 1 146 ? 6.578 -33.594 -20.5 1 97.81 146 ASP A C 1
ATOM 1153 O O . ASP A 1 146 ? 5.785 -33.094 -21.312 1 97.81 146 ASP A O 1
ATOM 1157 N N . LYS A 1 147 ? 6.414 -33.438 -19.234 1 98.06 147 LYS A N 1
ATOM 1158 C CA . LYS A 1 147 ? 5.34 -32.625 -18.672 1 98.06 147 LYS A CA 1
ATOM 1159 C C . LYS A 1 147 ? 5.469 -31.172 -19.125 1 98.06 147 LYS A C 1
ATOM 1161 O O . LYS A 1 147 ? 4.477 -30.531 -19.5 1 98.06 147 LYS A O 1
ATOM 1166 N N . LEU A 1 148 ? 6.68 -30.703 -19.078 1 98.12 148 LEU A N 1
ATOM 1167 C CA . LEU A 1 148 ? 6.918 -29.328 -19.516 1 98.12 148 LEU A CA 1
ATOM 1168 C C . LEU A 1 148 ? 6.449 -29.141 -20.953 1 98.12 148 LEU A C 1
ATOM 1170 O O . LEU A 1 148 ? 5.727 -28.188 -21.266 1 98.12 148 LEU A O 1
ATOM 1174 N N . LYS A 1 149 ? 6.855 -30.031 -21.844 1 97.62 149 LYS A N 1
ATOM 1175 C CA . LYS A 1 149 ? 6.508 -29.953 -23.266 1 97.62 149 LYS A CA 1
ATOM 1176 C C . LYS A 1 149 ? 4.992 -30 -23.453 1 97.62 149 LYS A C 1
ATOM 1178 O O . LYS A 1 149 ? 4.438 -29.25 -24.25 1 97.62 149 LYS A O 1
ATOM 1183 N N . GLN A 1 150 ? 4.395 -30.844 -22.719 1 98.19 150 GLN A N 1
ATOM 1184 C CA . GLN A 1 150 ? 2.951 -31.016 -22.828 1 98.19 150 GLN A CA 1
ATOM 1185 C C . GLN A 1 150 ? 2.215 -29.75 -22.391 1 98.19 150 GLN A C 1
ATOM 1187 O O . GLN A 1 150 ? 1.271 -29.312 -23.047 1 98.19 150 GLN A O 1
ATOM 1192 N N . VAL A 1 151 ? 2.59 -29.203 -21.266 1 98.44 151 VAL A N 1
ATOM 1193 C CA . VAL A 1 151 ? 1.901 -28.031 -20.734 1 98.44 151 VAL A CA 1
ATOM 1194 C C . VAL A 1 151 ? 2.168 -26.812 -21.641 1 98.44 151 VAL A C 1
ATOM 1196 O O . VAL A 1 151 ? 1.279 -26 -21.859 1 98.44 151 VAL A O 1
ATOM 1199 N N . ILE A 1 152 ? 3.385 -26.672 -22.156 1 97.94 152 ILE A N 1
ATOM 1200 C CA . ILE A 1 152 ? 3.691 -25.594 -23.094 1 97.94 152 ILE A CA 1
ATOM 1201 C C . ILE A 1 152 ? 2.777 -25.688 -24.312 1 97.94 152 ILE A C 1
ATOM 1203 O O . ILE A 1 152 ? 2.211 -24.688 -24.75 1 97.94 152 ILE A O 1
ATOM 1207 N N . ALA A 1 153 ? 2.666 -26.875 -24.844 1 98.06 153 ALA A N 1
ATOM 1208 C CA . ALA A 1 153 ? 1.79 -27.078 -26 1 98.06 153 ALA A CA 1
ATOM 1209 C C . ALA A 1 153 ? 0.356 -26.672 -25.672 1 98.06 153 ALA A C 1
ATOM 1211 O O . ALA A 1 153 ? -0.289 -25.969 -26.453 1 98.06 153 ALA A O 1
ATOM 1212 N N . ARG A 1 154 ? -0.123 -27.062 -24.516 1 98.25 154 ARG A N 1
ATOM 1213 C CA . ARG A 1 154 ? -1.484 -26.734 -24.109 1 98.25 154 ARG A CA 1
ATOM 1214 C C . ARG A 1 154 ? -1.644 -25.234 -23.859 1 98.25 154 ARG A C 1
ATOM 1216 O O . ARG A 1 154 ? -2.705 -24.672 -24.125 1 98.25 154 ARG A O 1
ATOM 1223 N N . SER A 1 155 ? -0.646 -24.625 -23.328 1 98.06 155 SER A N 1
ATOM 1224 C CA . SER A 1 155 ? -0.693 -23.203 -23 1 98.06 155 SER A CA 1
ATOM 1225 C C . SER A 1 155 ? -0.948 -22.359 -24.25 1 98.06 155 SER A C 1
ATOM 1227 O O . SER A 1 155 ? -1.462 -21.25 -24.156 1 98.06 155 SER A O 1
ATOM 1229 N N . GLY A 1 156 ? -0.63 -22.922 -25.422 1 97.5 156 GLY A N 1
ATOM 1230 C CA . GLY A 1 156 ? -0.837 -22.219 -26.688 1 97.5 156 GLY A CA 1
ATOM 1231 C C . GLY A 1 156 ? -2.191 -22.516 -27.312 1 97.5 156 GLY A C 1
ATOM 1232 O O . GLY A 1 156 ? -2.537 -21.938 -28.344 1 97.5 156 GLY A O 1
ATOM 1233 N N . SER A 1 157 ? -3.016 -23.328 -26.688 1 98.38 157 SER A N 1
ATOM 1234 C CA . SER A 1 157 ? -4.32 -23.703 -27.234 1 98.38 157 SER A CA 1
ATOM 1235 C C . SER A 1 157 ? -5.32 -22.547 -27.094 1 98.38 157 SER A C 1
ATOM 1237 O O . SER A 1 157 ? -5.176 -21.703 -26.219 1 98.38 157 SER A O 1
ATOM 1239 N N . GLN A 1 158 ? -6.328 -22.531 -27.953 1 98.25 158 GLN A N 1
ATOM 1240 C CA . GLN A 1 158 ? -7.395 -21.531 -27.891 1 98.25 158 GLN A CA 1
ATOM 1241 C C . GLN A 1 158 ? -8.148 -21.625 -26.562 1 98.25 158 GLN A C 1
ATOM 1243 O O . GLN A 1 158 ? -8.586 -20.609 -26.031 1 98.25 158 GLN A O 1
ATOM 1248 N N . GLU A 1 159 ? -8.273 -22.781 -26.094 1 98.19 159 GLU A N 1
ATOM 1249 C CA . GLU A 1 159 ? -8.969 -23 -24.828 1 98.19 159 GLU A CA 1
ATOM 1250 C C . GLU A 1 159 ? -8.305 -22.219 -23.703 1 98.19 159 GLU A C 1
ATOM 1252 O O . GLU A 1 159 ? -8.977 -21.5 -22.953 1 98.19 159 GLU A O 1
ATOM 1257 N N . ILE A 1 160 ? -7.012 -22.406 -23.562 1 98.44 160 ILE A N 1
ATOM 1258 C CA . ILE A 1 160 ? -6.289 -21.75 -22.469 1 98.44 160 ILE A CA 1
ATOM 1259 C C . ILE A 1 160 ? -6.285 -20.234 -22.688 1 98.44 160 ILE A C 1
ATOM 1261 O O . ILE A 1 160 ? -6.441 -19.469 -21.75 1 98.44 160 ILE A O 1
ATOM 1265 N N . LYS A 1 161 ? -6.133 -19.781 -23.953 1 98.12 161 LYS A N 1
ATOM 1266 C CA . LYS A 1 161 ? -6.195 -18.359 -24.266 1 98.12 161 LYS A CA 1
ATOM 1267 C C . LYS A 1 161 ? -7.523 -17.766 -23.828 1 98.12 161 LYS A C 1
ATOM 1269 O O . LYS A 1 161 ? -7.555 -16.688 -23.219 1 98.12 161 LYS A O 1
ATOM 1274 N N . ASP A 1 162 ? -8.578 -18.469 -24.094 1 98 162 ASP A N 1
ATOM 1275 C CA . ASP A 1 162 ? -9.914 -18 -23.719 1 98 162 ASP A CA 1
ATOM 1276 C C . ASP A 1 162 ? -10.094 -18 -22.203 1 98 162 ASP A C 1
ATOM 1278 O O . ASP A 1 162 ? -10.688 -17.078 -21.641 1 98 162 ASP A O 1
ATOM 1282 N N . LEU A 1 163 ? -9.594 -19 -21.562 1 97.44 163 LEU A N 1
ATOM 1283 C CA . LEU A 1 163 ? -9.711 -19.109 -20.109 1 97.44 163 LEU A CA 1
ATOM 1284 C C . LEU A 1 163 ? -8.992 -17.969 -19.406 1 97.44 163 LEU A C 1
ATOM 1286 O O . LEU A 1 163 ? -9.531 -17.375 -18.484 1 97.44 163 LEU A O 1
ATOM 1290 N N . VAL A 1 164 ? -7.781 -17.672 -19.844 1 97.88 164 VAL A N 1
ATOM 1291 C CA . VAL A 1 164 ? -7.008 -16.578 -19.234 1 97.88 164 VAL A CA 1
ATOM 1292 C C . VAL A 1 164 ? -7.781 -15.266 -19.359 1 97.88 164 VAL A C 1
ATOM 1294 O O . VAL A 1 164 ? -7.871 -14.5 -18.406 1 97.88 164 VAL A O 1
ATOM 1297 N N . LYS A 1 165 ? -8.406 -15.047 -20.5 1 97 165 LYS A N 1
ATOM 1298 C CA . LYS A 1 165 ? -9.172 -13.828 -20.75 1 97 165 LYS A CA 1
ATOM 1299 C C . LYS A 1 165 ? -10.445 -13.797 -19.906 1 97 165 LYS A C 1
ATOM 1301 O O . LYS A 1 165 ? -10.719 -12.812 -19.219 1 97 165 LYS A O 1
ATOM 1306 N N . THR A 1 166 ? -11.18 -14.852 -19.875 1 96.88 166 THR A N 1
ATOM 1307 C CA . THR A 1 166 ? -12.477 -14.906 -19.219 1 96.88 166 THR A CA 1
ATOM 1308 C C . THR A 1 166 ? -12.312 -14.852 -17.703 1 96.88 166 THR A C 1
ATOM 1310 O O . THR A 1 166 ? -13.102 -14.211 -17 1 96.88 166 THR A O 1
ATOM 1313 N N . GLU A 1 167 ? -11.328 -15.539 -17.219 1 96.88 167 GLU A N 1
ATOM 1314 C CA . GLU A 1 167 ? -11.094 -15.547 -15.781 1 96.88 167 GLU A CA 1
ATOM 1315 C C . GLU A 1 167 ? -10.625 -14.18 -15.289 1 96.88 167 GLU A C 1
ATOM 1317 O O . GLU A 1 167 ? -10.992 -13.75 -14.195 1 96.88 167 GLU A O 1
ATOM 1322 N N . SER A 1 168 ? -9.805 -13.539 -16.094 1 97 168 SER A N 1
ATOM 1323 C CA . SER A 1 168 ? -9.391 -12.18 -15.75 1 97 168 SER A CA 1
ATOM 1324 C C . SER A 1 168 ? -10.594 -11.234 -15.688 1 97 168 SER A C 1
ATOM 1326 O O . SER A 1 168 ? -10.727 -10.461 -14.734 1 97 168 SER A O 1
ATOM 1328 N N . ALA A 1 169 ? -11.469 -11.336 -16.688 1 97 169 ALA A N 1
ATOM 1329 C CA . ALA A 1 169 ? -12.672 -10.5 -16.719 1 97 169 ALA A CA 1
ATOM 1330 C C . ALA A 1 169 ? -13.57 -10.773 -15.516 1 97 169 ALA A C 1
ATOM 1332 O O . ALA A 1 169 ? -14.133 -9.852 -14.93 1 97 169 ALA A O 1
ATOM 1333 N N . ALA A 1 170 ? -13.68 -12 -15.148 1 97.88 170 ALA A N 1
ATOM 1334 C CA . ALA A 1 170 ? -14.516 -12.398 -14.016 1 97.88 170 ALA A CA 1
ATOM 1335 C C . ALA A 1 170 ? -13.953 -11.852 -12.703 1 97.88 170 ALA A C 1
ATOM 1337 O O . ALA A 1 170 ? -14.703 -11.406 -11.836 1 97.88 170 ALA A O 1
ATOM 1338 N N . LEU A 1 171 ? -12.617 -11.93 -12.555 1 98.5 171 LEU A N 1
ATOM 1339 C CA . LEU A 1 171 ? -11.984 -11.43 -11.344 1 98.5 171 LEU A CA 1
ATOM 1340 C C . LEU A 1 171 ? -12.234 -9.938 -11.164 1 98.5 171 LEU A C 1
ATOM 1342 O O . LEU A 1 171 ? -12.531 -9.484 -10.062 1 98.5 171 LEU A O 1
ATOM 1346 N N . VAL A 1 172 ? -12.156 -9.188 -12.266 1 98.5 172 VAL A N 1
ATOM 1347 C CA . VAL A 1 172 ? -12.398 -7.75 -12.242 1 98.5 172 VAL A CA 1
ATOM 1348 C C . VAL A 1 172 ? -13.875 -7.477 -11.945 1 98.5 172 VAL A C 1
ATOM 1350 O O . VAL A 1 172 ? -14.203 -6.664 -11.078 1 98.5 172 VAL A O 1
ATOM 1353 N N . LYS A 1 173 ? -14.773 -8.188 -12.617 1 97.69 173 LYS A N 1
ATOM 1354 C CA . LYS A 1 173 ? -16.219 -7.984 -12.492 1 97.69 173 LYS A CA 1
ATOM 1355 C C . LYS A 1 173 ? -16.703 -8.367 -11.102 1 97.69 173 LYS A C 1
ATOM 1357 O O . LYS A 1 173 ? -17.438 -7.609 -10.461 1 97.69 173 LYS A O 1
ATOM 1362 N N . ASP A 1 174 ? -16.234 -9.469 -10.602 1 97.75 174 ASP A N 1
ATOM 1363 C CA . ASP A 1 174 ? -16.812 -10.062 -9.406 1 97.75 174 ASP A CA 1
ATOM 1364 C C . ASP A 1 174 ? -16.125 -9.547 -8.148 1 97.75 174 ASP A C 1
ATOM 1366 O O . ASP A 1 174 ? -16.75 -9.453 -7.086 1 97.75 174 ASP A O 1
ATOM 1370 N N . TYR A 1 175 ? -14.836 -9.203 -8.258 1 98 175 TYR A N 1
ATOM 1371 C CA . TYR A 1 175 ? -14.102 -8.867 -7.043 1 98 175 TYR A CA 1
ATOM 1372 C C . TYR A 1 175 ? -13.508 -7.469 -7.133 1 98 175 TYR A C 1
ATOM 1374 O O . TYR A 1 175 ? -12.922 -6.969 -6.164 1 98 175 TYR A O 1
ATOM 1382 N N . GLY A 1 176 ? -13.617 -6.848 -8.289 1 97.88 176 GLY A N 1
ATOM 1383 C CA . GLY A 1 176 ? -13.141 -5.48 -8.445 1 97.88 176 GLY A CA 1
ATOM 1384 C C . GLY A 1 176 ? -11.625 -5.387 -8.547 1 97.88 176 GLY A C 1
ATOM 1385 O O . GLY A 1 176 ? -11.047 -4.348 -8.234 1 97.88 176 GLY A O 1
ATOM 1386 N N . ALA A 1 177 ? -10.945 -6.438 -8.938 1 98.56 177 ALA A N 1
ATOM 1387 C CA . ALA A 1 177 ? -9.484 -6.457 -9.008 1 98.56 177 ALA A CA 1
ATOM 1388 C C . ALA A 1 177 ? -8.969 -5.504 -10.086 1 98.56 177 ALA A C 1
ATOM 1390 O O . ALA A 1 177 ? -9.562 -5.402 -11.164 1 98.56 177 ALA A O 1
ATOM 1391 N N . PHE A 1 178 ? -7.875 -4.797 -9.82 1 98.12 178 PHE A N 1
ATOM 1392 C CA . PHE A 1 178 ? -7.297 -3.861 -10.773 1 98.12 178 PHE A CA 1
ATOM 1393 C C . PHE A 1 178 ? -5.781 -4.027 -10.844 1 98.12 178 PHE A C 1
ATOM 1395 O O . PHE A 1 178 ? -5.113 -3.34 -11.617 1 98.12 178 PHE A O 1
ATOM 1402 N N . GLY A 1 179 ? -5.254 -4.91 -10.023 1 97.69 179 GLY A N 1
ATOM 1403 C CA . GLY A 1 179 ? -3.826 -5.168 -9.938 1 97.69 179 GLY A CA 1
ATOM 1404 C C . GLY A 1 179 ? -3.484 -6.375 -9.086 1 97.69 179 GLY A C 1
ATOM 1405 O O . GLY A 1 179 ? -4.379 -7.051 -8.57 1 97.69 179 GLY A O 1
ATOM 1406 N N . PHE A 1 180 ? -2.256 -6.652 -8.992 1 98.31 180 PHE A N 1
ATOM 1407 C CA . PHE A 1 180 ? -1.813 -7.82 -8.234 1 98.31 180 PHE A CA 1
ATOM 1408 C C . PHE A 1 180 ? -0.747 -7.434 -7.219 1 98.31 180 PHE A C 1
ATOM 1410 O O . PHE A 1 180 ? -0.013 -6.461 -7.418 1 98.31 180 PHE A O 1
ATOM 1417 N N . PRO A 1 181 ? -0.658 -8.195 -6.148 1 98.69 181 PRO A N 1
ATOM 1418 C CA . PRO A 1 181 ? -1.481 -9.352 -5.789 1 98.69 181 PRO A CA 1
ATOM 1419 C C . PRO A 1 181 ? -2.889 -8.961 -5.344 1 98.69 181 PRO A C 1
ATOM 1421 O O . PRO A 1 181 ? -3.078 -7.902 -4.746 1 98.69 181 PRO A O 1
ATOM 1424 N N . TRP A 1 182 ? -3.807 -9.695 -5.73 1 98.94 182 TRP A N 1
ATOM 1425 C CA . TRP A 1 182 ? -5.172 -9.625 -5.219 1 98.94 182 TRP A CA 1
ATOM 1426 C C . TRP A 1 182 ? -5.492 -10.836 -4.352 1 98.94 182 TRP A C 1
ATOM 1428 O O . TRP A 1 182 ? -5.367 -11.977 -4.805 1 98.94 182 TRP A O 1
ATOM 1438 N N . ILE A 1 183 ? -5.867 -10.641 -3.135 1 98.94 183 ILE A N 1
ATOM 1439 C CA . ILE A 1 183 ? -6.035 -11.719 -2.164 1 98.94 183 ILE A CA 1
ATOM 1440 C C . ILE A 1 183 ? -7.488 -11.773 -1.702 1 98.94 183 ILE A C 1
ATOM 1442 O O . ILE A 1 183 ? -8 -10.805 -1.138 1 98.94 183 ILE A O 1
ATOM 1446 N N . ILE A 1 184 ? -8.117 -12.797 -1.974 1 98.81 184 ILE A N 1
ATOM 1447 C CA . ILE A 1 184 ? -9.492 -13.016 -1.531 1 98.81 184 ILE A CA 1
ATOM 1448 C C . ILE A 1 184 ? -9.492 -13.922 -0.299 1 98.81 184 ILE A C 1
ATOM 1450 O O . ILE A 1 184 ? -9.016 -15.055 -0.35 1 98.81 184 ILE A O 1
ATOM 1454 N N . VAL A 1 185 ? -10.039 -13.461 0.785 1 98.75 185 VAL A N 1
ATOM 1455 C CA . VAL A 1 185 ? -10.023 -14.188 2.055 1 98.75 185 VAL A CA 1
ATOM 1456 C C . VAL A 1 185 ? -11.453 -14.516 2.475 1 98.75 185 VAL A C 1
ATOM 1458 O O . VAL A 1 185 ? -12.328 -13.641 2.488 1 98.75 185 VAL A O 1
ATOM 1461 N N . ARG A 1 186 ? -11.672 -15.727 2.744 1 98.06 186 ARG A N 1
ATOM 1462 C CA . ARG A 1 186 ? -12.961 -16.188 3.23 1 98.06 186 ARG A CA 1
ATOM 1463 C C . ARG A 1 186 ? -12.836 -16.812 4.621 1 98.06 186 ARG A C 1
ATOM 1465 O O . ARG A 1 186 ? -12.086 -17.766 4.812 1 98.06 186 ARG A O 1
ATOM 1472 N N . ARG A 1 187 ? -13.594 -16.266 5.531 1 96.25 187 ARG A N 1
ATOM 1473 C CA . ARG A 1 187 ? -13.641 -16.797 6.887 1 96.25 187 ARG A CA 1
ATOM 1474 C C . ARG A 1 187 ? -14.453 -18.094 6.941 1 96.25 187 ARG A C 1
ATOM 1476 O O . ARG A 1 187 ? -15.148 -18.422 5.984 1 96.25 187 ARG A O 1
ATOM 1483 N N . GLY A 1 188 ? -14.336 -18.719 8.094 1 91.81 188 GLY A N 1
ATOM 1484 C CA . GLY A 1 188 ? -15.094 -19.953 8.289 1 91.81 188 GLY A CA 1
ATOM 1485 C C . GLY A 1 188 ? -16.594 -19.75 8.203 1 91.81 188 GLY A C 1
ATOM 1486 O O . GLY A 1 188 ? -17.328 -20.656 7.801 1 91.81 188 GLY A O 1
ATOM 1487 N N . ASP A 1 189 ? -17 -18.547 8.523 1 93.44 189 ASP A N 1
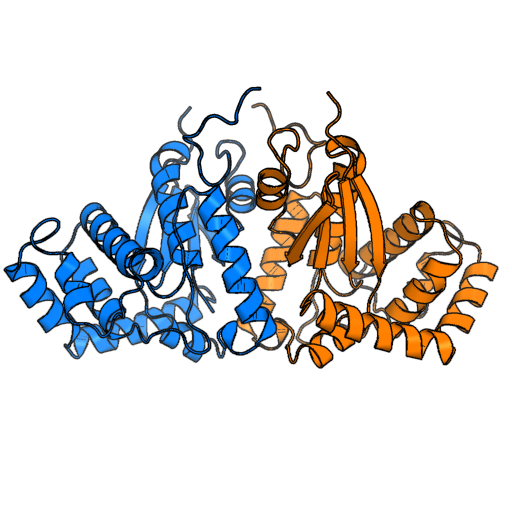ATOM 1488 C CA . ASP A 1 189 ? -18.438 -18.266 8.531 1 93.44 189 ASP A CA 1
ATOM 1489 C C . ASP A 1 189 ? -18.922 -17.844 7.152 1 93.44 189 ASP A C 1
ATOM 1491 O O . ASP A 1 189 ? -20.094 -17.516 6.977 1 93.44 189 ASP A O 1
ATOM 1495 N N . GLY A 1 190 ? -18.016 -17.688 6.223 1 94.12 190 GLY A N 1
ATOM 1496 C CA . GLY A 1 190 ? -18.391 -17.391 4.848 1 94.12 190 GLY A CA 1
ATOM 1497 C C . GLY A 1 190 ? -18.156 -15.953 4.457 1 94.12 190 GLY A C 1
ATOM 1498 O O . GLY A 1 190 ? -18.156 -15.609 3.271 1 94.12 190 GLY A O 1
ATOM 1499 N N . THR A 1 191 ? -17.922 -15.141 5.418 1 96.19 191 THR A N 1
ATOM 1500 C CA . THR A 1 191 ? -17.641 -13.734 5.113 1 96.19 191 THR A CA 1
ATOM 1501 C C . THR A 1 191 ? -16.375 -13.602 4.281 1 96.19 191 THR A C 1
ATOM 1503 O O . THR A 1 191 ? -15.352 -14.219 4.586 1 96.19 191 THR A O 1
ATOM 1506 N N . THR A 1 192 ? -16.5 -12.836 3.223 1 97.5 192 THR A N 1
ATOM 1507 C CA . THR A 1 192 ? -15.383 -12.711 2.283 1 97.5 192 THR A CA 1
ATOM 1508 C C . THR A 1 192 ? -14.945 -11.258 2.15 1 97.5 192 THR A C 1
ATOM 1510 O O . THR A 1 192 ? -15.781 -10.344 2.193 1 97.5 192 THR A O 1
ATOM 1513 N N . ASN A 1 193 ? -13.68 -11.07 2.1 1 97.81 193 ASN A N 1
ATOM 1514 C CA . ASN A 1 193 ? -13.086 -9.773 1.797 1 97.81 193 ASN A CA 1
ATOM 1515 C C . ASN A 1 193 ? -11.883 -9.906 0.87 1 97.81 193 ASN A C 1
ATOM 1517 O O . ASN A 1 193 ? -11.297 -10.984 0.765 1 97.81 193 ASN A O 1
ATOM 1521 N N . SER A 1 194 ? -11.609 -8.82 0.144 1 98.5 194 SER A N 1
ATOM 1522 C CA . SER A 1 194 ? -10.453 -8.789 -0.749 1 98.5 194 SER A CA 1
ATOM 1523 C C . SER A 1 194 ? -9.43 -7.75 -0.29 1 98.5 194 SER A C 1
ATOM 1525 O O . SER A 1 194 ? -9.797 -6.715 0.272 1 98.5 194 SER A O 1
ATOM 1527 N N . PHE A 1 195 ? -8.258 -8.062 -0.468 1 98.75 195 PHE A N 1
ATOM 1528 C CA . PHE A 1 195 ? -7.137 -7.18 -0.149 1 98.75 195 PHE A CA 1
ATOM 1529 C C . PHE A 1 195 ? -6.211 -7.023 -1.35 1 98.75 195 PHE A C 1
ATOM 1531 O O . PHE A 1 195 ? -5.883 -8.008 -2.02 1 98.75 195 PHE A O 1
ATOM 1538 N N . PHE A 1 196 ? -5.84 -5.82 -1.635 1 98.5 196 PHE A N 1
ATOM 1539 C CA . PHE A 1 196 ? -4.895 -5.531 -2.705 1 98.5 196 PHE A CA 1
ATOM 1540 C C . PHE A 1 196 ? -3.508 -5.246 -2.139 1 98.5 196 PHE A C 1
ATOM 1542 O O . PHE A 1 196 ? -3.365 -4.441 -1.214 1 98.5 196 PHE A O 1
ATOM 1549 N N . GLY A 1 197 ? -2.5 -5.906 -2.744 1 97.62 197 GLY A N 1
ATOM 1550 C CA . GLY A 1 197 ? -1.122 -5.633 -2.367 1 97.62 197 GLY A CA 1
ATOM 1551 C C . GLY A 1 197 ? -0.589 -6.594 -1.318 1 97.62 197 GLY A C 1
ATOM 1552 O O . GLY A 1 197 ? -1.303 -7.496 -0.876 1 97.62 197 GLY A O 1
ATOM 1553 N N . SER A 1 198 ? 0.677 -6.449 -0.974 1 97.88 198 SER A N 1
ATOM 1554 C CA . SER A 1 198 ? 1.338 -7.273 0.031 1 97.88 198 SER A CA 1
ATOM 1555 C C . SER A 1 198 ? 1.566 -6.5 1.323 1 97.88 198 SER A C 1
ATOM 1557 O O . SER A 1 198 ? 2.443 -6.848 2.117 1 97.88 198 SER A O 1
ATOM 1559 N N . ASP A 1 199 ? 0.795 -5.461 1.505 1 97.12 199 ASP A N 1
ATOM 1560 C CA . ASP A 1 199 ? 1.033 -4.547 2.615 1 97.12 199 ASP A CA 1
ATOM 1561 C C . ASP A 1 199 ? -0.158 -4.52 3.57 1 97.12 199 ASP A C 1
ATOM 1563 O O . ASP A 1 199 ? -0.277 -3.615 4.398 1 97.12 199 ASP A O 1
ATOM 1567 N N . ARG A 1 200 ? -1.062 -5.488 3.418 1 98.19 200 ARG A N 1
ATOM 1568 C CA . ARG A 1 200 ? -2.266 -5.453 4.238 1 98.19 200 ARG A CA 1
ATOM 1569 C C . ARG A 1 200 ? -2.34 -6.672 5.156 1 98.19 200 ARG A C 1
ATOM 1571 O O . ARG A 1 200 ? -3.396 -6.969 5.715 1 98.19 200 ARG A O 1
ATOM 1578 N N . PHE A 1 201 ? -1.258 -7.395 5.32 1 98 201 PHE A N 1
ATOM 1579 C CA . PHE A 1 201 ? -1.308 -8.633 6.094 1 98 201 PHE A CA 1
ATOM 1580 C C . PHE A 1 201 ? -1.641 -8.344 7.551 1 98 201 PHE A C 1
ATOM 1582 O O . PHE A 1 201 ? -2.373 -9.102 8.188 1 98 201 PHE A O 1
ATOM 1589 N N . GLY A 1 202 ? -1.074 -7.266 8.141 1 96.56 202 GLY A N 1
ATOM 1590 C CA . GLY A 1 202 ? -1.469 -6.887 9.484 1 96.56 202 GLY A CA 1
ATOM 1591 C C . GLY A 1 202 ? -2.953 -6.598 9.617 1 96.56 202 GLY A C 1
ATOM 1592 O O . GLY A 1 202 ? -3.602 -7.066 10.555 1 96.56 202 GLY A O 1
ATOM 1593 N N . ASN A 1 203 ? -3.447 -5.863 8.695 1 97.62 203 ASN A N 1
ATOM 1594 C CA . ASN A 1 203 ? -4.867 -5.531 8.703 1 97.62 203 ASN A CA 1
ATOM 1595 C C . ASN A 1 203 ? -5.73 -6.762 8.453 1 97.62 203 ASN A C 1
ATOM 1597 O O . ASN A 1 203 ? -6.824 -6.883 9.008 1 97.62 203 ASN A O 1
ATOM 1601 N N . MET A 1 204 ? -5.258 -7.645 7.547 1 98.12 204 MET A N 1
ATOM 1602 C CA . MET A 1 204 ? -5.934 -8.914 7.301 1 98.12 204 MET A CA 1
ATOM 1603 C C . MET A 1 204 ? -6.059 -9.719 8.586 1 98.12 204 MET A C 1
ATOM 1605 O O . MET A 1 204 ? -7.129 -10.25 8.891 1 98.12 204 MET A O 1
ATOM 1609 N N . ALA A 1 205 ? -4.973 -9.805 9.344 1 97.12 205 ALA A N 1
ATOM 1610 C CA . ALA A 1 205 ? -4.988 -10.523 10.617 1 97.12 205 ALA A CA 1
ATOM 1611 C C . ALA A 1 205 ? -6.004 -9.914 11.578 1 97.12 205 ALA A C 1
ATOM 1613 O O . ALA A 1 205 ? -6.77 -10.633 12.219 1 97.12 205 ALA A O 1
ATOM 1614 N N . TRP A 1 206 ? -6.008 -8.586 11.633 1 96.31 206 TRP A N 1
ATOM 1615 C CA . TRP A 1 206 ? -6.961 -7.879 12.484 1 96.31 206 TRP A CA 1
ATOM 1616 C C . TRP A 1 206 ? -8.391 -8.195 12.078 1 96.31 206 TRP A C 1
ATOM 1618 O O . TRP A 1 206 ? -9.234 -8.492 12.93 1 96.31 206 TRP A O 1
ATOM 1628 N N . TRP A 1 207 ? -8.648 -8.195 10.781 1 97.44 207 TRP A N 1
ATOM 1629 C CA . TRP A 1 207 ? -9.977 -8.453 10.25 1 97.44 207 TRP A CA 1
ATOM 1630 C C . TRP A 1 207 ? -10.406 -9.891 10.523 1 97.44 207 TRP A C 1
ATOM 1632 O O . TRP A 1 207 ? -11.594 -10.164 10.75 1 97.44 207 TRP A O 1
ATOM 1642 N N . LEU A 1 208 ? -9.469 -10.805 10.469 1 97.25 208 LEU A N 1
ATOM 1643 C CA . LEU A 1 208 ? -9.758 -12.211 10.695 1 97.25 208 LEU A CA 1
ATOM 1644 C C . LEU A 1 208 ? -10.102 -12.469 12.164 1 97.25 208 LEU A C 1
ATOM 1646 O O . LEU A 1 208 ? -10.984 -13.273 12.469 1 97.25 208 LEU A O 1
ATOM 1650 N N . GLY A 1 209 ? -9.344 -11.797 13.086 1 94.56 209 GLY A N 1
ATOM 1651 C CA . GLY A 1 209 ? -9.617 -11.977 14.508 1 94.56 209 GLY A CA 1
ATOM 1652 C C . GLY A 1 209 ? -8.367 -12.211 15.328 1 94.56 209 GLY A C 1
ATOM 1653 O O . GLY A 1 209 ? -7.301 -12.5 14.781 1 94.56 209 GLY A O 1
ATOM 1654 N N . SER A 1 210 ? -8.484 -12.188 16.625 1 92.62 210 SER A N 1
ATOM 1655 C CA . SER A 1 210 ? -7.363 -12.172 17.547 1 92.62 210 SER A CA 1
ATOM 1656 C C . SER A 1 210 ? -6.59 -13.484 17.5 1 92.62 210 SER A C 1
ATOM 1658 O O . SER A 1 210 ? -5.441 -13.547 17.953 1 92.62 210 SER A O 1
ATOM 1660 N N . GLU A 1 211 ? -7.152 -14.508 16.953 1 94.5 211 GLU A N 1
ATOM 1661 C CA . GLU A 1 211 ? -6.488 -15.797 16.844 1 94.5 211 GLU A CA 1
ATOM 1662 C C . GLU A 1 211 ? -5.422 -15.781 15.75 1 94.5 211 GLU A C 1
ATOM 1664 O O . GLU A 1 211 ? -4.555 -16.656 15.703 1 94.5 211 GLU A O 1
ATOM 1669 N N . TYR A 1 212 ? -5.52 -14.805 14.891 1 95.75 212 TYR A N 1
ATOM 1670 C CA . TYR A 1 212 ? -4.566 -14.648 13.797 1 95.75 212 TYR A CA 1
ATOM 1671 C C . TYR A 1 212 ? -3.551 -13.562 14.102 1 95.75 212 TYR A C 1
ATOM 1673 O O . TYR A 1 212 ? -3.91 -12.391 14.234 1 95.75 212 TYR A O 1
ATOM 1681 N N . LYS A 1 213 ? -2.303 -13.922 14.195 1 93.62 213 LYS A N 1
ATOM 1682 C CA . LYS A 1 213 ? -1.271 -12.969 14.594 1 93.62 213 LYS A CA 1
ATOM 1683 C C . LYS A 1 213 ? -0.337 -12.648 13.43 1 93.62 213 LYS A C 1
ATOM 1685 O O . LYS A 1 213 ? 0.117 -13.547 12.727 1 93.62 213 LYS A O 1
ATOM 1690 N N . TRP A 1 214 ? -0.185 -11.438 13.227 1 95.06 214 TRP A N 1
ATOM 1691 C CA . TRP A 1 214 ? 0.794 -10.977 12.25 1 95.06 214 TRP A CA 1
ATOM 1692 C C . TRP A 1 214 ? 2.127 -10.656 12.914 1 95.06 214 TRP A C 1
ATOM 1694 O O . TRP A 1 214 ? 2.191 -9.812 13.805 1 95.06 214 TRP A O 1
ATOM 1704 N N . GLN A 1 215 ? 3.158 -11.273 12.5 1 93 215 GLN A N 1
ATOM 1705 C CA . GLN A 1 215 ? 4.473 -11.141 13.117 1 93 215 GLN A CA 1
ATOM 1706 C C . GLN A 1 215 ? 5.512 -10.672 12.109 1 93 215 GLN A C 1
ATOM 1708 O O . GLN A 1 215 ? 6.699 -10.984 12.242 1 93 215 GLN A O 1
ATOM 1713 N N . GLY A 1 216 ? 5.059 -9.992 11.047 1 94.12 216 GLY A N 1
ATOM 1714 C CA . GLY A 1 216 ? 5.953 -9.57 9.984 1 94.12 216 GLY A CA 1
ATOM 1715 C C . GLY A 1 216 ? 6.102 -10.602 8.883 1 94.12 216 GLY A C 1
ATOM 1716 O O . GLY A 1 216 ? 5.48 -11.664 8.93 1 94.12 216 GLY A O 1
ATOM 1717 N N . PRO A 1 217 ? 6.898 -10.297 7.879 1 94.31 217 PRO A N 1
ATOM 1718 C CA . PRO A 1 217 ? 6.984 -11.172 6.711 1 94.31 217 PRO A CA 1
ATOM 1719 C C . PRO A 1 217 ? 7.781 -12.445 6.98 1 94.31 217 PRO A C 1
ATOM 1721 O O . PRO A 1 217 ? 7.73 -13.391 6.191 1 94.31 217 PRO A O 1
ATOM 1724 N N . ARG A 1 218 ? 8.531 -12.453 8.109 1 90.94 218 ARG A N 1
ATOM 1725 C CA . ARG A 1 218 ? 9.305 -13.625 8.516 1 90.94 218 ARG A CA 1
ATOM 1726 C C . ARG A 1 218 ? 8.953 -14.047 9.938 1 90.94 218 ARG A C 1
ATOM 1728 O O . ARG A 1 218 ? 9.711 -13.789 10.875 1 90.94 218 ARG A O 1
ATOM 1735 N N . PRO A 1 219 ? 7.871 -14.758 10.055 1 88 219 PRO A N 1
ATOM 1736 C CA . PRO A 1 219 ? 7.48 -15.156 11.406 1 88 219 PRO A CA 1
ATOM 1737 C C . PRO A 1 219 ? 8.414 -16.203 12.008 1 88 219 PRO A C 1
ATOM 1739 O O . PRO A 1 219 ? 8.383 -16.438 13.219 1 88 219 PRO A O 1
ATOM 1742 N N . ASP A 1 220 ? 9.172 -16.828 11.172 1 80.5 220 ASP A N 1
ATOM 1743 C CA . ASP A 1 220 ? 10.078 -17.891 11.602 1 80.5 220 ASP A CA 1
ATOM 1744 C C . ASP A 1 220 ? 11.352 -17.312 12.219 1 80.5 220 ASP A C 1
ATOM 1746 O O . ASP A 1 220 ? 12.109 -18.016 12.875 1 80.5 220 ASP A O 1
ATOM 1750 N N . VAL A 1 221 ? 11.664 -16.094 11.93 1 71.5 221 VAL A N 1
ATOM 1751 C CA . VAL A 1 221 ? 12.883 -15.461 12.43 1 71.5 221 VAL A CA 1
ATOM 1752 C C . VAL A 1 221 ? 12.594 -14.727 13.734 1 71.5 221 VAL A C 1
ATOM 1754 O O . VAL A 1 221 ? 11.734 -13.844 13.781 1 71.5 221 VAL A O 1
ATOM 1757 N N . PRO A 1 222 ? 13.188 -15.375 14.797 1 63.03 222 PRO A N 1
ATOM 1758 C CA . PRO A 1 222 ? 12.977 -14.68 16.062 1 63.03 222 PRO A CA 1
ATOM 1759 C C . PRO A 1 222 ? 13.359 -13.203 16 1 63.03 222 PRO A C 1
ATOM 1761 O O . PRO A 1 222 ? 14.32 -12.836 15.328 1 63.03 222 PRO A O 1
ATOM 1764 N N . LYS A 1 223 ? 12.453 -12.422 16.375 1 57.66 223 LYS A N 1
ATOM 1765 C CA . LYS A 1 223 ? 12.797 -11.008 16.484 1 57.66 223 LYS A CA 1
ATOM 1766 C C . LYS A 1 223 ? 13.93 -10.805 17.5 1 57.66 223 LYS A C 1
ATOM 1768 O O . LYS A 1 223 ? 13.984 -11.492 18.516 1 57.66 223 LYS A O 1
ATOM 1773 N N . SER A 1 224 ? 15.141 -10.422 17.047 1 38.88 224 SER A N 1
ATOM 1774 C CA . SER A 1 224 ? 16.344 -10.359 17.859 1 38.88 224 SER A CA 1
ATOM 1775 C C . SER A 1 224 ? 16.047 -9.82 19.25 1 38.88 224 SER A C 1
ATOM 1777 O O . SER A 1 224 ? 15.422 -8.766 19.391 1 38.88 224 SER A O 1
ATOM 1779 N N . LYS A 1 225 ? 15.664 -10.773 20.125 1 38.81 225 LYS A N 1
ATOM 1780 C CA . LYS A 1 225 ? 15.766 -10.438 21.531 1 38.81 225 LYS A CA 1
ATOM 1781 C C . LYS A 1 225 ? 17.094 -9.766 21.844 1 38.81 225 LYS A C 1
ATOM 1783 O O . LYS A 1 225 ? 18.156 -10.383 21.734 1 38.81 225 LYS A O 1
ATOM 1788 N N . LEU A 1 226 ? 17.406 -8.594 21.328 1 26.02 226 LEU A N 1
ATOM 1789 C CA . LEU A 1 226 ? 18.562 -8.219 22.141 1 26.02 226 LEU A CA 1
ATOM 1790 C C . LEU A 1 226 ? 18.125 -7.934 23.578 1 26.02 226 LEU A C 1
ATOM 1792 O O . LEU A 1 226 ? 17.062 -7.355 23.812 1 26.02 226 LEU A O 1
ATOM 1796 N N . MET B 1 1 ? 14.922 0.169 27.141 1 77.69 1 MET B N 1
ATOM 1797 C CA . MET B 1 1 ? 15.719 1.35 26.812 1 77.69 1 MET B CA 1
ATOM 1798 C C . MET B 1 1 ? 15.062 2.172 25.719 1 77.69 1 MET B C 1
ATOM 1800 O O . MET B 1 1 ? 14.406 1.619 24.828 1 77.69 1 MET B O 1
ATOM 1804 N N . VAL B 1 2 ? 15.133 3.463 25.828 1 89.31 2 VAL B N 1
ATOM 1805 C CA . VAL B 1 2 ? 14.617 4.383 24.812 1 89.31 2 VAL B CA 1
ATOM 1806 C C . VAL B 1 2 ? 15.453 4.277 23.547 1 89.31 2 VAL B C 1
ATOM 1808 O O . VAL B 1 2 ? 16.688 4.348 23.594 1 89.31 2 VAL B O 1
ATOM 1811 N N . PRO B 1 3 ? 14.797 4.02 22.438 1 95 3 PRO B N 1
ATOM 1812 C CA . PRO B 1 3 ? 15.578 3.918 21.203 1 95 3 PRO B CA 1
ATOM 1813 C C . PRO B 1 3 ? 16.219 5.242 20.797 1 95 3 PRO B C 1
ATOM 1815 O O . PRO B 1 3 ? 15.812 6.305 21.281 1 95 3 PRO B O 1
ATOM 1818 N N . PRO B 1 4 ? 17.281 5.191 20.031 1 95.44 4 PRO B N 1
ATOM 1819 C CA . PRO B 1 4 ? 17.891 6.43 19.531 1 95.44 4 PRO B CA 1
ATOM 1820 C C . PRO B 1 4 ? 16.875 7.352 18.859 1 95.44 4 PRO B C 1
ATOM 1822 O O . PRO B 1 4 ? 15.969 6.883 18.172 1 95.44 4 PRO B O 1
ATOM 1825 N N . ARG B 1 5 ? 17.078 8.602 19.078 1 96.81 5 ARG B N 1
ATOM 1826 C CA . ARG B 1 5 ? 16.156 9.586 18.516 1 96.81 5 ARG B CA 1
ATOM 1827 C C . ARG B 1 5 ? 16.234 9.617 17 1 96.81 5 ARG B C 1
ATOM 1829 O O . ARG B 1 5 ? 17.328 9.562 16.438 1 96.81 5 ARG B O 1
ATOM 1836 N N . ILE B 1 6 ? 15.102 9.711 16.359 1 98.19 6 ILE B N 1
ATOM 1837 C CA . ILE B 1 6 ? 15.031 9.82 14.906 1 98.19 6 ILE B CA 1
ATOM 1838 C C . ILE B 1 6 ? 14.18 11.031 14.531 1 98.19 6 ILE B C 1
ATOM 1840 O O . ILE B 1 6 ? 13.375 11.516 15.328 1 98.19 6 ILE B O 1
ATOM 1844 N N . SER B 1 7 ? 14.422 11.562 13.32 1 98.44 7 SER B N 1
ATOM 1845 C CA . SER B 1 7 ? 13.609 12.656 12.781 1 98.44 7 SER B CA 1
ATOM 1846 C C . SER B 1 7 ? 12.672 12.156 11.688 1 98.44 7 SER B C 1
ATOM 1848 O O . SER B 1 7 ? 13.094 11.422 10.797 1 98.44 7 SER B O 1
ATOM 1850 N N . ILE B 1 8 ? 11.453 12.539 11.766 1 98.75 8 ILE B N 1
ATOM 1851 C CA . ILE B 1 8 ? 10.477 12.18 10.742 1 98.75 8 ILE B CA 1
ATOM 1852 C C . ILE B 1 8 ? 9.742 13.438 10.266 1 98.75 8 ILE B C 1
ATOM 1854 O O . ILE B 1 8 ? 9.242 14.219 11.078 1 98.75 8 ILE B O 1
ATOM 1858 N N . LYS B 1 9 ? 9.742 13.672 9 1 98.81 9 LYS B N 1
ATOM 1859 C CA . LYS B 1 9 ? 8.867 14.656 8.359 1 98.81 9 LYS B CA 1
ATOM 1860 C C . LYS B 1 9 ? 7.648 13.977 7.738 1 98.81 9 LYS B C 1
ATOM 1862 O O . LYS B 1 9 ? 7.789 13.094 6.891 1 98.81 9 LYS B O 1
ATOM 1867 N N . LEU B 1 10 ? 6.523 14.305 8.227 1 98.88 10 LEU B N 1
ATOM 1868 C CA . LEU B 1 10 ? 5.289 13.836 7.598 1 98.88 10 LEU B CA 1
ATOM 1869 C C . LEU B 1 10 ? 4.754 14.883 6.621 1 98.88 10 LEU B C 1
ATOM 1871 O O . LEU B 1 10 ? 4.289 15.945 7.039 1 98.88 10 LEU B O 1
ATOM 1875 N N . CYS B 1 11 ? 4.816 14.648 5.371 1 98.94 11 CYS B N 1
ATOM 1876 C CA . CYS B 1 11 ? 4.211 15.484 4.34 1 98.94 11 CYS B CA 1
ATOM 1877 C C . CYS B 1 11 ? 2.803 15.008 4.008 1 98.94 11 CYS B C 1
ATOM 1879 O O . CYS B 1 11 ? 2.605 13.844 3.65 1 98.94 11 CYS B O 1
ATOM 1881 N N . TYR B 1 12 ? 1.84 15.891 4.145 1 98.88 12 TYR B N 1
ATOM 1882 C CA . TYR B 1 12 ? 0.454 15.438 4.066 1 98.88 12 TYR B CA 1
ATOM 1883 C C . TYR B 1 12 ? -0.442 16.531 3.5 1 98.88 12 TYR B C 1
ATOM 1885 O O . TYR B 1 12 ? -0.044 17.703 3.436 1 98.88 12 TYR B O 1
ATOM 1893 N N . ASP B 1 13 ? -1.528 16.172 3.006 1 98.69 13 ASP B N 1
ATOM 1894 C CA . ASP B 1 13 ? -2.689 16.984 2.689 1 98.69 13 ASP B CA 1
ATOM 1895 C C . ASP B 1 13 ? -3.941 16.469 3.395 1 98.69 13 ASP B C 1
ATOM 1897 O O . ASP B 1 13 ? -4.145 15.258 3.5 1 98.69 13 ASP B O 1
ATOM 1901 N N . ILE B 1 14 ? -4.781 17.359 3.797 1 97.88 14 ILE B N 1
ATOM 1902 C CA . ILE B 1 14 ? -5.961 17.031 4.586 1 97.88 14 ILE B CA 1
ATOM 1903 C C . ILE B 1 14 ? -6.914 16.172 3.746 1 97.88 14 ILE B C 1
ATOM 1905 O O . ILE B 1 14 ? -7.754 15.453 4.289 1 97.88 14 ILE B O 1
ATOM 1909 N N . VAL B 1 15 ? -6.797 16.188 2.447 1 96.31 15 VAL B N 1
ATOM 1910 C CA . VAL B 1 15 ? -7.723 15.477 1.565 1 96.31 15 VAL B CA 1
ATOM 1911 C C . VAL B 1 15 ? -7.383 13.984 1.546 1 96.31 15 VAL B C 1
ATOM 1913 O O . VAL B 1 15 ? -8.203 13.156 1.15 1 96.31 15 VAL B O 1
ATOM 1916 N N . SER B 1 16 ? -6.203 13.586 1.932 1 96.81 16 SER B N 1
ATOM 1917 C CA . SER B 1 16 ? -5.766 12.195 1.865 1 96.81 16 SER B CA 1
ATOM 1918 C C . SER B 1 16 ? -6.145 11.438 3.131 1 96.81 16 SER B C 1
ATOM 1920 O O . SER B 1 16 ? -5.578 11.672 4.199 1 96.81 16 SER B O 1
ATOM 1922 N N . PRO B 1 17 ? -6.992 10.477 3 1 96.75 17 PRO B N 1
ATOM 1923 C CA . PRO B 1 17 ? -7.34 9.703 4.195 1 96.75 17 PRO B CA 1
ATOM 1924 C C . PRO B 1 17 ? -6.18 8.867 4.719 1 96.75 17 PRO B C 1
ATOM 1926 O O . PRO B 1 17 ? -6.102 8.586 5.918 1 96.75 17 PRO B O 1
ATOM 1929 N N . TYR B 1 18 ? -5.285 8.469 3.867 1 97.88 18 TYR B N 1
ATOM 1930 C CA . TYR B 1 18 ? -4.105 7.734 4.305 1 97.88 18 TYR B CA 1
ATOM 1931 C C . TYR B 1 18 ? -3.154 8.633 5.082 1 97.88 18 TYR B C 1
ATOM 1933 O O . TYR B 1 18 ? -2.434 8.172 5.969 1 97.88 18 TYR B O 1
ATOM 1941 N N . SER B 1 19 ? -3.15 9.922 4.695 1 98.69 19 SER B N 1
ATOM 1942 C CA . SER B 1 19 ? -2.393 10.875 5.496 1 98.69 19 SER B CA 1
ATOM 1943 C C . SER B 1 19 ? -2.951 10.977 6.914 1 98.69 19 SER B C 1
ATOM 1945 O O . SER B 1 19 ? -2.193 11.094 7.875 1 98.69 19 SER B O 1
ATOM 1947 N N . TYR B 1 20 ? -4.297 10.953 7.027 1 98.44 20 TYR B N 1
ATOM 1948 C CA . TYR B 1 20 ? -4.918 10.984 8.344 1 98.44 20 TYR B CA 1
ATOM 1949 C C . TYR B 1 20 ? -4.465 9.797 9.188 1 98.44 20 TYR B C 1
ATOM 1951 O O . TYR B 1 20 ? -4.086 9.961 10.352 1 98.44 20 TYR B O 1
ATOM 1959 N N . LEU B 1 21 ? -4.414 8.609 8.578 1 98.25 21 LEU B N 1
ATOM 1960 C CA . LEU B 1 21 ? -3.955 7.398 9.258 1 98.25 21 LEU B CA 1
ATOM 1961 C C . LEU B 1 21 ? -2.502 7.539 9.695 1 98.25 21 LEU B C 1
ATOM 1963 O O . LEU B 1 21 ? -2.168 7.242 10.844 1 98.25 21 LEU B O 1
ATOM 1967 N N . ALA B 1 22 ? -1.684 7.98 8.82 1 98.69 22 ALA B N 1
ATOM 1968 C CA . ALA B 1 22 ? -0.264 8.133 9.125 1 98.69 22 ALA B CA 1
ATOM 1969 C C . ALA B 1 22 ? -0.049 9.164 10.234 1 98.69 22 ALA B C 1
ATOM 1971 O O . ALA B 1 22 ? 0.785 8.961 11.117 1 98.69 22 ALA B O 1
ATOM 1972 N N . PHE B 1 23 ? -0.799 10.266 10.148 1 98.69 23 PHE B N 1
ATOM 1973 C CA . PHE B 1 23 ? -0.741 11.336 11.133 1 98.69 23 PHE B CA 1
ATOM 1974 C C . PHE B 1 23 ? -1.025 10.797 12.531 1 98.69 23 PHE B C 1
ATOM 1976 O O . PHE B 1 23 ? -0.229 10.992 13.453 1 98.69 23 PHE B O 1
ATOM 1983 N N . GLU B 1 24 ? -2.049 10.062 12.664 1 98.06 24 GLU B N 1
ATOM 1984 C CA . GLU B 1 24 ? -2.422 9.531 13.969 1 98.06 24 GLU B CA 1
ATOM 1985 C C . GLU B 1 24 ? -1.438 8.461 14.438 1 98.06 24 GLU B C 1
ATOM 1987 O O . GLU B 1 24 ? -1.068 8.414 15.609 1 98.06 24 GLU B O 1
ATOM 1992 N N . THR B 1 25 ? -0.981 7.621 13.531 1 97.75 25 THR B N 1
ATOM 1993 C CA . THR B 1 25 ? -0.026 6.574 13.883 1 97.75 25 THR B CA 1
ATOM 1994 C C . THR B 1 25 ? 1.281 7.18 14.383 1 97.75 25 THR B C 1
ATOM 1996 O O . THR B 1 25 ? 1.778 6.805 15.445 1 97.75 25 THR B O 1
ATOM 1999 N N . LEU B 1 26 ? 1.773 8.164 13.656 1 98.19 26 LEU B N 1
ATOM 2000 C CA . LEU B 1 26 ? 3.061 8.758 14.008 1 98.19 26 LEU B CA 1
ATOM 2001 C C . LEU B 1 26 ? 2.975 9.5 15.344 1 98.19 26 LEU B C 1
ATOM 2003 O O . LEU B 1 26 ? 3.922 9.477 16.125 1 98.19 26 LEU B O 1
ATOM 2007 N N . THR B 1 27 ? 1.866 10.156 15.586 1 97.19 27 THR B N 1
ATOM 2008 C CA . THR B 1 27 ? 1.718 10.867 16.859 1 97.19 27 THR B CA 1
ATOM 2009 C C . THR B 1 27 ? 1.645 9.875 18.016 1 97.19 27 THR B C 1
ATOM 2011 O O . THR B 1 27 ? 2.148 10.156 19.109 1 97.19 27 THR B O 1
ATOM 2014 N N . GLN B 1 28 ? 1.084 8.695 17.781 1 95.19 28 GLN B N 1
ATOM 2015 C CA . GLN B 1 28 ? 1.014 7.66 18.812 1 95.19 28 GLN B CA 1
ATOM 2016 C C . GLN B 1 28 ? 2.387 7.043 19.062 1 95.19 28 GLN B C 1
ATOM 2018 O O . GLN B 1 28 ? 2.695 6.645 20.188 1 95.19 28 GLN B O 1
ATOM 2023 N N . TYR B 1 29 ? 3.199 6.98 18.062 1 97.31 29 TYR B N 1
ATOM 2024 C CA . TYR B 1 29 ? 4.496 6.32 18.156 1 97.31 29 TYR B CA 1
ATOM 2025 C C . TYR B 1 29 ? 5.586 7.316 18.547 1 97.31 29 TYR B C 1
ATOM 2027 O O . TYR B 1 29 ? 6.754 6.945 18.688 1 97.31 29 TYR B O 1
ATOM 2035 N N . ARG B 1 30 ? 5.258 8.578 18.75 1 97.19 30 ARG B N 1
ATOM 2036 C CA . ARG B 1 30 ? 6.23 9.641 18.984 1 97.19 30 ARG B CA 1
ATOM 2037 C C . ARG B 1 30 ? 7.176 9.266 20.125 1 97.19 30 ARG B C 1
ATOM 2039 O O . ARG B 1 30 ? 8.398 9.312 19.953 1 97.19 30 ARG B O 1
ATOM 2046 N N . GLU B 1 31 ? 6.609 8.789 21.25 1 95.81 31 GLU B N 1
ATOM 2047 C CA . GLU B 1 31 ? 7.43 8.445 22.406 1 95.81 31 GLU B CA 1
ATOM 2048 C C . GLU B 1 31 ? 8.039 7.051 22.266 1 95.81 31 GLU B C 1
ATOM 2050 O O . GLU B 1 31 ? 9.203 6.84 22.594 1 95.81 31 GLU B O 1
ATOM 2055 N N . LEU B 1 32 ? 7.289 6.109 21.703 1 95.56 32 LEU B N 1
ATOM 2056 C CA . LEU B 1 32 ? 7.727 4.723 21.578 1 95.56 32 LEU B CA 1
ATOM 2057 C C . LEU B 1 32 ? 8.953 4.621 20.672 1 95.56 32 LEU B C 1
ATOM 2059 O O . LEU B 1 32 ? 9.844 3.803 20.922 1 95.56 32 LEU B O 1
ATOM 2063 N N . TRP B 1 33 ? 8.953 5.453 19.656 1 97.31 33 TRP B N 1
ATOM 2064 C CA . TRP B 1 33 ? 10.055 5.398 18.688 1 97.31 33 TRP B CA 1
ATOM 2065 C C . TRP B 1 33 ? 11.008 6.578 18.891 1 97.31 33 TRP B C 1
ATOM 2067 O O . TRP B 1 33 ? 11.922 6.781 18.094 1 97.31 33 TRP B O 1
ATOM 2077 N N . ASN B 1 34 ? 10.742 7.473 19.969 1 97.56 34 ASN B N 1
ATOM 2078 C CA . ASN B 1 34 ? 11.578 8.633 20.234 1 97.56 34 ASN B CA 1
ATOM 2079 C C . ASN B 1 34 ? 11.703 9.539 19.016 1 97.56 34 ASN B C 1
ATOM 2081 O O . ASN B 1 34 ? 12.812 9.875 18.594 1 97.56 34 ASN B O 1
ATOM 2085 N N . ILE B 1 35 ? 10.602 9.977 18.516 1 98.12 35 ILE B N 1
ATOM 2086 C CA . ILE B 1 35 ? 10.531 10.664 17.234 1 98.12 35 ILE B CA 1
ATOM 2087 C C . ILE B 1 35 ? 10.539 12.18 17.453 1 98.12 35 ILE B C 1
ATOM 2089 O O . ILE B 1 35 ? 9.758 12.695 18.25 1 98.12 35 ILE B O 1
ATOM 2093 N N . ASP B 1 36 ? 11.414 12.867 16.797 1 98.19 36 ASP B N 1
ATOM 2094 C CA . ASP B 1 36 ? 11.227 14.281 16.5 1 98.19 36 ASP B CA 1
ATOM 2095 C C . ASP B 1 36 ? 10.359 14.461 15.25 1 98.19 36 ASP B C 1
ATOM 2097 O O . ASP B 1 36 ? 10.859 14.406 14.125 1 98.19 36 ASP B O 1
ATOM 2101 N N . LEU B 1 37 ? 9.117 14.719 15.406 1 98.44 37 LEU B N 1
ATOM 2102 C CA . LEU B 1 37 ? 8.141 14.727 14.32 1 98.44 37 LEU B CA 1
ATOM 2103 C C . LEU B 1 37 ? 7.914 16.141 13.805 1 98.44 37 LEU B C 1
ATOM 2105 O O . LEU B 1 37 ? 7.57 17.031 14.57 1 98.44 37 LEU B O 1
ATOM 2109 N N . GLU B 1 38 ? 8.148 16.359 12.609 1 98.5 38 GLU B N 1
ATOM 2110 C CA . GLU B 1 38 ? 7.801 17.609 11.938 1 98.5 38 GLU B CA 1
ATOM 2111 C C . GLU B 1 38 ? 6.625 17.406 10.984 1 98.5 38 GLU B C 1
ATOM 2113 O O . GLU B 1 38 ? 6.684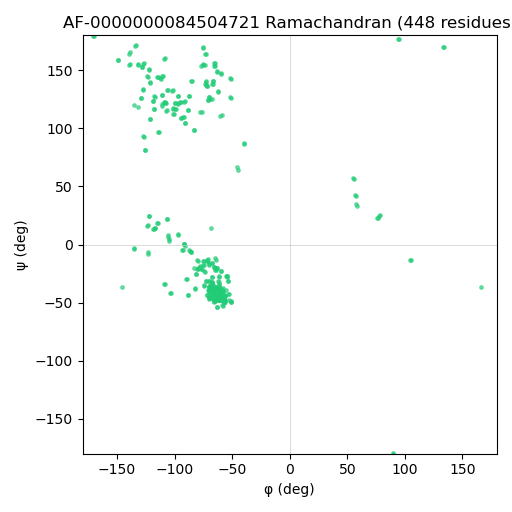 16.578 10.086 1 98.5 38 GLU B O 1
ATOM 2118 N N . LEU B 1 39 ? 5.594 18.141 11.219 1 98.69 39 LEU B N 1
ATOM 2119 C CA . LEU B 1 39 ? 4.426 18.109 10.344 1 98.69 39 LEU B CA 1
ATOM 2120 C C . LEU B 1 39 ? 4.586 19.109 9.188 1 98.69 39 LEU B C 1
ATOM 2122 O O . LEU B 1 39 ? 4.855 20.281 9.414 1 98.69 39 LEU B O 1
ATOM 2126 N N . CYS B 1 40 ? 4.406 18.625 8.008 1 98.56 40 CYS B N 1
ATOM 2127 C CA . CYS B 1 40 ? 4.59 19.438 6.809 1 98.56 40 CYS B CA 1
ATOM 2128 C C . CYS B 1 40 ? 3.354 19.375 5.914 1 98.56 40 CYS B C 1
ATOM 2130 O O . CYS B 1 40 ? 3.297 18.578 4.98 1 98.56 40 CYS B O 1
ATOM 2132 N N . PRO B 1 41 ? 2.436 20.312 6.082 1 98.56 41 PRO B N 1
ATOM 2133 C CA . PRO B 1 41 ? 1.26 20.344 5.207 1 98.56 41 PRO B CA 1
ATOM 2134 C C . PRO B 1 41 ? 1.587 20.797 3.791 1 98.56 41 PRO B C 1
ATOM 2136 O O . PRO B 1 41 ? 2.387 21.719 3.607 1 98.56 41 PRO B O 1
ATOM 2139 N N . TYR B 1 42 ? 1.057 20.156 2.824 1 98.62 42 TYR B N 1
ATOM 2140 C CA . TYR B 1 42 ? 1.214 20.438 1.404 1 98.62 42 TYR B CA 1
ATOM 2141 C C . TYR B 1 42 ? -0.13 20.391 0.687 1 98.62 42 TYR B C 1
ATOM 2143 O O . TYR B 1 42 ? -1.155 20.078 1.294 1 98.62 42 TYR B O 1
ATOM 2151 N N . PHE B 1 43 ? -0.047 20.828 -0.555 1 98.25 43 PHE B N 1
ATOM 2152 C CA . PHE B 1 43 ? -1.169 20.672 -1.473 1 98.25 43 PHE B CA 1
ATOM 2153 C C . PHE B 1 43 ? -0.949 19.484 -2.402 1 98.25 43 PHE B C 1
ATOM 2155 O O . PHE B 1 43 ? -0.095 19.531 -3.291 1 98.25 43 PHE B O 1
ATOM 2162 N N . LEU B 1 44 ? -1.766 18.438 -2.244 1 97.69 44 LEU B N 1
ATOM 2163 C CA . LEU B 1 44 ? -1.582 17.188 -2.973 1 97.69 44 LEU B CA 1
ATOM 2164 C C . LEU B 1 44 ? -1.732 17.406 -4.477 1 97.69 44 LEU B C 1
ATOM 2166 O O . LEU B 1 44 ? -1.007 16.812 -5.27 1 97.69 44 LEU B O 1
ATOM 2170 N N . GLY B 1 45 ? -2.721 18.219 -4.84 1 95.06 45 GLY B N 1
ATOM 2171 C CA . GLY B 1 45 ? -2.902 18.5 -6.254 1 95.06 45 GLY B CA 1
ATOM 2172 C C . GLY B 1 45 ? -1.639 19 -6.934 1 95.06 45 GLY B C 1
ATOM 2173 O O . GLY B 1 45 ? -1.319 18.578 -8.047 1 95.06 45 GLY B O 1
ATOM 2174 N N . GLY B 1 46 ? -0.916 19.891 -6.262 1 95.75 46 GLY B N 1
ATOM 2175 C CA . GLY B 1 46 ? 0.338 20.391 -6.801 1 95.75 46 GLY B CA 1
ATOM 2176 C C . GLY B 1 46 ? 1.405 19.328 -6.926 1 95.75 46 GLY B C 1
ATOM 2177 O O . GLY B 1 46 ? 2.168 19.312 -7.891 1 95.75 46 GLY B O 1
ATOM 2178 N N . ILE B 1 47 ? 1.441 18.422 -5.969 1 97.69 47 ILE B N 1
ATOM 2179 C CA . ILE B 1 47 ? 2.396 17.328 -5.973 1 97.69 47 ILE B CA 1
ATOM 2180 C C . ILE B 1 47 ? 2.113 16.406 -7.152 1 97.69 47 ILE B C 1
ATOM 2182 O O . ILE B 1 47 ? 3.031 16 -7.875 1 97.69 47 ILE B O 1
ATOM 2186 N N . MET B 1 48 ? 0.849 16.062 -7.344 1 95.81 48 MET B N 1
ATOM 2187 C CA . MET B 1 48 ? 0.458 15.141 -8.406 1 95.81 48 MET B CA 1
ATOM 2188 C C . MET B 1 48 ? 0.738 15.734 -9.781 1 95.81 48 MET B C 1
ATOM 2190 O O . MET B 1 48 ? 1.189 15.031 -10.688 1 95.81 48 MET B O 1
ATOM 2194 N N . VAL B 1 49 ? 0.529 17.031 -9.93 1 93.69 49 VAL B N 1
ATOM 2195 C CA . VAL B 1 49 ? 0.831 17.703 -11.188 1 93.69 49 VAL B CA 1
ATOM 2196 C C . VAL B 1 49 ? 2.336 17.672 -11.445 1 93.69 49 VAL B C 1
ATOM 2198 O O . VAL B 1 49 ? 2.779 17.312 -12.531 1 93.69 49 VAL B O 1
ATOM 2201 N N . ALA B 1 5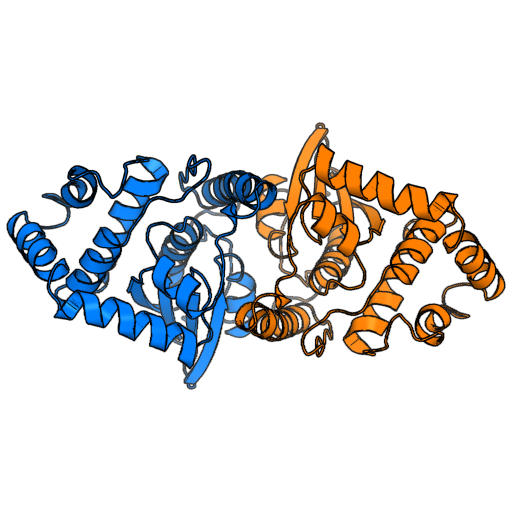0 ? 3.092 18.047 -10.438 1 95.38 50 ALA B N 1
ATOM 2202 C CA . ALA B 1 50 ? 4.543 18.094 -10.57 1 95.38 50 ALA B CA 1
ATOM 2203 C C . ALA B 1 50 ? 5.109 16.703 -10.875 1 95.38 50 ALA B C 1
ATOM 2205 O O . ALA B 1 50 ? 6.102 16.578 -11.602 1 95.38 50 ALA B O 1
ATOM 2206 N N . ALA B 1 51 ? 4.488 15.664 -10.367 1 96.12 51 ALA B N 1
ATOM 2207 C CA . ALA B 1 51 ? 4.965 14.289 -10.523 1 96.12 51 ALA B CA 1
ATOM 2208 C C . ALA B 1 51 ? 4.336 13.625 -11.742 1 96.12 51 ALA B C 1
ATOM 2210 O O . ALA B 1 51 ? 4.625 12.461 -12.039 1 96.12 51 ALA B O 1
ATOM 2211 N N . ASN B 1 52 ? 3.398 14.328 -12.422 1 94.75 52 ASN B N 1
ATOM 2212 C CA . ASN B 1 52 ? 2.637 13.773 -13.531 1 94.75 52 ASN B CA 1
ATOM 2213 C C . ASN B 1 52 ? 1.886 12.508 -13.117 1 94.75 52 ASN B C 1
ATOM 2215 O O . ASN B 1 52 ? 1.973 11.477 -13.797 1 94.75 52 ASN B O 1
ATOM 2219 N N . ASN B 1 53 ? 1.326 12.57 -11.992 1 93.88 53 ASN B N 1
ATOM 2220 C CA . ASN B 1 53 ? 0.52 11.484 -11.43 1 93.88 53 ASN B CA 1
ATOM 2221 C C . ASN B 1 53 ? -0.963 11.852 -11.406 1 93.88 53 ASN B C 1
ATOM 2223 O O . ASN B 1 53 ? -1.325 13.016 -11.586 1 93.88 53 ASN B O 1
ATOM 2227 N N . ARG B 1 54 ? -1.767 10.82 -11.32 1 88.06 54 ARG B N 1
ATOM 2228 C CA . ARG B 1 54 ? -3.205 11.008 -11.172 1 88.06 54 ARG B CA 1
ATOM 2229 C C . ARG B 1 54 ? -3.715 10.328 -9.906 1 88.06 54 ARG B C 1
ATOM 2231 O O . ARG B 1 54 ? -3.18 9.297 -9.492 1 88.06 54 ARG B O 1
ATOM 2238 N N . PRO B 1 55 ? -4.77 10.875 -9.352 1 87.25 55 PRO B N 1
ATOM 2239 C CA . PRO B 1 55 ? -5.328 10.258 -8.148 1 87.25 55 PRO B CA 1
ATOM 2240 C C . PRO B 1 55 ? -5.895 8.859 -8.406 1 87.25 55 PRO B C 1
ATOM 2242 O O . PRO B 1 55 ? -6.293 8.555 -9.531 1 87.25 55 PRO B O 1
ATOM 2245 N N . PRO B 1 56 ? -5.93 8.023 -7.422 1 86 56 PRO B N 1
ATOM 2246 C CA . PRO B 1 56 ? -6.516 6.688 -7.547 1 86 56 PRO B CA 1
ATOM 2247 C C . PRO B 1 56 ? -7.953 6.719 -8.055 1 86 56 PRO B C 1
ATOM 2249 O O . PRO B 1 56 ? -8.383 5.801 -8.758 1 86 56 PRO B O 1
ATOM 2252 N N . MET B 1 57 ? -8.625 7.738 -7.812 1 86.69 57 MET B N 1
ATOM 2253 C CA . MET B 1 57 ? -10.039 7.836 -8.164 1 86.69 57 MET B CA 1
ATOM 2254 C C . MET B 1 57 ? -10.219 7.953 -9.672 1 86.69 57 MET B C 1
ATOM 2256 O O . MET B 1 57 ? -11.328 7.785 -10.18 1 86.69 57 MET B O 1
ATOM 2260 N N . SER B 1 58 ? -9.086 8.258 -10.344 1 87.94 58 SER B N 1
ATOM 2261 C CA . SER B 1 58 ? -9.156 8.312 -11.797 1 87.94 58 SER B CA 1
ATOM 2262 C C . SER B 1 58 ? -9.461 6.941 -12.391 1 87.94 58 SER B C 1
ATOM 2264 O O . SER B 1 58 ? -9.859 6.836 -13.547 1 87.94 58 SER B O 1
ATOM 2266 N N . VAL B 1 59 ? -9.211 5.871 -11.617 1 91.25 59 VAL B N 1
ATOM 2267 C CA . VAL B 1 59 ? -9.625 4.508 -11.93 1 91.25 59 VAL B CA 1
ATOM 2268 C C . VAL B 1 59 ? -10.773 4.094 -11.023 1 91.25 59 VAL B C 1
ATOM 2270 O O . VAL B 1 59 ? -10.609 4 -9.805 1 91.25 59 VAL B O 1
ATOM 2273 N N . LYS B 1 60 ? -11.898 3.869 -11.633 1 92.12 60 LYS B N 1
ATOM 2274 C CA . LYS B 1 60 ? -13.133 3.641 -10.883 1 92.12 60 LYS B CA 1
ATOM 2275 C C . LYS B 1 60 ? -12.93 2.559 -9.82 1 92.12 60 LYS B C 1
ATOM 2277 O O . LYS B 1 60 ? -13.242 2.764 -8.648 1 92.12 60 LYS B O 1
ATOM 2282 N N . LEU B 1 61 ? -12.383 1.454 -10.18 1 94.5 61 LEU B N 1
ATOM 2283 C CA . LEU B 1 61 ? -12.219 0.32 -9.273 1 94.5 61 LEU B CA 1
ATOM 2284 C C . LEU B 1 61 ? -11.227 0.646 -8.164 1 94.5 61 LEU B C 1
ATOM 2286 O O . LEU B 1 61 ? -11.383 0.184 -7.031 1 94.5 61 LEU B O 1
ATOM 2290 N N . LYS B 1 62 ? -10.156 1.448 -8.461 1 93.88 62 LYS B N 1
ATOM 2291 C CA . LYS B 1 62 ? -9.219 1.873 -7.426 1 93.88 62 LYS B CA 1
ATOM 2292 C C . LYS B 1 62 ? -9.898 2.773 -6.402 1 93.88 62 LYS B C 1
ATOM 2294 O O . LYS B 1 62 ? -9.633 2.676 -5.203 1 93.88 62 LYS B O 1
ATOM 2299 N N . GLY B 1 63 ? -10.773 3.654 -6.902 1 92.56 63 GLY B N 1
ATOM 2300 C CA . GLY B 1 63 ? -11.531 4.512 -6.004 1 92.56 63 GLY B CA 1
ATOM 2301 C C . GLY B 1 63 ? -12.445 3.738 -5.074 1 92.56 63 GLY B C 1
ATOM 2302 O O . GLY B 1 63 ? -12.5 4.02 -3.873 1 92.56 63 GLY B O 1
ATOM 2303 N N . GLU B 1 64 ? -13.156 2.787 -5.656 1 92.69 64 GLU B N 1
ATOM 2304 C CA . GLU B 1 64 ? -14.047 1.941 -4.867 1 92.69 64 GLU B CA 1
ATOM 2305 C C . GLU B 1 64 ? -13.273 1.152 -3.816 1 92.69 64 GLU B C 1
ATOM 2307 O O . GLU B 1 64 ? -13.695 1.062 -2.662 1 92.69 64 GLU B O 1
ATOM 2312 N N . TYR B 1 65 ? -12.133 0.644 -4.207 1 95.12 65 TYR B N 1
ATOM 2313 C CA . TYR B 1 65 ? -11.297 -0.102 -3.273 1 95.12 65 TYR B CA 1
ATOM 2314 C C . TYR B 1 65 ? -10.789 0.8 -2.154 1 95.12 65 TYR B C 1
ATOM 2316 O O . TYR B 1 65 ? -10.758 0.396 -0.99 1 95.12 65 TYR B O 1
ATOM 2324 N N . LEU B 1 66 ? -10.359 2.01 -2.541 1 94.56 66 LEU B N 1
ATOM 2325 C CA . LEU B 1 66 ? -9.836 2.953 -1.562 1 94.56 66 LEU B CA 1
ATOM 2326 C C . LEU B 1 66 ? -10.852 3.219 -0.461 1 94.56 66 LEU B C 1
ATOM 2328 O O . LEU B 1 66 ? -10.516 3.199 0.725 1 94.56 66 LEU B O 1
ATOM 2332 N N . SER B 1 67 ? -12.094 3.416 -0.821 1 92.81 67 SER B N 1
ATOM 2333 C CA . SER B 1 67 ? -13.141 3.699 0.152 1 92.81 67 SER B CA 1
ATOM 2334 C C . SER B 1 67 ? -13.32 2.535 1.122 1 92.81 67 SER B C 1
ATOM 2336 O O . SER B 1 67 ? -13.438 2.742 2.332 1 92.81 67 SER B O 1
ATOM 2338 N N . GLN B 1 68 ? -13.273 1.312 0.621 1 93.75 68 GLN B N 1
ATOM 2339 C CA . GLN B 1 68 ? -13.422 0.128 1.46 1 93.75 68 GLN B CA 1
ATOM 2340 C C . GLN B 1 68 ? -12.18 -0.092 2.322 1 93.75 68 GLN B C 1
ATOM 2342 O O . GLN B 1 68 ? -12.289 -0.409 3.508 1 93.75 68 GLN B O 1
ATOM 2347 N N . ASP B 1 69 ? -11.094 0.075 1.706 1 96.25 69 ASP B N 1
ATOM 2348 C CA . ASP B 1 69 ? -9.812 -0.138 2.363 1 96.25 69 ASP B CA 1
ATOM 2349 C C . ASP B 1 69 ? -9.633 0.816 3.541 1 96.25 69 ASP B C 1
ATOM 2351 O O . ASP B 1 69 ? -9.305 0.388 4.648 1 96.25 69 ASP B O 1
ATOM 2355 N N . ILE B 1 70 ? -9.906 2.082 3.303 1 96 70 ILE B N 1
ATOM 2356 C CA . ILE B 1 70 ? -9.656 3.1 4.316 1 96 70 ILE B CA 1
ATOM 2357 C C . ILE B 1 70 ? -10.641 2.93 5.473 1 96 70 ILE B C 1
ATOM 2359 O O . ILE B 1 70 ? -10.305 3.191 6.629 1 96 70 ILE B O 1
ATOM 2363 N N . LYS B 1 71 ? -11.836 2.541 5.168 1 95.31 71 LYS B N 1
ATOM 2364 C CA . LYS B 1 71 ? -12.797 2.266 6.23 1 95.31 71 LYS B CA 1
ATOM 2365 C C . LYS B 1 71 ? -12.289 1.165 7.16 1 95.31 71 LYS B C 1
ATOM 2367 O O . LYS B 1 71 ? -12.312 1.317 8.383 1 95.31 71 LYS B O 1
ATOM 2372 N N . ARG B 1 72 ? -11.766 0.075 6.617 1 96.81 72 ARG B N 1
ATOM 2373 C CA . ARG B 1 72 ? -11.258 -1.049 7.398 1 96.81 72 ARG B CA 1
ATOM 2374 C C . ARG B 1 72 ? -10.016 -0.651 8.18 1 96.81 72 ARG B C 1
ATOM 2376 O O . ARG B 1 72 ? -9.883 -0.993 9.359 1 96.81 72 ARG B O 1
ATOM 2383 N N . LEU B 1 73 ? -9.172 0.102 7.539 1 97.69 73 LEU B N 1
ATOM 2384 C CA . LEU B 1 73 ? -7.961 0.576 8.203 1 97.69 73 LEU B CA 1
ATOM 2385 C C . LEU B 1 73 ? -8.305 1.519 9.352 1 97.69 73 LEU B C 1
ATOM 2387 O O . LEU B 1 73 ? -7.688 1.458 10.422 1 97.69 73 LEU B O 1
ATOM 2391 N N . GLY B 1 74 ? -9.266 2.422 9.055 1 97.31 74 GLY B N 1
ATOM 2392 C CA . GLY B 1 74 ? -9.734 3.312 10.102 1 97.31 74 GLY B CA 1
ATOM 2393 C C . GLY B 1 74 ? -10.289 2.576 11.305 1 97.31 74 GLY B C 1
ATOM 2394 O O . GLY B 1 74 ? -9.969 2.908 12.445 1 97.31 74 GLY B O 1
ATOM 2395 N N . GLU B 1 75 ? -11.078 1.543 11.062 1 96.44 75 GLU B N 1
ATOM 2396 C CA . GLU B 1 75 ? -11.641 0.737 12.148 1 96.44 75 GLU B CA 1
ATOM 2397 C C . GLU B 1 75 ? -10.539 0.084 12.977 1 96.44 75 GLU B C 1
ATOM 2399 O O . GLU B 1 75 ? -10.586 0.099 14.211 1 96.44 75 GLU B O 1
ATOM 2404 N N . GLU B 1 76 ? -9.562 -0.46 12.328 1 96.44 76 GLU B N 1
ATOM 2405 C CA . GLU B 1 76 ? -8.438 -1.054 13.039 1 96.44 76 GLU B CA 1
ATOM 2406 C C . GLU B 1 76 ? -7.73 -0.022 13.922 1 96.44 76 GLU B C 1
ATOM 2408 O O . GLU B 1 76 ? -7.328 -0.327 15.047 1 96.44 76 GLU B O 1
ATOM 2413 N N . ALA B 1 77 ? -7.609 1.208 13.414 1 96.56 77 ALA B N 1
ATOM 2414 C CA . ALA B 1 77 ? -6.863 2.26 14.102 1 96.56 77 ALA B CA 1
ATOM 2415 C C . ALA B 1 77 ? -7.738 2.98 15.117 1 96.56 77 ALA B C 1
ATOM 2417 O O . ALA B 1 77 ? -7.27 3.869 15.828 1 96.56 77 ALA B O 1
ATOM 2418 N N . GLY B 1 78 ? -9.031 2.656 15.141 1 95.56 78 GLY B N 1
ATOM 2419 C CA . GLY B 1 78 ? -9.953 3.338 16.031 1 95.56 78 GLY B CA 1
ATOM 2420 C C . GLY B 1 78 ? -10.367 4.707 15.531 1 95.56 78 GLY B C 1
ATOM 2421 O O . GLY B 1 78 ? -10.68 5.598 16.328 1 95.56 78 GLY B O 1
ATOM 2422 N N . LEU B 1 79 ? -10.297 4.887 14.258 1 96.25 79 LEU B N 1
ATOM 2423 C CA . LEU B 1 79 ? -10.648 6.156 13.633 1 96.25 79 LEU B CA 1
ATOM 2424 C C . LEU B 1 79 ? -11.906 6.012 12.781 1 96.25 79 LEU B C 1
ATOM 2426 O O . LEU B 1 79 ? -12.125 4.969 12.156 1 96.25 79 LEU B O 1
ATOM 2430 N N . LYS B 1 80 ? -12.711 6.992 12.781 1 95.12 80 LYS B N 1
ATOM 2431 C CA . LYS B 1 80 ? -13.82 7.074 11.828 1 95.12 80 LYS B CA 1
ATOM 2432 C C . LYS B 1 80 ? -13.398 7.816 10.562 1 95.12 80 LYS B C 1
ATOM 2434 O O . LYS B 1 80 ? -13.234 9.039 10.578 1 95.12 80 LYS B O 1
ATOM 2439 N N . ILE B 1 81 ? -13.188 7.117 9.516 1 95.56 81 ILE B N 1
ATOM 2440 C CA . ILE B 1 81 ? -12.773 7.691 8.242 1 95.56 81 ILE B CA 1
ATOM 2441 C C . ILE B 1 81 ? -13.797 7.336 7.164 1 95.56 81 ILE B C 1
ATOM 2443 O O . ILE B 1 81 ? -13.906 6.176 6.758 1 95.56 81 ILE B O 1
ATOM 2447 N N . ASN B 1 82 ? -14.547 8.258 6.73 1 90.88 82 ASN B N 1
ATOM 2448 C CA . ASN B 1 82 ? -15.531 8.094 5.668 1 90.88 82 ASN B CA 1
ATOM 2449 C C . ASN B 1 82 ? -15.117 8.836 4.398 1 90.88 82 ASN B C 1
ATOM 2451 O O . ASN B 1 82 ? -14.766 10.016 4.453 1 90.88 82 ASN B O 1
ATOM 2455 N N . VAL B 1 83 ? -14.984 8.086 3.357 1 87.38 83 VAL B N 1
ATOM 2456 C CA . VAL B 1 83 ? -14.703 8.68 2.057 1 87.38 83 VAL B CA 1
ATOM 2457 C C . VAL B 1 83 ? -15.883 8.438 1.113 1 87.38 83 VAL B C 1
ATOM 2459 O O . VAL B 1 83 ? -16.047 7.328 0.596 1 87.38 83 VAL B O 1
ATOM 2462 N N . ALA B 1 84 ? -16.719 9.367 1.001 1 74.25 84 ALA B N 1
ATOM 2463 C CA . ALA B 1 84 ? -17.922 9.195 0.208 1 74.25 84 ALA B CA 1
ATOM 2464 C C . ALA B 1 84 ? -17.844 9.953 -1.11 1 74.25 84 ALA B C 1
ATOM 2466 O O . ALA B 1 84 ? -18.781 9.945 -1.907 1 74.25 84 ALA B O 1
ATOM 2467 N N . TRP B 1 85 ? -16.719 10.477 -1.332 1 72.44 85 TRP B N 1
ATOM 2468 C CA . TRP B 1 85 ? -16.703 11.336 -2.512 1 72.44 85 TRP B CA 1
ATOM 2469 C C . TRP B 1 85 ? -16.672 10.508 -3.791 1 72.44 85 TRP B C 1
ATOM 2471 O O . TRP B 1 85 ? -16.016 9.469 -3.85 1 72.44 85 TRP B O 1
ATOM 2481 N N . VAL B 1 86 ? -17.844 10.617 -4.621 1 59.62 86 VAL B N 1
ATOM 2482 C CA . VAL B 1 86 ? -18.188 9.797 -5.781 1 59.62 86 VAL B CA 1
ATOM 2483 C C . VAL B 1 86 ? -17.219 10.094 -6.926 1 59.62 86 VAL B C 1
ATOM 2485 O O . VAL B 1 86 ? -17.203 9.383 -7.934 1 59.62 86 VAL B O 1
ATOM 2488 N N . ASN B 1 87 ? -16.125 10.703 -6.918 1 64.69 87 ASN B N 1
ATOM 2489 C CA . ASN B 1 87 ? -15.328 10.844 -8.133 1 64.69 87 ASN B CA 1
ATOM 2490 C C . ASN B 1 87 ? -14.227 11.883 -7.973 1 64.69 87 ASN B C 1
ATOM 2492 O O . ASN B 1 87 ? -13.141 11.742 -8.539 1 64.69 87 ASN B O 1
ATOM 2496 N N . ASN B 1 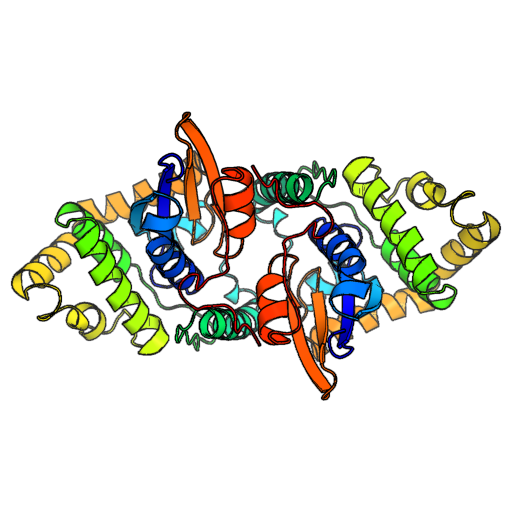88 ? -14.562 12.852 -7.289 1 76.62 88 ASN B N 1
ATOM 2497 C CA . ASN B 1 88 ? -13.539 13.891 -7.199 1 76.62 88 ASN B CA 1
ATOM 2498 C C . ASN B 1 88 ? -13.32 14.336 -5.758 1 76.62 88 ASN B C 1
ATOM 2500 O O . ASN B 1 88 ? -14.227 14.883 -5.125 1 76.62 88 ASN B O 1
ATOM 2504 N N . PRO B 1 89 ? -12.133 14.094 -5.406 1 86.62 89 PRO B N 1
ATOM 2505 C CA . PRO B 1 89 ? -11.836 14.641 -4.078 1 86.62 89 PRO B CA 1
ATOM 2506 C C . PRO B 1 89 ? -12.023 16.156 -4.004 1 86.62 89 PRO B C 1
ATOM 2508 O O . PRO B 1 89 ? -11.844 16.844 -5.008 1 86.62 89 PRO B O 1
ATOM 2511 N N . PRO B 1 90 ? -12.438 16.625 -2.854 1 91.12 90 PRO B N 1
ATOM 2512 C CA . PRO B 1 90 ? -12.602 18.078 -2.723 1 91.12 90 PRO B CA 1
ATOM 2513 C C . PRO B 1 90 ? -11.289 18.844 -2.891 1 91.12 90 PRO B C 1
ATOM 2515 O O . PRO B 1 90 ? -10.219 18.312 -2.584 1 91.12 90 PRO B O 1
ATOM 2518 N N . ASN B 1 91 ? -11.461 20.047 -3.422 1 93.5 91 ASN B N 1
ATOM 2519 C CA . ASN B 1 91 ? -10.297 20.922 -3.543 1 93.5 91 ASN B CA 1
ATOM 2520 C C . ASN B 1 91 ? -9.844 21.438 -2.184 1 93.5 91 ASN B C 1
ATOM 2522 O O . ASN B 1 91 ? -10.625 22.062 -1.454 1 93.5 91 ASN B O 1
ATOM 2526 N N . THR B 1 92 ? -8.578 21.188 -1.876 1 96.88 92 THR B N 1
ATOM 2527 C CA . THR B 1 92 ? -8.094 21.562 -0.551 1 96.88 92 THR B CA 1
ATOM 2528 C C . THR B 1 92 ? -7.027 22.656 -0.652 1 96.88 92 THR B C 1
ATOM 2530 O O . THR B 1 92 ? -6.25 22.859 0.284 1 96.88 92 THR B O 1
ATOM 2533 N N . MET B 1 93 ? -6.941 23.359 -1.759 1 97 93 MET B N 1
ATOM 2534 C CA . MET B 1 93 ? -5.918 24.375 -1.945 1 97 93 MET B CA 1
ATOM 2535 C C . MET B 1 93 ? -5.992 25.438 -0.842 1 97 93 MET B C 1
ATOM 2537 O O . MET B 1 93 ? -4.973 25.797 -0.251 1 97 93 MET B O 1
ATOM 2541 N N . GLY B 1 94 ? -7.188 25.906 -0.575 1 97.31 94 GLY B N 1
ATOM 2542 C CA . GLY B 1 94 ? -7.352 26.906 0.47 1 97.31 94 GLY B CA 1
ATOM 2543 C C . GLY B 1 94 ? -6.895 26.422 1.833 1 97.31 94 GLY B C 1
ATOM 2544 O O . GLY B 1 94 ? -6.246 27.172 2.574 1 97.31 94 GLY B O 1
ATOM 2545 N N . VAL B 1 95 ? -7.203 25.188 2.17 1 98.25 95 VAL B N 1
ATOM 2546 C CA . VAL B 1 95 ? -6.82 24.594 3.451 1 98.25 95 VAL B CA 1
ATOM 2547 C C . VAL B 1 95 ? -5.309 24.406 3.504 1 98.25 95 VAL B C 1
ATOM 2549 O O . VAL B 1 95 ? -4.68 24.656 4.535 1 98.25 95 VAL B O 1
ATOM 2552 N N . ALA B 1 96 ? -4.727 23.953 2.381 1 98.31 96 ALA B N 1
ATOM 2553 C CA . ALA B 1 96 ? -3.281 23.766 2.303 1 98.31 96 ALA B CA 1
ATOM 2554 C C . ALA B 1 96 ? -2.545 25.094 2.525 1 98.31 96 ALA B C 1
ATOM 2556 O O . ALA B 1 96 ? -1.558 25.141 3.262 1 98.31 96 ALA B O 1
ATOM 2557 N N . ARG B 1 97 ? -3.023 26.125 1.886 1 98.56 97 ARG B N 1
ATOM 2558 C CA . ARG B 1 97 ? -2.416 27.438 2.07 1 98.56 97 ARG B CA 1
ATOM 2559 C C . ARG B 1 97 ? -2.572 27.906 3.51 1 98.56 97 ARG B C 1
ATOM 2561 O O . ARG B 1 97 ? -1.644 28.484 4.082 1 98.56 97 ARG B O 1
ATOM 2568 N N . PHE B 1 98 ? -3.748 27.703 4.07 1 98.69 98 PHE B N 1
ATOM 2569 C CA . PHE B 1 98 ? -4 28.078 5.457 1 98.69 98 PHE B CA 1
ATOM 2570 C C . PHE B 1 98 ? -3.01 27.391 6.391 1 98.69 98 PHE B C 1
ATOM 2572 O O . PHE B 1 98 ? -2.371 28.047 7.219 1 98.69 98 PHE B O 1
ATOM 2579 N N . LEU B 1 99 ? -2.834 26.047 6.215 1 98.81 99 LEU B N 1
ATOM 2580 C CA . LEU B 1 99 ? -1.956 25.281 7.094 1 98.81 99 LEU B CA 1
ATOM 2581 C C . LEU B 1 99 ? -0.497 25.672 6.871 1 98.81 99 LEU B C 1
ATOM 2583 O O . LEU B 1 99 ? 0.299 25.672 7.812 1 98.81 99 LEU B O 1
ATOM 2587 N N . ARG B 1 100 ? -0.166 25.969 5.641 1 98.56 100 ARG B N 1
ATOM 2588 C CA . ARG B 1 100 ? 1.201 26.406 5.379 1 98.56 100 ARG B CA 1
ATOM 2589 C C . ARG B 1 100 ? 1.493 27.734 6.078 1 98.56 100 ARG B C 1
ATOM 2591 O O . ARG B 1 100 ? 2.578 27.922 6.633 1 98.56 100 ARG B O 1
ATOM 2598 N N . ALA B 1 101 ? 0.601 28.656 5.977 1 98.69 101 ALA B N 1
ATOM 2599 C CA . ALA B 1 101 ? 0.731 29.922 6.684 1 98.69 101 ALA B CA 1
ATOM 2600 C C . ALA B 1 101 ? 0.74 29.719 8.195 1 98.69 101 ALA B C 1
ATOM 2602 O O . ALA B 1 101 ? 1.522 30.344 8.914 1 98.69 101 ALA B O 1
ATOM 2603 N N . TYR B 1 102 ? -0.146 28.812 8.641 1 98.69 102 TYR B N 1
ATOM 2604 C CA . TYR B 1 102 ? -0.284 28.531 10.062 1 98.69 102 TYR B CA 1
ATOM 2605 C C . TYR B 1 102 ? 1.02 27.984 10.641 1 98.69 102 TYR B C 1
ATOM 2607 O O . TYR B 1 102 ? 1.397 28.344 11.766 1 98.69 102 TYR B O 1
ATOM 2615 N N . LYS B 1 103 ? 1.675 27.156 9.914 1 98 103 LYS B N 1
ATOM 2616 C CA . LYS B 1 103 ? 2.932 26.547 10.336 1 98 103 LYS B CA 1
ATOM 2617 C C . LYS B 1 103 ? 3.949 27.609 10.75 1 98 103 LYS B C 1
ATOM 2619 O O . LYS B 1 103 ? 4.727 27.391 11.68 1 98 103 LYS B O 1
ATOM 2624 N N . ASP B 1 104 ? 3.945 28.781 10.18 1 97.12 104 ASP B N 1
ATOM 2625 C CA . ASP B 1 104 ? 4.918 29.844 10.43 1 97.12 104 ASP B CA 1
ATOM 2626 C C . ASP B 1 104 ? 4.676 30.5 11.789 1 97.12 104 ASP B C 1
ATOM 2628 O O . ASP B 1 104 ? 5.582 31.109 12.359 1 97.12 104 ASP B O 1
ATOM 2632 N N . VAL B 1 105 ? 3.506 30.391 12.281 1 97.44 105 VAL B N 1
ATOM 2633 C CA . VAL B 1 105 ? 3.168 31.188 13.461 1 97.44 105 VAL B CA 1
ATOM 2634 C C . VAL B 1 105 ? 2.695 30.281 14.586 1 97.44 105 VAL B C 1
ATOM 2636 O O . VAL B 1 105 ? 1.984 30.703 15.492 1 97.44 105 VAL B O 1
ATOM 2639 N N . SER B 1 106 ? 2.979 28.953 14.461 1 97.38 106 SER B N 1
ATOM 2640 C CA . SER B 1 106 ? 2.502 27.984 15.453 1 97.38 106 SER B CA 1
ATOM 2641 C C . SER B 1 106 ? 3.623 27.062 15.906 1 97.38 106 SER B C 1
ATOM 2643 O O . SER B 1 106 ? 4.621 26.891 15.203 1 97.38 106 SER B O 1
ATOM 2645 N N . SER B 1 107 ? 3.459 26.562 17.078 1 96.88 107 SER B N 1
ATOM 2646 C CA . SER B 1 107 ? 4.281 25.438 17.5 1 96.88 107 SER B CA 1
ATOM 2647 C C . SER B 1 107 ? 3.861 24.141 16.797 1 96.88 107 SER B C 1
ATOM 2649 O O . SER B 1 107 ? 2.771 24.078 16.219 1 96.88 107 SER B O 1
ATOM 2651 N N . GLN B 1 108 ? 4.695 23.156 16.844 1 96.31 108 GLN B N 1
ATOM 2652 C CA . GLN B 1 108 ? 4.367 21.844 16.281 1 96.31 108 GLN B CA 1
ATOM 2653 C C . GLN B 1 108 ? 3.146 21.25 16.969 1 96.31 108 GLN B C 1
ATOM 2655 O O . GLN B 1 108 ? 2.312 20.609 16.312 1 96.31 108 GLN B O 1
ATOM 2660 N N . ALA B 1 109 ? 3.062 21.469 18.203 1 97.06 109 ALA B N 1
ATOM 2661 C CA . ALA B 1 109 ? 1.939 20.938 18.969 1 97.06 109 ALA B CA 1
ATOM 2662 C C . ALA B 1 109 ? 0.625 21.578 18.547 1 97.06 109 ALA B C 1
ATOM 2664 O O . ALA B 1 109 ? -0.397 20.891 18.422 1 97.06 109 ALA B O 1
ATOM 2665 N N . GLU B 1 110 ? 0.676 22.844 18.375 1 97.88 110 GLU B N 1
ATOM 2666 C CA . GLU B 1 110 ? -0.527 23.547 17.938 1 97.88 110 GLU B CA 1
ATOM 2667 C C . GLU B 1 110 ? -0.918 23.141 16.516 1 97.88 110 GLU B C 1
ATOM 2669 O O . GLU B 1 110 ? -2.096 22.906 16.234 1 97.88 110 GLU B O 1
ATOM 2674 N N . LEU B 1 111 ? 0.085 23.062 15.633 1 98.56 111 LEU B N 1
ATOM 2675 C CA . LEU B 1 111 ? -0.177 22.609 14.273 1 98.56 111 LEU B CA 1
ATOM 2676 C C . LEU B 1 111 ? -0.784 21.219 14.273 1 98.56 111 LEU B C 1
ATOM 2678 O O . LEU B 1 111 ? -1.685 20.922 13.484 1 98.56 111 LEU B O 1
ATOM 2682 N N . GLU B 1 112 ? -0.28 20.375 15.148 1 98.69 112 GLU B N 1
ATOM 2683 C CA . GLU B 1 112 ? -0.802 19.016 15.289 1 98.69 112 GLU B CA 1
ATOM 2684 C C . GLU B 1 112 ? -2.277 19.031 15.68 1 98.69 112 GLU B C 1
ATOM 2686 O O . GLU B 1 112 ? -3.094 18.344 15.062 1 98.69 112 GLU B O 1
ATOM 2691 N N . SER B 1 113 ? -2.621 19.844 16.656 1 98.62 113 SER B N 1
ATOM 2692 C CA . SER B 1 113 ? -4.004 19.922 17.109 1 98.62 113 SER B CA 1
ATOM 2693 C C . SER B 1 113 ? -4.914 20.453 16 1 98.62 113 SER B C 1
ATOM 2695 O O . SER B 1 113 ? -6.02 19.938 15.805 1 98.62 113 SER B O 1
ATOM 2697 N N . VAL B 1 114 ? -4.449 21.453 15.352 1 98.69 114 VAL B N 1
ATOM 2698 C CA . VAL B 1 114 ? -5.227 22.062 14.281 1 98.69 114 VAL B CA 1
ATOM 2699 C C . VAL B 1 114 ? -5.406 21.078 13.141 1 98.69 114 VAL B C 1
ATOM 2701 O O . VAL B 1 114 ? -6.516 20.891 12.633 1 98.69 114 VAL B O 1
ATOM 2704 N N . SER B 1 115 ? -4.344 20.422 12.68 1 98.81 115 SER B N 1
ATOM 2705 C CA . SER B 1 115 ? -4.422 19.422 11.609 1 98.81 115 SER B CA 1
ATOM 2706 C C . SER B 1 115 ? -5.379 18.297 11.977 1 98.81 115 SER B C 1
ATOM 2708 O O . SER B 1 115 ? -6.199 17.891 11.156 1 98.81 115 SER B O 1
ATOM 2710 N N . ARG B 1 116 ? -5.297 17.844 13.211 1 98.56 116 ARG B N 1
ATOM 2711 C CA . ARG B 1 116 ? -6.176 16.766 13.672 1 98.56 116 ARG B CA 1
ATOM 2712 C C . ARG B 1 116 ? -7.641 17.172 13.555 1 98.56 116 ARG B C 1
ATOM 2714 O O . ARG B 1 116 ? -8.469 16.406 13.055 1 98.56 116 ARG B O 1
ATOM 2721 N N . ARG B 1 117 ? -7.934 18.328 14.016 1 98.38 117 ARG B N 1
ATOM 2722 C CA . ARG B 1 117 ? -9.312 18.812 13.953 1 98.38 117 ARG B CA 1
ATOM 2723 C C . ARG B 1 117 ? -9.797 18.875 12.508 1 98.38 117 ARG B C 1
ATOM 2725 O O . ARG B 1 117 ? -10.945 18.516 12.219 1 98.38 117 ARG B O 1
ATOM 2732 N N . LEU B 1 118 ? -8.969 19.312 11.617 1 98.38 118 LEU B N 1
ATOM 2733 C CA . LEU B 1 118 ? -9.359 19.422 10.219 1 98.38 118 LEU B CA 1
ATOM 2734 C C . LEU B 1 118 ? -9.523 18.047 9.586 1 98.38 118 LEU B C 1
ATOM 2736 O O . LEU B 1 118 ? -10.414 17.844 8.758 1 98.38 118 LEU B O 1
ATOM 2740 N N . PHE B 1 119 ? -8.68 17.078 9.961 1 98.25 119 PHE B N 1
ATOM 2741 C CA . PHE B 1 119 ? -8.891 15.703 9.516 1 98.25 119 PHE B CA 1
ATOM 2742 C C . PHE B 1 119 ? -10.242 15.18 9.992 1 98.25 119 PHE B C 1
ATOM 2744 O O . PHE B 1 119 ? -10.992 14.586 9.219 1 98.25 119 PHE B O 1
ATOM 2751 N N . VAL B 1 120 ? -10.562 15.43 11.234 1 97.38 120 VAL B N 1
ATOM 2752 C CA . VAL B 1 120 ? -11.828 14.977 11.805 1 97.38 120 VAL B CA 1
ATOM 2753 C C . VAL B 1 120 ? -12.992 15.609 11.047 1 97.38 120 VAL B C 1
ATOM 2755 O O . VAL B 1 120 ? -13.953 14.922 10.688 1 97.38 120 VAL B O 1
ATOM 2758 N N . GLU B 1 121 ? -12.852 16.906 10.82 1 96.19 121 GLU B N 1
ATOM 2759 C CA . GLU B 1 121 ? -13.906 17.609 10.102 1 96.19 121 GLU B CA 1
ATOM 2760 C C . GLU B 1 121 ? -14.086 17.047 8.695 1 96.19 121 GLU B C 1
ATOM 2762 O O . GLU B 1 121 ? -15.211 16.953 8.195 1 96.19 121 GLU B O 1
ATOM 2767 N N . MET B 1 122 ? -13.031 16.719 8.047 1 95.81 122 MET B N 1
ATOM 2768 C CA . MET B 1 122 ? -13.047 16.219 6.676 1 95.81 122 MET B CA 1
ATOM 2769 C C . MET B 1 122 ? -13.648 14.82 6.609 1 95.81 122 MET B C 1
ATOM 2771 O O . MET B 1 122 ? -14.531 14.555 5.789 1 95.81 122 MET B O 1
ATOM 2775 N N . PHE B 1 123 ? -13.297 13.906 7.477 1 95.75 123 PHE B N 1
ATOM 2776 C CA . PHE B 1 123 ? -13.562 12.492 7.242 1 95.75 123 PHE B CA 1
ATOM 2777 C C . PHE B 1 123 ? -14.656 11.984 8.18 1 95.75 123 PHE B C 1
ATOM 2779 O O . PHE B 1 123 ? -15.391 11.055 7.836 1 95.75 123 PHE B O 1
ATOM 2786 N N . SER B 1 124 ? -14.719 12.469 9.336 1 93.19 124 SER B N 1
ATOM 2787 C CA . SER B 1 124 ? -15.805 12.117 10.25 1 93.19 124 SER B CA 1
ATOM 2788 C C . SER B 1 124 ? -17 13.031 10.07 1 93.19 124 SER B C 1
ATOM 2790 O O . SER B 1 124 ? -18.141 12.57 10.039 1 93.19 124 SER B O 1
ATOM 2792 N N . GLY B 1 125 ? -16.703 14.258 9.953 1 91.38 125 GLY B N 1
ATOM 2793 C CA . GLY B 1 125 ? -17.75 15.258 9.781 1 91.38 125 GLY B CA 1
ATOM 2794 C C . GLY B 1 125 ? -18.25 15.367 8.352 1 91.38 125 GLY B C 1
ATOM 2795 O O . GLY B 1 125 ? -19.359 15.859 8.109 1 91.38 125 GLY B O 1
ATOM 2796 N N . GLU B 1 126 ? -17.406 15 7.414 1 89.81 126 GLU B N 1
ATOM 2797 C CA . GLU B 1 126 ? -17.703 15.031 5.988 1 89.81 126 GLU B CA 1
ATOM 2798 C C . GLU B 1 126 ? -18.094 16.438 5.539 1 89.81 126 GLU B C 1
ATOM 2800 O O . GLU B 1 126 ? -19.016 16.609 4.746 1 89.81 126 GLU B O 1
ATOM 2805 N N . ARG B 1 127 ? -17.484 17.375 6.141 1 92.31 127 ARG B N 1
ATOM 2806 C CA . ARG B 1 127 ? -17.703 18.766 5.754 1 92.31 127 ARG B CA 1
ATOM 2807 C C . ARG B 1 127 ? -16.797 19.172 4.594 1 92.31 127 ARG B C 1
ATOM 2809 O O . ARG B 1 127 ? -15.609 18.812 4.574 1 92.31 127 ARG B O 1
ATOM 2816 N N . SER B 1 128 ? -17.328 19.906 3.725 1 92.19 128 SER B N 1
ATOM 2817 C CA . SER B 1 128 ? -16.547 20.375 2.574 1 92.19 128 SER B CA 1
ATOM 2818 C C . SER B 1 128 ? -15.539 21.438 2.98 1 92.19 128 SER B C 1
ATOM 2820 O O . SER B 1 128 ? -15.859 22.344 3.736 1 92.19 128 SER B O 1
ATOM 2822 N N . PRO B 1 129 ? -14.344 21.312 2.445 1 95.06 129 PRO B N 1
ATOM 2823 C CA . PRO B 1 129 ? -13.336 22.344 2.74 1 95.06 129 PRO B CA 1
ATOM 2824 C C . PRO B 1 129 ? -13.727 23.719 2.225 1 95.06 129 PRO B C 1
ATOM 2826 O O . PRO B 1 129 ? -13.156 24.734 2.66 1 95.06 129 PRO B O 1
ATOM 2829 N N . SER B 1 130 ? -14.617 23.766 1.295 1 91.31 130 SER B N 1
ATOM 2830 C CA . SER B 1 1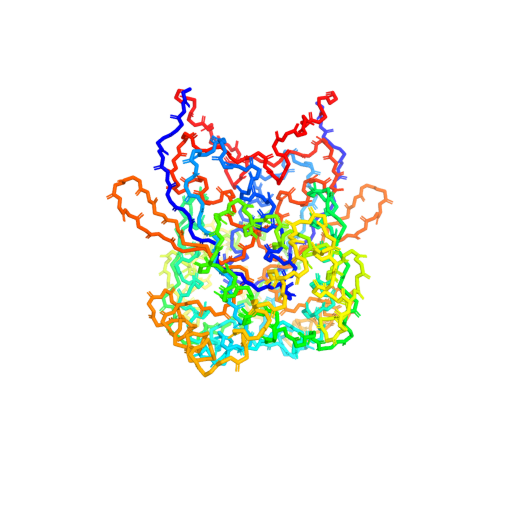30 ? -15.047 25.047 0.747 1 91.31 130 SER B CA 1
ATOM 2831 C C . SER B 1 130 ? -16.078 25.719 1.656 1 91.31 130 SER B C 1
ATOM 2833 O O . SER B 1 130 ? -16.391 26.891 1.484 1 91.31 130 SER B O 1
ATOM 2835 N N . ASP B 1 131 ? -16.594 24.953 2.572 1 92.81 131 ASP B N 1
ATOM 2836 C CA . ASP B 1 131 ? -17.516 25.5 3.561 1 92.81 131 ASP B CA 1
ATOM 2837 C C . ASP B 1 131 ? -16.797 26.422 4.535 1 92.81 131 ASP B C 1
ATOM 2839 O O . ASP B 1 131 ? -15.805 26.031 5.156 1 92.81 131 ASP B O 1
ATOM 2843 N N . PRO B 1 132 ? -17.297 27.625 4.676 1 87.5 132 PRO B N 1
ATOM 2844 C CA . PRO B 1 132 ? -16.656 28.531 5.637 1 87.5 132 PRO B CA 1
ATOM 2845 C C . PRO B 1 132 ? -16.562 27.922 7.039 1 87.5 132 PRO B C 1
ATOM 2847 O O . PRO B 1 132 ? -15.641 28.25 7.793 1 87.5 132 PRO B O 1
ATOM 2850 N N . GLY B 1 133 ? -17.438 27.094 7.336 1 92.75 133 GLY B N 1
ATOM 2851 C CA . GLY B 1 133 ? -17.422 26.453 8.633 1 92.75 133 GLY B CA 1
ATOM 2852 C C . GLY B 1 133 ? -16.297 25.453 8.789 1 92.75 133 GLY B C 1
ATOM 2853 O O . GLY B 1 133 ? -16 25 9.906 1 92.75 133 GLY B O 1
ATOM 2854 N N . PHE B 1 134 ? -15.695 25.125 7.75 1 97 134 PHE B N 1
ATOM 2855 C CA . PHE B 1 134 ? -14.633 24.125 7.812 1 97 134 PHE B CA 1
ATOM 2856 C C . PHE B 1 134 ? -13.477 24.609 8.664 1 97 134 PHE B C 1
ATOM 2858 O O . PHE B 1 134 ? -13.086 23.969 9.633 1 97 134 PHE B O 1
ATOM 2865 N N . LEU B 1 135 ? -12.922 25.828 8.344 1 97.94 135 LEU B N 1
ATOM 2866 C CA . LEU B 1 135 ? -11.859 26.391 9.172 1 97.94 135 LEU B CA 1
ATOM 2867 C C . LEU B 1 135 ? -12.43 26.984 10.461 1 97.94 135 LEU B C 1
ATOM 2869 O O . LEU B 1 135 ? -11.719 27.125 11.453 1 97.94 135 LEU B O 1
ATOM 2873 N N . GLY B 1 136 ? -13.719 27.297 10.461 1 97.25 136 GLY B N 1
ATOM 2874 C CA . GLY B 1 136 ? -14.391 27.859 11.625 1 97.25 136 GLY B CA 1
ATOM 2875 C C . GLY B 1 136 ? -14.43 26.906 12.812 1 97.25 136 GLY B C 1
ATOM 2876 O O . GLY B 1 136 ? -14.57 27.344 13.953 1 97.25 136 GLY B O 1
ATOM 2877 N N . CYS B 1 137 ? -14.281 25.609 12.516 1 97.12 137 CYS B N 1
ATOM 2878 C CA . CYS B 1 137 ? -14.336 24.609 13.578 1 97.12 137 CYS B CA 1
ATOM 2879 C C . CYS B 1 137 ? -13.164 24.781 14.539 1 97.12 137 CYS B C 1
ATOM 2881 O O . CYS B 1 137 ? -13.18 24.219 15.641 1 97.12 137 CYS B O 1
ATOM 2883 N N . LEU B 1 138 ? -12.188 25.562 14.219 1 98.12 138 LEU B N 1
ATOM 2884 C CA . LEU B 1 138 ? -10.969 25.703 15.008 1 98.12 138 LEU B CA 1
ATOM 2885 C C . LEU B 1 138 ? -11.18 26.688 16.156 1 98.12 138 LEU B C 1
ATOM 2887 O O . LEU B 1 138 ? -10.422 26.672 17.125 1 98.12 138 LEU B O 1
ATOM 2891 N N . VAL B 1 139 ? -12.164 27.516 16.047 1 96.69 139 VAL B N 1
ATOM 2892 C CA . VAL B 1 139 ? -12.375 28.562 17.031 1 96.69 139 VAL B CA 1
ATOM 2893 C C . VAL B 1 139 ? -13.633 28.266 17.844 1 96.69 139 VAL B C 1
ATOM 2895 O O . VAL B 1 139 ? -14.586 27.688 17.328 1 96.69 139 VAL B O 1
ATOM 2898 N N . PRO B 1 140 ? -13.664 28.594 19.125 1 94.62 140 PRO B N 1
ATOM 2899 C CA . PRO B 1 140 ? -12.562 29.203 19.859 1 94.62 140 PRO B CA 1
ATOM 2900 C C . PRO B 1 140 ? -11.734 28.172 20.641 1 94.62 140 PRO B C 1
ATOM 2902 O O . PRO B 1 140 ? -10.789 28.547 21.344 1 94.62 140 PRO B O 1
ATOM 2905 N N . ASP B 1 141 ? -11.992 26.969 20.406 1 94.31 141 ASP B N 1
ATOM 2906 C CA . ASP B 1 141 ? -11.469 25.938 21.312 1 94.31 141 ASP B CA 1
ATOM 2907 C C . ASP B 1 141 ? -9.969 25.734 21.094 1 94.31 141 ASP B C 1
ATOM 2909 O O . ASP B 1 141 ? -9.211 25.562 22.047 1 94.31 141 ASP B O 1
ATOM 2913 N N . LEU B 1 142 ? -9.516 25.844 19.859 1 97.19 142 LEU B N 1
ATOM 2914 C CA . LEU B 1 142 ? -8.125 25.531 19.562 1 97.19 142 LEU B CA 1
ATOM 2915 C C . LEU B 1 142 ? -7.309 26.797 19.375 1 97.19 142 LEU B C 1
ATOM 2917 O O . LEU B 1 142 ? -6.156 26.875 19.797 1 97.19 142 LEU B O 1
ATOM 2921 N N . ILE B 1 143 ? -7.957 27.766 18.641 1 97.62 143 ILE B N 1
ATOM 2922 C CA . ILE B 1 143 ? -7.262 29.031 18.422 1 97.62 143 ILE B CA 1
ATOM 2923 C C . ILE B 1 143 ? -8.242 30.188 18.547 1 97.62 143 ILE B C 1
ATOM 2925 O O . ILE B 1 143 ? -9.461 29.984 18.5 1 97.62 143 ILE B O 1
ATOM 2929 N N . SER B 1 144 ? -7.691 31.406 18.703 1 97.75 144 SER B N 1
ATOM 2930 C CA . SER B 1 144 ? -8.547 32.562 18.812 1 97.75 144 SER B CA 1
ATOM 2931 C C . SER B 1 144 ? -9.133 32.969 17.453 1 97.75 144 SER B C 1
ATOM 2933 O O . SER B 1 144 ? -8.555 32.656 16.406 1 97.75 144 SER B O 1
ATOM 2935 N N . GLU B 1 145 ? -10.258 33.625 17.484 1 97.69 145 GLU B N 1
ATOM 2936 C CA . GLU B 1 145 ? -10.867 34.156 16.266 1 97.69 145 GLU B CA 1
ATOM 2937 C C . GLU B 1 145 ? -9.922 35.125 15.539 1 97.69 145 GLU B C 1
ATOM 2939 O O . GLU B 1 145 ? -9.867 35.125 14.312 1 97.69 145 GLU B O 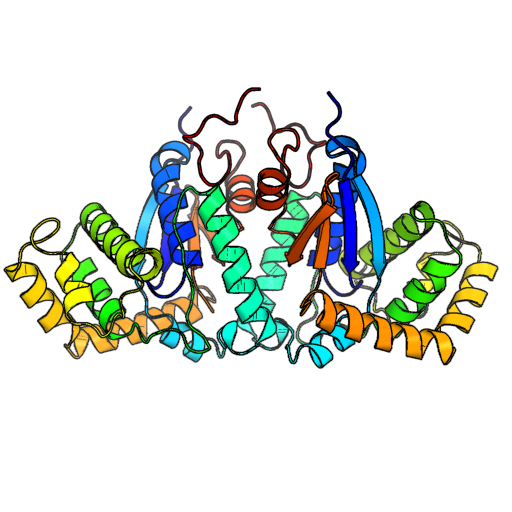1
ATOM 2944 N N . ASP B 1 146 ? -9.25 35.844 16.344 1 97.81 146 ASP B N 1
ATOM 2945 C CA . ASP B 1 146 ? -8.312 36.812 15.766 1 97.81 146 ASP B CA 1
ATOM 2946 C C . ASP B 1 146 ? -7.184 36.094 15.023 1 97.81 146 ASP B C 1
ATOM 2948 O O . ASP B 1 146 ? -6.809 36.5 13.914 1 97.81 146 ASP B O 1
ATOM 2952 N N . LYS B 1 147 ? -6.625 35.094 15.586 1 98 147 LYS B N 1
ATOM 2953 C CA . LYS B 1 147 ? -5.574 34.312 14.93 1 98 147 LYS B CA 1
ATOM 2954 C C . LYS B 1 147 ? -6.082 33.656 13.641 1 98 147 LYS B C 1
ATOM 2956 O O . LYS B 1 147 ? -5.395 33.688 12.617 1 98 147 LYS B O 1
ATOM 2961 N N . LEU B 1 148 ? -7.25 33.125 13.758 1 98.12 148 LEU B N 1
ATOM 2962 C CA . LEU B 1 148 ? -7.844 32.531 12.57 1 98.12 148 LEU B CA 1
ATOM 2963 C C . LEU B 1 148 ? -7.945 33.531 11.43 1 98.12 148 LEU B C 1
ATOM 2965 O O . LEU B 1 148 ? -7.531 33.25 10.305 1 98.12 148 LEU B O 1
ATOM 2969 N N . LYS B 1 149 ? -8.5 34.688 11.711 1 97.56 149 LYS B N 1
ATOM 2970 C CA . LYS B 1 149 ? -8.68 35.75 10.703 1 97.56 149 LYS B CA 1
ATOM 2971 C C . LYS B 1 149 ? -7.34 36.188 10.109 1 97.56 149 LYS B C 1
ATOM 2973 O O . LYS B 1 149 ? -7.223 36.344 8.891 1 97.56 149 LYS B O 1
ATOM 2978 N N . GLN B 1 150 ? -6.391 36.281 10.953 1 98.12 150 GLN B N 1
ATOM 2979 C CA . GLN B 1 150 ? -5.066 36.719 10.508 1 98.12 150 GLN B CA 1
ATOM 2980 C C . GLN B 1 150 ? -4.438 35.688 9.578 1 98.12 150 GLN B C 1
ATOM 2982 O O . GLN B 1 150 ? -3.865 36.031 8.547 1 98.12 150 GLN B O 1
ATOM 2987 N N . VAL B 1 151 ? -4.484 34.406 9.953 1 98.44 151 VAL B N 1
ATOM 2988 C CA . VAL B 1 151 ? -3.855 33.375 9.156 1 98.44 151 VAL B CA 1
ATOM 2989 C C . VAL B 1 151 ? -4.609 33.188 7.84 1 98.44 151 VAL B C 1
ATOM 2991 O O . VAL B 1 151 ? -3.998 32.969 6.793 1 98.44 151 VAL B O 1
ATOM 2994 N N . ILE B 1 152 ? -5.934 33.281 7.852 1 97.88 152 ILE B N 1
ATOM 2995 C CA . ILE B 1 152 ? -6.715 33.219 6.621 1 97.88 152 ILE B CA 1
ATOM 2996 C C . ILE B 1 152 ? -6.281 34.312 5.664 1 97.88 152 ILE B C 1
ATOM 2998 O O . ILE B 1 152 ? -6.074 34.094 4.477 1 97.88 152 ILE B O 1
ATOM 3002 N N . ALA B 1 153 ? -6.176 35.531 6.184 1 98 153 ALA B N 1
ATOM 3003 C CA . ALA B 1 153 ? -5.734 36.656 5.359 1 98 153 ALA B CA 1
ATOM 3004 C C . ALA B 1 153 ? -4.363 36.375 4.746 1 98 153 ALA B C 1
ATOM 3006 O O . ALA B 1 153 ? -4.156 36.594 3.551 1 98 153 ALA B O 1
ATOM 3007 N N . ARG B 1 154 ? -3.449 35.844 5.539 1 98.25 154 ARG B N 1
ATOM 3008 C CA . ARG B 1 154 ? -2.102 35.562 5.066 1 98.25 154 ARG B CA 1
ATOM 3009 C C . ARG B 1 154 ? -2.115 34.406 4.051 1 98.25 154 ARG B C 1
ATOM 3011 O O . ARG B 1 154 ? -1.319 34.406 3.109 1 98.25 154 ARG B O 1
ATOM 3018 N N . SER B 1 155 ? -2.949 33.469 4.262 1 98 155 SER B N 1
ATOM 3019 C CA . SER B 1 155 ? -3.025 32.312 3.385 1 98 155 SER B CA 1
ATOM 3020 C C . SER B 1 155 ? -3.363 32.719 1.954 1 98 155 SER B C 1
ATOM 3022 O O . SER B 1 155 ? -3.045 31.984 1.006 1 98 155 SER B O 1
ATOM 3024 N N . GLY B 1 156 ? -3.982 33.906 1.788 1 97.5 156 GLY B N 1
ATOM 3025 C CA . GLY B 1 156 ? -4.348 34.406 0.475 1 97.5 156 GLY B CA 1
ATOM 3026 C C . GLY B 1 156 ? -3.264 35.25 -0.154 1 97.5 156 GLY B C 1
ATOM 3027 O O . GLY B 1 156 ? -3.4 35.688 -1.296 1 97.5 156 GLY B O 1
ATOM 3028 N N . SER B 1 157 ? -2.152 35.469 0.519 1 98.31 157 SER B N 1
ATOM 3029 C CA . SER B 1 157 ? -1.075 36.312 0.022 1 98.31 157 SER B CA 1
ATOM 3030 C C . SER B 1 157 ? -0.295 35.625 -1.091 1 98.31 157 SER B C 1
ATOM 3032 O O . SER B 1 157 ? -0.264 34.406 -1.162 1 98.31 157 SER B O 1
ATOM 3034 N N . GLN B 1 158 ? 0.338 36.406 -1.963 1 98.25 158 GLN B N 1
ATOM 3035 C CA . GLN B 1 158 ? 1.183 35.875 -3.027 1 98.25 158 GLN B CA 1
ATOM 3036 C C . GLN B 1 158 ? 2.357 35.094 -2.453 1 98.25 158 GLN B C 1
ATOM 3038 O O . GLN B 1 158 ? 2.787 34.094 -3.037 1 98.25 158 GLN B O 1
ATOM 3043 N N . GLU B 1 159 ? 2.816 35.531 -1.373 1 98.19 159 GLU B N 1
ATOM 3044 C CA . GLU B 1 159 ? 3.936 34.844 -0.718 1 98.19 159 GLU B CA 1
ATOM 3045 C C . GLU B 1 159 ? 3.596 33.406 -0.397 1 98.19 159 GLU B C 1
ATOM 3047 O O . GLU B 1 159 ? 4.352 32.5 -0.739 1 98.19 159 GLU B O 1
ATOM 3052 N N . ILE B 1 160 ? 2.48 33.219 0.267 1 98.44 160 ILE B N 1
ATOM 3053 C CA . ILE B 1 160 ? 2.084 31.859 0.666 1 98.44 160 ILE B CA 1
ATOM 3054 C C . ILE B 1 160 ? 1.763 31.031 -0.575 1 98.44 160 ILE B C 1
ATOM 3056 O O . ILE B 1 160 ? 2.113 29.844 -0.646 1 98.44 160 ILE B O 1
ATOM 3060 N N . LYS B 1 161 ? 1.111 31.641 -1.578 1 98.12 161 LYS B N 1
ATOM 3061 C CA . LYS B 1 161 ? 0.829 30.953 -2.832 1 98.12 161 LYS B CA 1
ATOM 3062 C C . LYS B 1 161 ? 2.113 30.453 -3.486 1 98.12 161 LYS B C 1
ATOM 3064 O O . LYS B 1 161 ? 2.188 29.297 -3.92 1 98.12 161 LYS B O 1
ATOM 3069 N N . ASP B 1 162 ? 3.117 31.266 -3.488 1 97.94 162 ASP B N 1
ATOM 3070 C CA . ASP B 1 162 ? 4.402 30.906 -4.074 1 97.94 162 ASP B CA 1
ATOM 3071 C C . ASP B 1 162 ? 5.094 29.828 -3.254 1 97.94 162 ASP B C 1
ATOM 3073 O O . ASP B 1 162 ? 5.688 28.906 -3.814 1 97.94 162 ASP B O 1
ATOM 3077 N N . LEU B 1 163 ? 5.012 29.922 -1.97 1 97.44 163 LEU B N 1
ATOM 3078 C CA . LEU B 1 163 ? 5.648 28.953 -1.087 1 97.44 163 LEU B CA 1
ATOM 3079 C C . LEU B 1 163 ? 5.043 27.562 -1.279 1 97.44 163 LEU B C 1
ATOM 3081 O O . LEU B 1 163 ? 5.77 26.578 -1.36 1 97.44 163 LEU B O 1
ATOM 3085 N N . VAL B 1 164 ? 3.734 27.484 -1.33 1 97.88 164 VAL B N 1
ATOM 3086 C CA . VAL B 1 164 ? 3.053 26.203 -1.516 1 97.88 164 VAL B CA 1
ATOM 3087 C C . VAL B 1 164 ? 3.51 25.562 -2.822 1 97.88 164 VAL B C 1
ATOM 3089 O O . VAL B 1 164 ? 3.811 24.375 -2.859 1 97.88 164 VAL B O 1
ATOM 3092 N N . LYS B 1 165 ? 3.648 26.359 -3.861 1 96.94 165 LYS B N 1
ATOM 3093 C CA . LYS B 1 165 ? 4.07 25.859 -5.168 1 96.94 165 LYS B CA 1
ATOM 3094 C C . LYS B 1 165 ? 5.535 25.438 -5.145 1 96.94 165 LYS B C 1
ATOM 3096 O O . LYS B 1 165 ? 5.863 24.328 -5.57 1 96.94 165 LYS B O 1
ATOM 3101 N N . THR B 1 166 ? 6.383 26.234 -4.602 1 96.88 166 THR B N 1
ATOM 3102 C CA . THR B 1 166 ? 7.82 25.984 -4.633 1 96.88 166 THR B CA 1
ATOM 3103 C C . THR B 1 166 ? 8.188 24.812 -3.73 1 96.88 166 THR B C 1
ATOM 3105 O O . THR B 1 166 ? 9.055 24 -4.074 1 96.88 166 THR B O 1
ATOM 3108 N N . GLU B 1 167 ? 7.559 24.734 -2.609 1 96.94 167 GLU B N 1
ATOM 3109 C CA . GLU B 1 167 ? 7.852 23.641 -1.689 1 96.94 167 GLU B CA 1
ATOM 3110 C C . GLU B 1 167 ? 7.367 22.312 -2.25 1 96.94 167 GLU B C 1
ATOM 3112 O O . GLU B 1 167 ? 8.016 21.281 -2.062 1 96.94 167 GLU B O 1
ATOM 3117 N N . SER B 1 168 ? 6.227 22.359 -2.906 1 97 168 SER B N 1
ATOM 3118 C CA . SER B 1 168 ? 5.746 21.141 -3.561 1 97 168 SER B CA 1
ATOM 3119 C C . SER B 1 168 ? 6.723 20.672 -4.633 1 97 168 SER B C 1
ATOM 3121 O O . SER B 1 168 ? 7.055 19.484 -4.703 1 97 168 SER B O 1
ATOM 3123 N N . ALA B 1 169 ? 7.203 21.609 -5.453 1 97 169 ALA B N 1
ATOM 3124 C CA . ALA B 1 169 ? 8.164 21.281 -6.504 1 97 169 ALA B CA 1
ATOM 3125 C C . ALA B 1 169 ? 9.453 20.734 -5.914 1 97 169 ALA B C 1
ATOM 3127 O O . ALA B 1 169 ? 10.031 19.781 -6.449 1 97 169 ALA B O 1
ATOM 3128 N N . ALA B 1 170 ? 9.883 21.266 -4.824 1 97.88 170 ALA B N 1
ATOM 3129 C CA . ALA B 1 170 ? 11.109 20.828 -4.172 1 97.88 170 ALA B CA 1
ATOM 3130 C C . ALA B 1 170 ? 10.961 19.422 -3.613 1 97.88 170 ALA B C 1
ATOM 3132 O O . ALA B 1 170 ? 11.883 18.609 -3.697 1 97.88 170 ALA B O 1
ATOM 3133 N N . LEU B 1 171 ? 9.797 19.141 -3.01 1 98.5 171 LEU B N 1
ATOM 3134 C CA . LEU B 1 171 ? 9.547 17.812 -2.449 1 98.5 171 LEU B CA 1
ATOM 3135 C C . LEU B 1 171 ? 9.602 16.75 -3.537 1 98.5 171 LEU B C 1
ATOM 3137 O O . LEU B 1 171 ? 10.188 15.68 -3.336 1 98.5 171 LEU B O 1
ATOM 3141 N N . VAL B 1 172 ? 9.023 17.047 -4.699 1 98.5 172 VAL B N 1
ATOM 3142 C CA . VAL B 1 172 ? 9.023 16.125 -5.832 1 98.5 172 VAL B CA 1
ATOM 3143 C C . VAL B 1 172 ? 10.438 15.969 -6.375 1 98.5 172 VAL B C 1
ATOM 3145 O O . VAL B 1 172 ? 10.914 14.852 -6.586 1 98.5 172 VAL B O 1
ATOM 3148 N N . LYS B 1 173 ? 11.156 17.078 -6.547 1 97.69 173 LYS B N 1
ATOM 3149 C CA . LYS B 1 173 ? 12.492 17.094 -7.125 1 97.69 173 LYS B CA 1
ATOM 3150 C C . LYS B 1 173 ? 13.492 16.391 -6.207 1 97.69 173 LYS B C 1
ATOM 3152 O O . LYS B 1 173 ? 14.273 15.547 -6.652 1 97.69 173 LYS B O 1
ATOM 3157 N N . ASP B 1 174 ? 13.414 16.688 -4.945 1 97.75 174 ASP B N 1
ATOM 3158 C CA . ASP B 1 174 ? 14.469 16.281 -4.016 1 97.75 174 ASP B CA 1
ATOM 3159 C C . ASP B 1 174 ? 14.188 14.898 -3.436 1 97.75 174 ASP B C 1
ATOM 3161 O O . ASP B 1 174 ? 15.117 14.156 -3.111 1 97.75 174 ASP B O 1
ATOM 3165 N N . TYR B 1 175 ? 12.914 14.531 -3.311 1 98 175 TYR B N 1
ATOM 3166 C CA . TYR B 1 175 ? 12.602 13.297 -2.598 1 98 175 TYR B CA 1
ATOM 3167 C C . TYR B 1 175 ? 11.797 12.352 -3.477 1 98 175 TYR B C 1
ATOM 3169 O O . TYR B 1 175 ? 11.523 11.211 -3.088 1 98 175 TYR B O 1
ATOM 3177 N N . GLY B 1 176 ? 11.375 12.828 -4.633 1 97.88 176 GLY B N 1
ATOM 3178 C CA . GLY B 1 176 ? 10.656 11.969 -5.562 1 97.88 176 GLY B CA 1
ATOM 3179 C C . GLY B 1 176 ? 9.219 11.734 -5.16 1 97.88 176 GLY B C 1
ATOM 3180 O O . GLY B 1 176 ? 8.617 10.727 -5.543 1 97.88 176 GLY B O 1
ATOM 3181 N N . ALA B 1 177 ? 8.617 12.594 -4.379 1 98.56 177 ALA B N 1
ATOM 3182 C CA . ALA B 1 177 ? 7.25 12.422 -3.893 1 98.56 177 ALA B CA 1
ATOM 3183 C C . ALA B 1 177 ? 6.246 12.5 -5.039 1 98.56 177 ALA B C 1
ATOM 3185 O O . ALA B 1 177 ? 6.395 13.32 -5.945 1 98.56 177 ALA B O 1
ATOM 3186 N N . PHE B 1 178 ? 5.215 11.672 -5.023 1 98.12 178 PHE B N 1
ATOM 3187 C CA . PHE B 1 178 ? 4.195 11.664 -6.066 1 98.12 178 PHE B CA 1
ATOM 3188 C C . PHE B 1 178 ? 2.801 11.586 -5.457 1 98.12 178 PHE B C 1
ATOM 3190 O O . PHE B 1 178 ? 1.801 11.594 -6.176 1 98.12 178 PHE B O 1
ATOM 3197 N N . GLY B 1 179 ? 2.748 11.469 -4.148 1 97.75 179 GLY B N 1
ATOM 3198 C CA . GLY B 1 179 ? 1.501 11.344 -3.412 1 97.75 179 GLY B CA 1
ATOM 3199 C C . GLY B 1 179 ? 1.682 11.461 -1.911 1 97.75 179 GLY B C 1
ATOM 3200 O O . GLY B 1 179 ? 2.795 11.672 -1.429 1 97.75 179 GLY B O 1
ATOM 3201 N N . PHE B 1 180 ? 0.623 11.367 -1.216 1 98.38 180 PHE B N 1
ATOM 3202 C CA . PHE B 1 180 ? 0.669 11.508 0.234 1 98.38 180 PHE B CA 1
ATOM 3203 C C . PHE B 1 180 ? -0.021 10.336 0.916 1 98.38 180 PHE B C 1
ATOM 3205 O O . PHE B 1 180 ? -0.923 9.719 0.343 1 98.38 180 PHE B O 1
ATOM 3212 N N . PRO B 1 181 ? 0.395 10.039 2.123 1 98.69 181 PRO B N 1
ATOM 3213 C CA . PRO B 1 181 ? 1.469 10.664 2.896 1 98.69 181 PRO B CA 1
ATOM 3214 C C . PRO B 1 181 ? 2.859 10.312 2.375 1 98.69 181 PRO B C 1
ATOM 3216 O O . PRO B 1 181 ? 3.068 9.203 1.875 1 98.69 181 PRO B O 1
ATOM 3219 N N . TRP B 1 182 ? 3.686 11.219 2.365 1 98.94 182 TRP B N 1
ATOM 3220 C CA . TRP B 1 182 ? 5.113 11.016 2.137 1 98.94 182 TRP B CA 1
ATOM 3221 C C . TRP B 1 182 ? 5.906 11.227 3.422 1 98.94 182 TRP B C 1
ATOM 3223 O O . TRP B 1 182 ? 5.82 12.289 4.043 1 98.94 182 TRP B O 1
ATOM 3233 N N . ILE B 1 183 ? 6.641 10.258 3.852 1 98.94 183 ILE B N 1
ATOM 3234 C CA . ILE B 1 183 ? 7.309 10.281 5.148 1 98.94 183 ILE B CA 1
ATOM 3235 C C . ILE B 1 183 ? 8.82 10.211 4.953 1 98.94 183 ILE B C 1
ATOM 3237 O O . ILE B 1 183 ? 9.336 9.234 4.395 1 98.94 183 ILE B O 1
ATOM 3241 N N . ILE B 1 184 ? 9.477 11.188 5.336 1 98.81 184 ILE B N 1
ATOM 3242 C CA . ILE B 1 184 ? 10.938 11.227 5.277 1 98.81 184 ILE B CA 1
ATOM 3243 C C . ILE B 1 184 ? 11.516 10.914 6.656 1 98.81 184 ILE B C 1
ATOM 3245 O O . ILE B 1 184 ? 11.234 11.617 7.629 1 98.81 184 ILE B O 1
ATOM 3249 N N . VAL B 1 185 ? 12.312 9.898 6.754 1 98.75 185 VAL B N 1
ATOM 3250 C CA . VAL B 1 185 ? 12.859 9.438 8.023 1 98.75 185 VAL B CA 1
ATOM 3251 C C . VAL B 1 185 ? 14.383 9.578 8.016 1 98.75 185 VAL B C 1
ATOM 3253 O O . VAL B 1 185 ? 15.047 9.133 7.074 1 98.75 185 VAL B O 1
ATOM 3256 N N . ARG B 1 186 ? 14.867 10.211 8.992 1 98.06 186 ARG B N 1
ATOM 3257 C CA . ARG B 1 186 ? 16.312 10.367 9.172 1 98.06 186 ARG B CA 1
ATOM 3258 C C . ARG B 1 186 ? 16.766 9.727 10.477 1 98.06 186 ARG B C 1
ATOM 3260 O O . ARG B 1 186 ? 16.297 10.094 11.555 1 98.06 186 ARG B O 1
ATOM 3267 N N . ARG B 1 187 ? 17.703 8.812 10.344 1 96.25 187 ARG B N 1
ATOM 3268 C CA . ARG B 1 187 ? 18.297 8.172 11.508 1 96.25 187 ARG B CA 1
ATOM 3269 C C . ARG B 1 187 ? 19.266 9.102 12.211 1 96.25 187 ARG B C 1
ATOM 3271 O O . ARG B 1 187 ? 19.641 10.148 11.664 1 96.25 187 ARG B O 1
ATOM 3278 N N . GLY B 1 188 ? 19.672 8.648 13.383 1 91.75 188 GLY B N 1
ATOM 3279 C CA . GLY B 1 188 ? 20.641 9.43 14.141 1 91.75 188 GLY B CA 1
ATOM 3280 C C . GLY B 1 188 ? 21.953 9.602 13.414 1 91.75 188 GLY B C 1
ATOM 3281 O O . GLY B 1 188 ? 22.641 10.609 13.602 1 91.75 188 GLY B O 1
ATOM 3282 N N . ASP B 1 189 ? 22.266 8.648 12.57 1 93.38 189 ASP B N 1
ATOM 3283 C CA . ASP B 1 189 ? 23.547 8.695 11.883 1 93.38 189 ASP B CA 1
ATOM 3284 C C . ASP B 1 189 ? 23.453 9.516 10.594 1 93.38 189 ASP B C 1
ATOM 3286 O O . ASP B 1 189 ? 24.422 9.617 9.836 1 93.38 189 ASP B O 1
ATOM 3290 N N . GLY B 1 190 ? 22.266 9.945 10.258 1 94.06 190 GLY B N 1
ATOM 3291 C CA . GLY B 1 190 ? 22.078 10.828 9.117 1 94.06 190 GLY B CA 1
ATOM 3292 C C . GLY B 1 190 ? 21.484 10.133 7.902 1 94.06 190 GLY B C 1
ATOM 3293 O O . GLY B 1 190 ? 21.031 10.781 6.961 1 94.06 190 GLY B O 1
ATOM 3294 N N . THR B 1 191 ? 21.469 8.852 7.934 1 96.19 191 THR B N 1
ATOM 3295 C CA . THR B 1 191 ? 20.891 8.117 6.816 1 96.19 191 THR B CA 1
ATOM 3296 C C . THR B 1 191 ? 19.406 8.438 6.672 1 96.19 191 THR B C 1
ATOM 3298 O O . THR B 1 191 ? 18.672 8.445 7.66 1 96.19 191 THR B O 1
ATOM 3301 N N . THR B 1 192 ? 19.031 8.727 5.457 1 97.5 192 THR B N 1
ATOM 3302 C CA . THR B 1 192 ? 17.656 9.156 5.207 1 97.5 192 THR B CA 1
ATOM 3303 C C . THR B 1 192 ? 16.969 8.227 4.211 1 97.5 192 THR B C 1
ATOM 3305 O O . THR B 1 192 ? 17.609 7.727 3.283 1 97.5 192 THR B O 1
ATOM 3308 N N . ASN B 1 193 ? 15.734 7.941 4.488 1 97.81 193 ASN B N 1
ATOM 3309 C CA . ASN B 1 193 ? 14.875 7.215 3.564 1 97.81 193 ASN B CA 1
ATOM 3310 C C . ASN B 1 193 ? 13.461 7.789 3.547 1 97.81 193 ASN B C 1
ATOM 3312 O O . ASN B 1 193 ? 13.055 8.477 4.484 1 97.81 193 ASN B O 1
ATOM 3316 N N . SER B 1 194 ? 12.789 7.578 2.418 1 98.5 194 SER B N 1
ATOM 3317 C CA . SER B 1 194 ? 11.406 8.023 2.275 1 98.5 194 SER B CA 1
ATOM 3318 C C . SER B 1 194 ? 10.453 6.84 2.139 1 98.5 194 SER B C 1
ATOM 3320 O O . SER B 1 194 ? 10.82 5.805 1.576 1 98.5 194 SER B O 1
ATOM 3322 N N . PHE B 1 195 ? 9.352 6.984 2.676 1 98.75 195 PHE B N 1
ATOM 3323 C CA . PHE B 1 195 ? 8.289 5.996 2.604 1 98.75 195 PHE B CA 1
ATOM 3324 C C . PHE B 1 195 ? 6.992 6.629 2.111 1 98.75 195 PHE B C 1
ATOM 3326 O O . PHE B 1 195 ? 6.617 7.715 2.561 1 98.75 195 PHE B O 1
ATOM 3333 N N . PHE B 1 196 ? 6.359 5.988 1.181 1 98.5 196 PHE B N 1
ATOM 3334 C CA . PHE B 1 196 ? 5.062 6.434 0.68 1 98.5 196 PHE B CA 1
ATOM 3335 C C . PHE B 1 196 ? 3.938 5.602 1.281 1 98.5 196 PHE B C 1
ATOM 3337 O O . PHE B 1 196 ? 3.998 4.371 1.281 1 98.5 196 PHE B O 1
ATOM 3344 N N . GLY B 1 197 ? 2.895 6.328 1.76 1 97.69 197 GLY B N 1
ATOM 3345 C CA . GLY B 1 197 ? 1.711 5.645 2.256 1 97.69 197 GLY B CA 1
ATOM 3346 C C . GLY B 1 197 ? 1.741 5.414 3.756 1 97.69 197 GLY B C 1
ATOM 3347 O O . GLY B 1 197 ? 2.703 5.789 4.43 1 97.69 197 GLY B O 1
ATOM 3348 N N . SER B 1 198 ? 0.666 4.855 4.297 1 97.88 198 SER B N 1
ATOM 3349 C CA . SER B 1 198 ? 0.537 4.547 5.715 1 97.88 198 SER B CA 1
ATOM 3350 C C . SER B 1 198 ? 0.643 3.047 5.969 1 97.88 198 SER B C 1
ATOM 3352 O O . SER B 1 198 ? 0.158 2.547 6.984 1 97.88 198 SER B O 1
ATOM 3354 N N . ASP B 1 199 ? 1.26 2.355 5.039 1 97.12 199 ASP B N 1
ATOM 3355 C CA . ASP B 1 199 ? 1.275 0.897 5.086 1 97.12 199 ASP B CA 1
ATOM 3356 C C . ASP B 1 199 ? 2.703 0.367 5.207 1 97.12 199 ASP B C 1
ATOM 3358 O O . ASP B 1 199 ? 2.953 -0.817 4.973 1 97.12 199 ASP B O 1
ATOM 3362 N N . ARG B 1 200 ? 3.643 1.258 5.523 1 98.12 200 ARG B N 1
ATOM 3363 C CA . ARG B 1 200 ? 5.035 0.823 5.555 1 98.12 200 ARG B CA 1
ATOM 3364 C C . ARG B 1 200 ? 5.621 0.961 6.957 1 98.12 200 ARG B C 1
ATOM 3366 O O . ARG B 1 200 ? 6.84 0.916 7.137 1 98.12 200 ARG B O 1
ATOM 3373 N N . PHE B 1 201 ? 4.797 1.143 7.969 1 98 201 PHE B N 1
ATOM 3374 C CA . PHE B 1 201 ? 5.312 1.392 9.305 1 98 201 PHE B CA 1
ATOM 3375 C C . PHE B 1 201 ? 6.082 0.182 9.828 1 98 201 PHE B C 1
ATOM 3377 O O . PHE B 1 201 ? 7.102 0.33 10.5 1 98 201 PHE B O 1
ATOM 3384 N N . GLY B 1 202 ? 5.586 -1.051 9.562 1 96.56 202 GLY B N 1
ATOM 3385 C CA . GLY B 1 202 ? 6.359 -2.229 9.93 1 96.56 202 GLY B CA 1
ATOM 3386 C C . GLY B 1 202 ? 7.727 -2.271 9.281 1 96.56 202 GLY B C 1
ATOM 3387 O O . GLY B 1 202 ? 8.727 -2.549 9.945 1 96.56 202 GLY B O 1
ATOM 3388 N N . ASN B 1 203 ? 7.746 -1.994 8.031 1 97.56 203 ASN B N 1
ATOM 3389 C CA . ASN B 1 203 ? 9.008 -1.987 7.301 1 97.56 203 ASN B CA 1
ATOM 3390 C C . ASN B 1 203 ? 9.914 -0.854 7.762 1 97.56 203 ASN B C 1
ATOM 3392 O O . ASN B 1 203 ? 11.141 -1.008 7.801 1 97.56 203 ASN B O 1
ATOM 3396 N N . MET B 1 204 ? 9.305 0.309 8.055 1 98.12 204 MET B N 1
ATOM 3397 C CA . MET B 1 204 ? 10.047 1.435 8.609 1 98.12 204 MET B CA 1
ATOM 3398 C C . MET B 1 204 ? 10.742 1.038 9.914 1 98.12 204 MET B C 1
ATOM 3400 O O . MET B 1 204 ? 11.922 1.338 10.109 1 98.12 204 MET B O 1
ATOM 3404 N N . ALA B 1 205 ? 10.016 0.363 10.781 1 97.06 205 ALA B N 1
ATOM 3405 C CA . ALA B 1 205 ? 10.586 -0.105 12.039 1 97.06 205 ALA B CA 1
ATOM 3406 C C . ALA B 1 205 ? 11.758 -1.048 11.797 1 97.06 205 ALA B C 1
ATOM 3408 O O . ALA B 1 205 ? 12.805 -0.924 12.438 1 97.06 205 ALA B O 1
ATOM 3409 N N . TRP B 1 206 ? 11.57 -1.95 10.852 1 96.25 206 TRP B N 1
ATOM 3410 C CA . TRP B 1 206 ? 12.633 -2.885 10.492 1 96.25 206 TRP B CA 1
ATOM 3411 C C . TRP B 1 206 ? 13.867 -2.141 9.992 1 96.25 206 TRP B C 1
ATOM 3413 O O . TRP B 1 206 ? 14.984 -2.436 10.414 1 96.25 206 TRP B O 1
ATOM 3423 N N . TRP B 1 207 ? 13.648 -1.152 9.156 1 97.44 207 TRP B N 1
ATOM 3424 C CA . TRP B 1 207 ? 14.734 -0.374 8.578 1 97.44 207 TRP B CA 1
ATOM 3425 C C . TRP B 1 207 ? 15.461 0.436 9.648 1 97.44 207 TRP B C 1
ATOM 3427 O O . TRP B 1 207 ? 16.672 0.639 9.57 1 97.44 207 TRP B O 1
ATOM 3437 N N . LEU B 1 208 ? 14.719 0.923 10.609 1 97.25 208 LEU B N 1
ATOM 3438 C CA . LEU B 1 208 ? 15.289 1.726 11.688 1 97.25 208 LEU B CA 1
ATOM 3439 C C . LEU B 1 208 ? 16.156 0.868 12.602 1 97.25 208 LEU B C 1
ATOM 3441 O O . LEU B 1 208 ? 17.203 1.321 13.078 1 97.25 208 LEU B O 1
ATOM 3445 N N . GLY B 1 209 ? 15.68 -0.382 12.906 1 94.56 209 GLY B N 1
ATOM 3446 C CA . GLY B 1 209 ? 16.453 -1.263 13.766 1 94.56 209 GLY B CA 1
ATOM 3447 C C . GLY B 1 209 ? 15.617 -1.919 14.852 1 94.56 209 GLY B C 1
ATOM 3448 O O . GLY B 1 209 ? 14.492 -1.492 15.117 1 94.56 209 GLY B O 1
ATOM 3449 N N . SER B 1 210 ? 16.172 -2.865 15.539 1 92.56 210 SER B N 1
ATOM 3450 C CA . SER B 1 210 ? 15.445 -3.744 16.453 1 92.56 210 SER B CA 1
ATOM 3451 C C . SER B 1 210 ? 14.93 -2.975 17.656 1 92.56 210 SER B C 1
ATOM 3453 O O . SER B 1 210 ? 14.031 -3.449 18.375 1 92.56 210 SER B O 1
ATOM 3455 N N . GLU B 1 211 ? 15.43 -1.806 17.906 1 94.56 211 GLU B N 1
ATOM 3456 C CA . GLU B 1 211 ? 14.984 -0.984 19.016 1 94.56 211 GLU B CA 1
ATOM 3457 C C . GLU B 1 211 ? 13.625 -0.357 18.75 1 94.56 211 GLU B C 1
ATOM 3459 O O . GLU B 1 211 ? 12.945 0.11 19.656 1 94.56 211 GLU B O 1
ATOM 3464 N N . TYR B 1 212 ? 13.258 -0.351 17.484 1 95.75 212 TYR B N 1
ATOM 3465 C CA . TYR B 1 212 ? 11.969 0.204 17.062 1 95.75 212 TYR B CA 1
ATOM 3466 C C . TYR B 1 212 ? 10.961 -0.904 16.797 1 95.75 212 TYR B C 1
ATOM 3468 O O . TYR B 1 212 ? 11.141 -1.699 15.867 1 95.75 212 TYR B O 1
ATOM 3476 N N . LYS B 1 213 ? 9.906 -0.945 17.562 1 93.56 213 LYS B N 1
ATOM 3477 C CA . LYS B 1 213 ? 8.945 -2.035 17.453 1 93.56 213 LYS B CA 1
ATOM 3478 C C . LYS B 1 213 ? 7.625 -1.544 16.875 1 93.56 213 LYS B C 1
ATOM 3480 O O . LYS B 1 213 ? 7.105 -0.503 17.281 1 93.56 213 LYS B O 1
ATOM 3485 N N . TRP B 1 214 ? 7.203 -2.223 15.906 1 95.06 214 TRP B N 1
ATOM 3486 C CA . TRP B 1 214 ? 5.883 -1.958 15.344 1 95.06 214 TRP B CA 1
ATOM 3487 C C . TRP B 1 214 ? 4.836 -2.879 15.953 1 95.06 214 TRP B C 1
ATOM 3489 O O . TRP B 1 214 ? 4.941 -4.105 15.859 1 95.06 214 TRP B O 1
ATOM 3499 N N . GLN B 1 215 ? 3.848 -2.332 16.531 1 93 215 GLN B N 1
ATOM 3500 C CA . GLN B 1 215 ? 2.83 -3.088 17.25 1 93 215 GLN B CA 1
ATOM 3501 C C . GLN B 1 215 ? 1.44 -2.822 16.688 1 93 215 GLN B C 1
ATOM 3503 O O . GLN B 1 215 ? 0.44 -2.92 17.391 1 93 215 GLN B O 1
ATOM 3508 N N . GLY B 1 216 ? 1.378 -2.416 15.406 1 94.19 216 GLY B N 1
ATOM 3509 C CA . GLY B 1 216 ? 0.11 -2.053 14.789 1 94.19 216 GLY B CA 1
ATOM 3510 C C . GLY B 1 216 ? -0.238 -0.586 14.961 1 94.19 216 GLY B C 1
ATOM 3511 O O . GLY B 1 216 ? 0.527 0.173 15.562 1 94.19 216 GLY B O 1
ATOM 3512 N N . PRO B 1 217 ? -1.372 -0.176 14.438 1 94.44 217 PRO B N 1
ATOM 3513 C CA . PRO B 1 217 ? -1.71 1.249 14.43 1 94.44 217 PRO B CA 1
ATOM 3514 C C . PRO B 1 217 ? -2.146 1.76 15.797 1 94.44 217 PRO B C 1
ATOM 3516 O O . PRO B 1 217 ? -2.219 2.971 16.016 1 94.44 217 PRO B O 1
ATOM 3519 N N . ARG B 1 218 ? -2.447 0.826 16.734 1 91.12 218 ARG B N 1
ATOM 3520 C CA . ARG B 1 218 ? -2.832 1.177 18.094 1 91.12 218 ARG B CA 1
ATOM 3521 C C . ARG B 1 218 ? -1.95 0.464 19.109 1 91.12 218 ARG B C 1
ATOM 3523 O O . ARG B 1 218 ? -2.367 -0.525 19.719 1 91.12 218 ARG B O 1
ATOM 3530 N N . PRO B 1 219 ? -0.794 1.005 19.328 1 88.12 219 PRO B N 1
ATOM 3531 C CA . PRO B 1 219 ? 0.1 0.333 20.266 1 88.12 219 PRO B CA 1
ATOM 3532 C C . PRO B 1 219 ? -0.388 0.429 21.719 1 88.12 219 PRO B C 1
ATOM 3534 O O . PRO B 1 219 ? 0.096 -0.3 22.578 1 88.12 219 PRO B O 1
ATOM 3537 N N . ASP B 1 220 ? -1.267 1.339 21.953 1 81 220 ASP B N 1
ATOM 3538 C CA . ASP B 1 220 ? -1.778 1.576 23.297 1 81 220 ASP B CA 1
ATOM 3539 C C . ASP B 1 220 ? -2.846 0.549 23.672 1 81 220 ASP B C 1
ATOM 3541 O O . ASP B 1 220 ? -3.207 0.415 24.844 1 81 220 ASP B O 1
ATOM 3545 N N . VAL B 1 221 ? -3.43 -0.083 22.734 1 71.06 221 VAL B N 1
ATOM 3546 C CA . VAL B 1 221 ? -4.492 -1.054 22.969 1 71.06 221 VAL B CA 1
ATOM 3547 C C . VAL B 1 221 ? -3.895 -2.453 23.094 1 71.06 221 VAL B C 1
ATOM 3549 O O . VAL B 1 221 ? -3.227 -2.93 22.172 1 71.06 221 VAL B O 1
ATOM 3552 N N . PRO B 1 222 ? -3.979 -2.918 24.391 1 62.34 222 PRO B N 1
ATOM 3553 C CA . PRO B 1 222 ? -3.471 -4.285 24.547 1 62.34 222 PRO B CA 1
ATOM 3554 C C . PRO B 1 222 ? -4.082 -5.254 23.531 1 62.34 222 PRO B C 1
ATOM 3556 O O . PRO B 1 222 ? -5.266 -5.133 23.203 1 62.34 222 PRO B O 1
ATOM 3559 N N . LYS B 1 223 ? -3.24 -5.887 22.859 1 57.44 223 LYS B N 1
ATOM 3560 C CA . LYS B 1 223 ? -3.758 -6.949 22 1 57.44 223 LYS B CA 1
ATOM 3561 C C . LYS B 1 223 ? -4.512 -7.996 22.812 1 57.44 223 LYS B C 1
ATOM 3563 O O . LYS B 1 223 ? -4.121 -8.312 23.938 1 57.44 223 LYS B O 1
ATOM 3568 N N . SER B 1 224 ? -5.828 -8.078 22.641 1 38.5 224 SER B N 1
ATOM 3569 C CA . SER B 1 224 ? -6.688 -8.906 23.484 1 38.5 224 SER B CA 1
ATOM 3570 C C . SER B 1 224 ? -6.02 -10.234 23.812 1 38.5 224 SER B C 1
ATOM 3572 O O . SER B 1 224 ? -5.566 -10.945 22.906 1 38.5 224 SER B O 1
ATOM 3574 N N . LYS B 1 225 ? -5.227 -10.18 24.906 1 38.16 225 LYS B N 1
ATOM 3575 C CA . LYS B 1 225 ? -4.906 -11.461 25.531 1 38.16 225 LYS B CA 1
ATOM 3576 C C . LYS B 1 225 ? -6.148 -12.336 25.672 1 38.16 225 LYS B C 1
ATOM 3578 O O . LYS B 1 225 ? -7.09 -11.977 26.391 1 38.16 225 LYS B O 1
ATOM 3583 N N . LEU B 1 226 ? -6.754 -12.812 24.594 1 26.3 226 LEU B N 1
ATOM 3584 C CA . LEU B 1 226 ? -7.605 -13.836 25.188 1 26.3 226 LEU B CA 1
ATOM 3585 C C . LEU B 1 226 ? -6.766 -14.961 25.781 1 26.3 226 LEU B C 1
ATOM 3587 O O . LEU B 1 226 ? -5.738 -15.344 25.219 1 26.3 226 LEU B O 1
#

pLDDT: mean 94.29, std 9.41, range [26.02, 98.94]

Organism: NCBI:txid456999

Sequence (452 aa):
MVPPRISIKLCYDIVSPYSYLAFETLTQYRELWNIDLELCPYFLGGIMVAANNRPPMSVKLKGEYLSQDIKRLGEEAGLKINVAWVNNPPNTMGVARFLRAYKDVSSQAELESVSRRLFVEMFSGERSPSDPGFLGCLVPDLISEDKLKQVIARSGSQEIKDLVKTESAALVKDYGAFGFPWIIVRRGDGTTNSFFGSDRFGNMAWWLGSEYKWQGPRPDVPKSKLMVPPRISIKLCYDIVSPYSYLAFETLTQYRELWNIDLELCPYFLGGIMVAANNRPPMSVKLKGEYLSQDIKRLGEEAGLKINVAWVNNPPNTMGVARFLRAYKDVSSQAELESVSRRLFVEMFSGERSPSDPGFLGCLVPDLISEDKLKQVIARSGSQEIKDLVKTESAALVKDYGAFGFPWIIVRRGDGTTNSFFGSDRFGNMAWWLGSEYKWQGPRPDVPKSKL

Nearest PDB structures (foldseek):
  1yzx-assembly1_B  TM=8.979E-01  e=2.011E-15  Homo sapiens
  1r4w-assembly2_D  TM=8.740E-01  e=8.599E-15  Rattus norvegicus
  3rpp-assembly1_A  TM=8.464E-01  e=2.147E-14  Homo sapiens
  3rpp-assembly2_B  TM=8.395E-01  e=8.697E-14  Homo sapiens
  2imd-assembly1_A  TM=8.447E-01  e=2.817E-09  Pseudomonas putida

Radius of gyration: 23.41 Å; Cα contacts (8 Å, |Δi|>4): 729; chains: 2; bounding box: 42×71×55 Å